Protein AF-0000000084433363 (afdb_homodimer)

Nearest PDB structures (foldseek):
  2af7-assembly1_F  TM=9.082E-01  e=8.571E-04  Methanothermobacter thermautotrophicus
  6j4m-assembly1_H  TM=1.613E-01  e=5.320E+00  Glycine max
  2af7-assembly1_F  TM=9.093E-01  e=8.437E-04  Methanothermobacter thermautotrophicus
  4cvp-assembly1_A-2  TM=2.154E-01  e=2.219E+00  Escherichia coli
  6j4m-assembly1_H  TM=1.595E-01  e=2.413E+00  Glycine max

InterPro domains:
  IPR003779 Alkyl hydroperoxide reductase AhpD/CMD-like [PF02627] (59-140)
  IPR003779 Alkyl hydroperoxide reductase AhpD/CMD-like [PF02627] (195-277)
  IPR029032 AhpD-like [G3DSA:1.20.1290.10] (51-279)
  IPR029032 AhpD-like [SSF69118] (53-279)
  IPR052512 4-carboxymuconolactone decarboxylase/NDH-1 regulator [PTHR33570] (161-278)

Radius of gyration: 26.5 Å; Cα contacts (8 Å, |Δi|>4): 657; chains: 2; bounding box: 57×64×77 Å

Structure (mmCIF, N/CA/C/O backbone):
data_AF-0000000084433363-model_v1
#
loop_
_entity.id
_entity.type
_entity.pdbx_description
1 polymer 'Carboxymuconolactone decarboxylase family protein'
#
loop_
_atom_site.group_PDB
_atom_site.id
_atom_site.type_symbol
_atom_site.label_atom_id
_atom_site.label_alt_id
_atom_site.label_comp_id
_atom_site.label_asym_id
_atom_site.label_entity_id
_atom_site.label_seq_id
_atom_site.pdbx_PDB_ins_code
_atom_site.Cartn_x
_atom_site.Cartn_y
_atom_site.Cartn_z
_atom_site.occupancy
_atom_site.B_iso_or_equiv
_atom_site.auth_seq_id
_atom_site.auth_comp_id
_atom_site.auth_asym_id
_atom_site.auth_atom_id
_atom_site.pdbx_PDB_model_num
ATOM 1 N N . MET A 1 1 ? -15.164 -19.844 24.281 1 26.56 1 MET A N 1
ATOM 2 C CA . MET A 1 1 ? -15.469 -18.594 24.969 1 26.56 1 MET A CA 1
ATOM 3 C C . MET A 1 1 ? -15.172 -18.688 26.453 1 26.56 1 MET A C 1
ATOM 5 O O . MET A 1 1 ? -14.719 -17.719 27.062 1 26.56 1 MET A O 1
ATOM 9 N N . TRP A 1 2 ? -15.422 -19.906 26.969 1 35.09 2 TRP A N 1
ATOM 10 C CA . TRP A 1 2 ? -15.312 -20.156 28.406 1 35.09 2 TRP A CA 1
ATOM 11 C C . TRP A 1 2 ? -13.852 -20.312 28.828 1 35.09 2 TRP A C 1
ATOM 13 O O . TRP A 1 2 ? -13.453 -19.828 29.891 1 35.09 2 TRP A O 1
ATOM 23 N N . VAL A 1 3 ? -13.047 -20.891 27.938 1 36.78 3 VAL A N 1
ATOM 24 C CA . VAL A 1 3 ? -11.656 -21.172 28.281 1 36.78 3 VAL A CA 1
ATOM 25 C C . VAL A 1 3 ? -10.844 -19.891 28.281 1 36.78 3 VAL A C 1
ATOM 27 O O . VAL A 1 3 ? -9.953 -19.703 29.109 1 36.78 3 VAL A O 1
ATOM 30 N N . ILE A 1 4 ? -11.367 -18.922 27.469 1 36.91 4 ILE A N 1
ATOM 31 C CA . ILE A 1 4 ? -10.609 -17.672 27.359 1 36.91 4 ILE A CA 1
ATOM 32 C C . ILE A 1 4 ? -10.836 -16.812 28.609 1 36.91 4 ILE A C 1
ATOM 34 O O . ILE A 1 4 ? -9.891 -16.219 29.141 1 36.91 4 ILE A O 1
ATOM 38 N N . ASN A 1 5 ? -12 -16.891 29.172 1 37.09 5 ASN A N 1
ATOM 39 C CA . ASN A 1 5 ? -12.281 -16.094 30.359 1 37.09 5 ASN A CA 1
ATOM 40 C C . ASN A 1 5 ? -11.516 -16.609 31.578 1 37.09 5 ASN A C 1
ATOM 42 O O . ASN A 1 5 ? -11.031 -15.828 32.406 1 37.09 5 ASN A O 1
ATOM 46 N N . GLU A 1 6 ? -11.438 -17.922 31.734 1 38.69 6 GLU A N 1
ATOM 47 C CA . GLU A 1 6 ? -10.758 -18.484 32.906 1 38.69 6 GLU A CA 1
ATOM 48 C C . GLU A 1 6 ? -9.25 -18.25 32.844 1 38.69 6 GLU A C 1
ATOM 50 O O . GLU A 1 6 ? -8.609 -17.969 33.844 1 38.69 6 GLU A O 1
ATOM 55 N N . VAL A 1 7 ? -8.789 -18.141 31.578 1 39.84 7 VAL A N 1
ATOM 56 C CA . VAL A 1 7 ? -7.363 -17.906 31.391 1 39.84 7 VAL A CA 1
ATOM 57 C C . VAL A 1 7 ? -7.051 -16.438 31.656 1 39.84 7 VAL A C 1
ATOM 59 O O . VAL A 1 7 ? -6.059 -16.109 32.312 1 39.84 7 VAL A O 1
ATOM 62 N N . LEU A 1 8 ? -7.973 -15.555 31.297 1 39.44 8 LEU A N 1
ATOM 63 C CA . LEU A 1 8 ? -7.77 -14.133 31.578 1 39.44 8 LEU A CA 1
ATOM 64 C C . LEU A 1 8 ? -7.848 -13.867 33.094 1 39.44 8 LEU A C 1
ATOM 66 O O . LEU A 1 8 ? -7.047 -13.102 33.625 1 39.44 8 LEU A O 1
ATOM 70 N N . TYR A 1 9 ? -8.773 -14.484 33.75 1 41.03 9 TYR A N 1
ATOM 71 C CA . TYR A 1 9 ? -8.875 -14.391 35.188 1 41.03 9 TYR A CA 1
ATOM 72 C C . TYR A 1 9 ? -7.621 -14.945 35.875 1 41.03 9 TYR A C 1
ATOM 74 O O . TYR A 1 9 ? -7.109 -14.359 36.844 1 41.03 9 TYR A O 1
ATOM 82 N N . PHE A 1 10 ? -7.051 -15.969 35.281 1 40.94 10 PHE A N 1
ATOM 83 C CA . PHE A 1 10 ? -5.852 -16.578 35.844 1 40.94 10 PHE A CA 1
ATOM 84 C C . PHE A 1 10 ? -4.637 -15.688 35.625 1 40.94 10 PHE A C 1
ATOM 86 O O . PHE A 1 10 ? -3.814 -15.523 36.5 1 40.94 10 PHE A O 1
ATOM 93 N N . ILE A 1 11 ? -4.621 -15.008 34.469 1 41.12 11 ILE A N 1
ATOM 94 C CA . ILE A 1 11 ? -3.488 -14.141 34.188 1 41.12 11 ILE A CA 1
ATOM 95 C C . ILE A 1 11 ? -3.533 -12.898 35.062 1 41.12 11 ILE A C 1
ATOM 97 O O . ILE A 1 11 ? -2.506 -12.469 35.594 1 41.12 11 ILE A O 1
ATOM 101 N N . ILE A 1 12 ? -4.656 -12.336 35.25 1 39.66 12 ILE A N 1
ATOM 102 C CA . ILE A 1 12 ? -4.75 -11.18 36.125 1 39.66 12 ILE A CA 1
ATOM 103 C C . ILE A 1 12 ? -4.398 -11.586 37.562 1 39.66 12 ILE A C 1
ATOM 105 O O . ILE A 1 12 ? -3.719 -10.844 38.281 1 39.66 12 ILE A O 1
ATOM 109 N N . LYS A 1 13 ? -4.789 -12.812 37.938 1 38.16 13 LYS A N 1
ATOM 110 C CA . LYS A 1 13 ? -4.453 -13.281 39.281 1 38.16 13 LYS A CA 1
ATOM 111 C C . LYS A 1 13 ? -2.973 -13.625 39.406 1 38.16 13 LYS A C 1
ATOM 113 O O . LYS A 1 13 ? -2.398 -13.578 40.5 1 38.16 13 LYS A O 1
ATOM 118 N N . LEU A 1 14 ? -2.393 -14.023 38.188 1 37.03 14 LEU A N 1
ATOM 119 C CA . LEU A 1 14 ? -0.968 -14.336 38.219 1 37.03 14 LEU A CA 1
ATOM 120 C C . LEU A 1 14 ? -0.138 -13.07 38.406 1 37.03 14 LEU A C 1
ATOM 122 O O . LEU A 1 14 ? 1.02 -13.141 38.844 1 37.03 14 LEU A O 1
ATOM 126 N N . GLU A 1 15 ? -0.62 -11.961 37.969 1 32.69 15 GLU A N 1
ATOM 127 C CA . GLU A 1 15 ? 0.223 -10.781 38.094 1 32.69 15 GLU A CA 1
ATOM 128 C C . GLU A 1 15 ? 0.478 -10.445 39.562 1 32.69 15 GLU A C 1
ATOM 130 O O . GLU A 1 15 ? 1.396 -9.688 39.875 1 32.69 15 GLU A O 1
ATOM 135 N N . LYS A 1 16 ? -0.518 -10.633 40.406 1 35.47 16 LYS A N 1
ATOM 136 C CA . LYS A 1 16 ? -0.217 -10.195 41.75 1 35.47 16 LYS A CA 1
ATOM 137 C C . LYS A 1 16 ? 0.738 -11.164 42.438 1 35.47 16 LYS A C 1
ATOM 139 O O . LYS A 1 16 ? 1.544 -10.758 43.281 1 35.47 16 LYS A O 1
ATOM 144 N N . GLU A 1 17 ? 0.342 -12.57 42.594 1 33.25 17 GLU A N 1
ATOM 145 C CA . GLU A 1 17 ? 1.058 -13.453 43.5 1 33.25 17 GLU A CA 1
ATOM 146 C C . GLU A 1 17 ? 2.357 -13.961 42.875 1 33.25 17 GLU A C 1
ATOM 148 O O . GLU A 1 17 ? 2.527 -13.914 41.656 1 33.25 17 GLU A O 1
ATOM 153 N N . ASN A 1 18 ? 3.316 -14.484 43.812 1 33.53 18 ASN A N 1
ATOM 154 C CA . ASN A 1 18 ? 4.68 -14.984 43.688 1 33.53 18 ASN A CA 1
ATOM 155 C C . ASN A 1 18 ? 4.797 -16.016 42.562 1 33.53 18 ASN A C 1
ATOM 157 O O . ASN A 1 18 ? 4.289 -17.125 42.688 1 33.53 18 ASN A O 1
ATOM 161 N N . ILE A 1 19 ? 4.828 -15.555 41.375 1 35.69 19 ILE A N 1
ATOM 162 C CA . ILE A 1 19 ? 4.949 -16.266 40.094 1 35.69 19 ILE A CA 1
ATOM 163 C C . ILE A 1 19 ? 6.035 -17.328 40.188 1 35.69 19 ILE A C 1
ATOM 165 O O . ILE A 1 19 ? 6.094 -18.25 39.375 1 35.69 19 ILE A O 1
ATOM 169 N N . THR A 1 20 ? 6.883 -17.25 41.219 1 34.12 20 THR A N 1
ATOM 170 C CA . THR A 1 20 ? 8.016 -18.156 41.312 1 34.12 20 THR A CA 1
ATOM 171 C C . THR A 1 20 ? 7.555 -19.578 41.625 1 34.12 20 THR A C 1
ATOM 173 O O . THR A 1 20 ? 8.102 -20.547 41.094 1 34.12 20 THR A O 1
ATOM 176 N N . PHE A 1 21 ? 6.582 -19.656 42.625 1 34.75 21 PHE A N 1
ATOM 177 C CA . PHE A 1 21 ? 6.289 -20.984 43.156 1 34.75 21 PHE A CA 1
ATOM 178 C C . PHE A 1 21 ? 5.496 -21.812 42.156 1 34.75 21 PHE A C 1
ATOM 180 O O . PHE A 1 21 ? 5.707 -23.016 42.031 1 34.75 21 PHE A O 1
ATOM 187 N N . LEU A 1 22 ? 4.559 -21.172 41.406 1 34.12 22 LEU A N 1
ATOM 188 C CA . LEU A 1 22 ? 3.703 -21.969 40.531 1 34.12 22 LEU A CA 1
ATOM 189 C C . LEU A 1 22 ? 4.473 -22.438 39.312 1 34.12 22 LEU A C 1
ATOM 191 O O . LEU A 1 22 ? 4.066 -23.391 38.656 1 34.12 22 LEU A O 1
ATOM 195 N N . PHE A 1 23 ? 5.582 -21.812 39 1 35.72 23 PHE A N 1
ATOM 196 C CA . PHE A 1 23 ? 6.348 -22.266 37.844 1 35.72 23 PHE A CA 1
ATOM 197 C C . PHE A 1 23 ? 7.004 -23.609 38.125 1 35.72 23 PHE A C 1
ATOM 199 O O . PHE A 1 23 ? 7.242 -24.391 37.188 1 35.72 23 PHE A O 1
ATOM 206 N N . HIS A 1 24 ? 7.305 -23.922 39.375 1 34.19 24 HIS A N 1
ATOM 207 C CA . HIS A 1 24 ? 8.07 -25.141 39.625 1 34.19 24 HIS A CA 1
ATOM 208 C C . HIS A 1 24 ? 7.219 -26.391 39.375 1 34.19 24 HIS A C 1
ATOM 210 O O . HIS A 1 24 ? 7.68 -27.344 38.75 1 34.19 24 HIS A O 1
ATOM 216 N N . HIS A 1 25 ? 6.035 -26.562 40 1 36.84 25 HIS A N 1
ATOM 217 C CA . HIS A 1 25 ? 5.328 -27.844 39.938 1 36.84 25 HIS A CA 1
ATOM 218 C C . HIS A 1 25 ? 4.617 -28.016 38.594 1 36.84 25 HIS A C 1
ATOM 220 O O . HIS A 1 25 ? 4.434 -29.156 38.156 1 36.84 25 HIS A O 1
ATOM 226 N N . PHE A 1 26 ? 4.062 -26.984 38 1 36.72 26 PHE A N 1
ATOM 227 C CA . PHE A 1 26 ? 3.389 -27.156 36.719 1 36.72 26 PHE A CA 1
ATOM 228 C C . PHE A 1 26 ? 4.387 -27.547 35.625 1 36.72 26 PHE A C 1
ATOM 230 O O . PHE A 1 26 ? 3.992 -27.953 34.531 1 36.72 26 PHE A O 1
ATOM 237 N N . TRP A 1 27 ? 5.66 -27.453 35.875 1 34.56 27 TRP A N 1
ATOM 238 C CA . TRP A 1 27 ? 6.676 -27.891 34.906 1 34.56 27 TRP A CA 1
ATOM 239 C C . TRP A 1 27 ? 6.562 -29.375 34.625 1 34.56 27 TRP A C 1
ATOM 241 O O . TRP A 1 27 ? 6.793 -29.828 33.5 1 34.56 27 TRP A O 1
ATOM 251 N N . LEU A 1 28 ? 6.41 -30.203 35.688 1 35.22 28 LEU A N 1
ATOM 252 C CA . LEU A 1 28 ? 6.645 -31.641 35.5 1 35.22 28 LEU A CA 1
ATOM 253 C C . LEU A 1 28 ? 5.645 -32.25 34.531 1 35.22 28 LEU A C 1
ATOM 255 O O . LEU A 1 28 ? 5.988 -33.125 33.75 1 35.22 28 LEU A O 1
ATOM 259 N N . LEU A 1 29 ? 4.363 -32.406 34.812 1 37.31 29 LEU A N 1
ATOM 260 C CA . LEU A 1 29 ? 3.512 -33.312 34.031 1 37.31 29 LEU A CA 1
ATOM 261 C C . LEU A 1 29 ? 3.279 -32.75 32.656 1 37.31 29 LEU A C 1
ATOM 263 O O . LEU A 1 29 ? 3.338 -33.469 31.656 1 37.31 29 LEU A O 1
ATOM 267 N N . PHE A 1 30 ? 2.234 -31.766 32.375 1 42.31 30 PHE A N 1
ATOM 268 C CA . PHE A 1 30 ? 1.685 -31.266 31.109 1 42.31 30 PHE A CA 1
ATOM 269 C C . PHE A 1 30 ? 2.607 -30.234 30.484 1 42.31 30 PHE A C 1
ATOM 271 O O . PHE A 1 30 ? 2.365 -29.031 30.609 1 42.31 30 PHE A O 1
ATOM 278 N N . SER A 1 31 ? 3.91 -30.359 30.312 1 41 31 SER A N 1
ATOM 279 C CA . SER A 1 31 ? 5.043 -29.469 30.094 1 41 31 SER A CA 1
ATOM 280 C C . SER A 1 31 ? 4.941 -28.781 28.734 1 41 31 SER A C 1
ATOM 282 O O . SER A 1 31 ? 5.039 -27.562 28.641 1 41 31 SER A O 1
ATOM 284 N N . LYS A 1 32 ? 5.223 -29.609 27.656 1 49 32 LYS A N 1
ATOM 285 C CA . LYS A 1 32 ? 5.395 -29.031 26.328 1 49 32 LYS A CA 1
ATOM 286 C C . LYS A 1 32 ? 4.125 -28.328 25.859 1 49 32 LYS A C 1
ATOM 288 O O . LYS A 1 32 ? 4.184 -27.25 25.297 1 49 32 LYS A O 1
ATOM 293 N N . ASN A 1 33 ? 2.994 -28.969 26.141 1 51.09 33 ASN A N 1
ATOM 294 C CA . ASN A 1 33 ? 1.727 -28.406 25.688 1 51.09 33 ASN A CA 1
ATOM 295 C C . ASN A 1 33 ? 1.354 -27.156 26.484 1 51.09 33 ASN A C 1
ATOM 297 O O . ASN A 1 33 ? 0.795 -26.219 25.922 1 51.09 33 ASN A O 1
ATOM 301 N N . ILE A 1 34 ? 1.676 -27.125 27.75 1 51.78 34 ILE A N 1
ATOM 302 C CA . ILE A 1 34 ? 1.341 -25.953 28.562 1 51.78 34 ILE A CA 1
ATOM 303 C C . ILE A 1 34 ? 2.268 -24.797 28.188 1 51.78 34 ILE A C 1
ATOM 305 O O . ILE A 1 34 ? 1.827 -23.641 28.094 1 51.78 34 ILE A O 1
ATOM 309 N N . ILE A 1 35 ? 3.514 -25.188 28.016 1 51.06 35 ILE A N 1
ATOM 310 C CA . ILE A 1 35 ? 4.453 -24.156 27.594 1 51.06 35 ILE A CA 1
ATOM 311 C C . ILE A 1 35 ? 4.047 -23.594 26.234 1 51.06 35 ILE A C 1
ATOM 313 O O . ILE A 1 35 ? 4.078 -22.391 26 1 51.06 35 ILE A O 1
ATOM 317 N N . PHE A 1 36 ? 3.629 -24.578 25.484 1 54.38 36 PHE A N 1
ATOM 318 C CA . PHE A 1 36 ? 3.141 -24.203 24.172 1 54.38 36 PHE A CA 1
ATOM 319 C C . PHE A 1 36 ? 1.894 -23.328 24.281 1 54.38 36 PHE A C 1
ATOM 321 O O . PHE A 1 36 ? 1.781 -22.312 23.609 1 54.38 36 PHE A O 1
ATOM 328 N N . MET A 1 37 ? 1.043 -23.719 25.141 1 55 37 MET A N 1
ATOM 329 C CA . MET A 1 37 ? -0.179 -22.953 25.359 1 55 37 MET A CA 1
ATOM 330 C C . MET A 1 37 ? 0.135 -21.594 25.969 1 55 37 MET A C 1
ATOM 332 O O . MET A 1 37 ? -0.475 -20.578 25.609 1 55 37 MET A O 1
ATOM 336 N N . LEU A 1 38 ? 1.064 -21.562 26.781 1 54.28 38 LEU A N 1
ATOM 337 C CA . LEU A 1 38 ? 1.462 -20.312 27.406 1 54.28 38 LEU A CA 1
ATOM 338 C C . LEU A 1 38 ? 2.119 -19.375 26.391 1 54.28 38 LEU A C 1
ATOM 340 O O . LEU A 1 38 ? 1.874 -18.17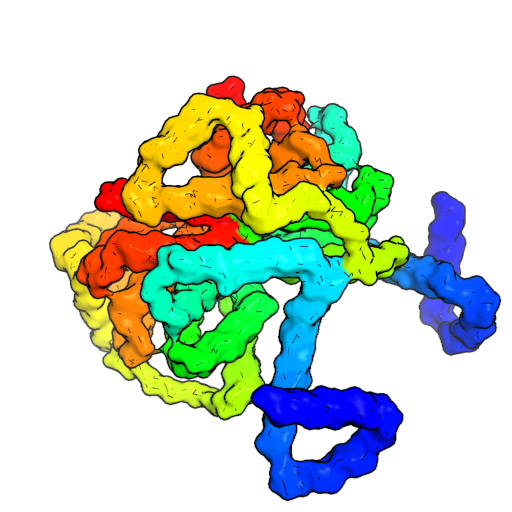2 26.391 1 54.28 38 LEU A O 1
ATOM 344 N N . ASN A 1 39 ? 2.906 -20 25.594 1 51.06 39 ASN A N 1
ATOM 345 C CA . ASN A 1 39 ? 3.547 -19.219 24.531 1 51.06 39 ASN A CA 1
ATOM 346 C C . ASN A 1 39 ? 2.525 -18.656 23.547 1 51.06 39 ASN A C 1
ATOM 348 O O . ASN A 1 39 ? 2.623 -17.5 23.141 1 51.06 39 ASN A O 1
ATOM 352 N N . ILE A 1 40 ? 1.663 -19.531 23.25 1 53.69 40 ILE A N 1
ATOM 353 C CA . ILE A 1 40 ? 0.583 -19.078 22.375 1 53.69 40 ILE A CA 1
ATOM 354 C C . ILE A 1 40 ? -0.173 -17.938 23.047 1 53.69 40 ILE A C 1
ATOM 356 O O . ILE A 1 40 ? -0.507 -16.938 22.391 1 53.69 40 ILE A O 1
ATOM 360 N N . PHE A 1 41 ? -0.346 -18.078 24.281 1 52.03 41 PHE A N 1
ATOM 361 C CA . PHE A 1 41 ? -1.062 -17.062 25.031 1 52.03 41 PHE A CA 1
ATOM 362 C C . PHE A 1 41 ? -0.268 -15.758 25.062 1 52.03 41 PHE A C 1
ATOM 364 O O . PHE A 1 41 ? -0.83 -14.672 24.875 1 52.03 41 PHE A O 1
ATOM 371 N N . ILE A 1 42 ? 0.95 -15.891 25.281 1 51 42 ILE A N 1
ATOM 372 C CA . ILE A 1 42 ? 1.805 -14.711 25.375 1 51 42 ILE A CA 1
ATOM 373 C C . ILE A 1 42 ? 1.881 -14.031 24 1 51 42 ILE A C 1
ATOM 375 O O . ILE A 1 42 ? 1.754 -12.805 23.906 1 51 42 ILE A O 1
ATOM 379 N N . ILE A 1 43 ? 2.096 -14.883 23.094 1 50.22 43 ILE A N 1
ATOM 380 C CA . ILE A 1 43 ? 2.242 -14.336 21.75 1 50.22 43 ILE A CA 1
ATOM 381 C C . ILE A 1 43 ? 0.924 -13.711 21.297 1 50.22 43 ILE A C 1
ATOM 383 O O . ILE A 1 43 ? 0.909 -12.609 20.75 1 50.22 43 ILE A O 1
ATOM 387 N N . LYS A 1 44 ? -0.14 -14.5 21.438 1 52.81 44 LYS A N 1
ATOM 388 C CA . LYS A 1 44 ? -1.45 -13.914 21.188 1 52.81 44 LYS A CA 1
ATOM 389 C C . LYS A 1 44 ? -1.64 -12.625 21.984 1 52.81 44 LYS A C 1
ATOM 391 O O . LYS A 1 44 ? -2.234 -11.664 21.5 1 52.81 44 LYS A O 1
ATOM 396 N N . PHE A 1 45 ? -1.101 -12.688 23.125 1 51.34 45 PHE A N 1
ATOM 397 C CA . PHE A 1 45 ? -1.142 -11.492 23.969 1 51.34 45 PHE A CA 1
ATOM 398 C C . PHE A 1 45 ? -0.32 -10.367 23.359 1 51.34 45 PHE A C 1
ATOM 400 O O . PHE A 1 45 ? -0.762 -9.219 23.312 1 51.34 45 PHE A O 1
ATOM 407 N N . LEU A 1 46 ? 0.794 -10.719 22.875 1 50.62 46 LEU A N 1
ATOM 408 C CA . LEU A 1 46 ? 1.684 -9.695 22.344 1 50.62 46 LEU A CA 1
ATOM 409 C C . LEU A 1 46 ? 1.145 -9.133 21.031 1 50.62 46 LEU A C 1
ATOM 411 O O . LEU A 1 46 ? 1.134 -7.922 20.828 1 50.62 46 LEU A O 1
ATOM 415 N N . LEU A 1 47 ? 0.791 -10.062 20.156 1 55.44 47 LEU A N 1
ATOM 416 C CA . LEU A 1 47 ? 0.249 -9.625 18.875 1 55.44 47 LEU A CA 1
ATOM 417 C C . LEU A 1 47 ? -1.148 -9.039 19.047 1 55.44 47 LEU A C 1
ATOM 419 O O . LEU A 1 47 ? -1.489 -8.039 18.406 1 55.44 47 LEU A O 1
ATOM 423 N N . GLY A 1 48 ? -1.892 -9.789 19.922 1 57.78 48 GLY A N 1
ATOM 424 C CA . GLY A 1 48 ? -3.082 -9.148 20.453 1 57.78 48 GLY A CA 1
ATOM 425 C C . GLY A 1 48 ? -2.797 -7.793 21.078 1 57.78 48 GLY A C 1
ATOM 426 O O . GLY A 1 48 ? -3.639 -6.895 21.031 1 57.78 48 GLY A O 1
ATOM 427 N N . GLY A 1 49 ? -1.526 -7.668 21.266 1 69.5 49 GLY A N 1
ATOM 428 C CA . GLY A 1 49 ? -1.08 -6.449 21.922 1 69.5 49 GLY A CA 1
ATOM 429 C C . GLY A 1 49 ? -1.009 -5.262 20.984 1 69.5 49 GLY A C 1
ATOM 430 O O . GLY A 1 49 ? -1.418 -4.156 21.344 1 69.5 49 GLY A O 1
ATOM 431 N N . ILE A 1 50 ? -0.678 -5.629 19.688 1 78.94 50 ILE A N 1
ATOM 432 C CA . ILE A 1 50 ? -0.525 -4.508 18.766 1 78.94 50 ILE A CA 1
ATOM 433 C C . ILE A 1 50 ? -1.899 -3.959 18.391 1 78.94 50 ILE A C 1
ATOM 435 O O . ILE A 1 50 ? -2.1 -2.742 18.344 1 78.94 50 ILE A O 1
ATOM 439 N N . ILE A 1 51 ? -2.803 -4.875 18.141 1 84.38 51 ILE A N 1
ATOM 440 C CA . ILE A 1 51 ? -4.156 -4.465 17.781 1 84.38 51 ILE A CA 1
ATOM 441 C C . ILE A 1 51 ? -4.828 -3.799 18.984 1 84.38 51 ILE A C 1
ATOM 443 O O . ILE A 1 51 ? -5.543 -2.807 18.828 1 84.38 51 ILE A O 1
ATOM 447 N N . LEU A 1 52 ? -4.555 -4.344 20.125 1 84.94 52 LEU A N 1
ATOM 448 C CA . LEU A 1 52 ? -5.117 -3.76 21.328 1 84.94 52 LEU A CA 1
ATOM 449 C C . LEU A 1 52 ? -4.551 -2.365 21.578 1 84.94 52 LEU A C 1
ATOM 451 O O . LEU A 1 52 ? -5.277 -1.464 22 1 84.94 52 LEU A O 1
ATOM 455 N N . LYS A 1 53 ? -3.305 -2.26 21.312 1 88.62 53 LYS A N 1
ATOM 456 C CA . LYS A 1 53 ? -2.686 -0.945 21.469 1 88.62 53 LYS A CA 1
ATOM 457 C C . LYS A 1 53 ? -3.279 0.057 20.484 1 88.62 53 LYS A C 1
ATOM 459 O O . LYS A 1 53 ? -3.506 1.218 20.828 1 88.62 53 LYS A O 1
ATOM 464 N N . LEU A 1 54 ? -3.488 -0.436 19.266 1 91.56 54 LEU A N 1
ATOM 465 C CA . LEU A 1 54 ? -4.105 0.431 18.281 1 91.56 54 LEU A CA 1
ATOM 466 C C . LEU A 1 54 ? -5.5 0.861 18.719 1 91.56 54 LEU A C 1
ATOM 468 O O . LEU A 1 54 ? -5.855 2.037 18.609 1 91.56 54 LEU A O 1
ATOM 472 N N . LYS A 1 55 ? -6.301 -0.09 19.188 1 91.44 55 LYS A N 1
ATOM 473 C CA . LYS A 1 55 ? -7.652 0.195 19.656 1 91.44 55 LYS A CA 1
ATOM 474 C C . LYS A 1 55 ? -7.637 1.185 20.812 1 91.44 55 LYS A C 1
ATOM 476 O O . LYS A 1 55 ? -8.484 2.074 20.891 1 91.44 55 LYS A O 1
ATOM 481 N N . LYS A 1 56 ? -6.719 1.031 21.656 1 92.5 56 LYS A N 1
ATOM 482 C CA . LYS A 1 56 ? -6.613 1.872 22.844 1 92.5 56 LYS A CA 1
ATOM 483 C C . LYS A 1 56 ? -6.133 3.273 22.484 1 92.5 56 LYS A C 1
ATOM 485 O O . LYS A 1 56 ? -6.727 4.27 22.906 1 92.5 56 LYS A O 1
ATOM 490 N N . ASN A 1 57 ? -5.047 3.383 21.672 1 94.31 57 ASN A N 1
ATOM 491 C CA . ASN A 1 57 ? -4.348 4.645 21.469 1 94.31 57 ASN A CA 1
ATOM 492 C C . ASN A 1 57 ? -4.934 5.426 20.297 1 94.31 57 ASN A C 1
ATOM 494 O O . ASN A 1 57 ? -4.77 6.645 20.219 1 94.31 57 ASN A O 1
ATOM 498 N N . ASP A 1 58 ? -5.582 4.691 19.328 1 95.81 58 ASP A N 1
ATOM 499 C CA . ASP A 1 58 ? -6.191 5.309 18.156 1 95.81 58 ASP A CA 1
ATOM 500 C C . ASP A 1 58 ? -7.609 4.785 17.938 1 95.81 58 ASP A C 1
ATOM 502 O O . ASP A 1 58 ? -7.914 4.238 16.875 1 95.81 58 ASP A O 1
ATOM 506 N N . PRO A 1 59 ? -8.508 5.02 18.844 1 94.31 59 PRO A N 1
ATOM 507 C CA . PRO A 1 59 ? -9.836 4.414 18.766 1 94.31 59 PRO A CA 1
ATOM 508 C C . PRO A 1 59 ? -10.625 4.879 17.547 1 94.31 59 PRO A C 1
ATOM 510 O O . PRO A 1 59 ? -11.352 4.086 16.938 1 94.31 59 PRO A O 1
ATOM 513 N N . ASP A 1 60 ? -10.508 6.172 17.156 1 94.12 60 ASP A N 1
ATOM 514 C CA . ASP A 1 60 ? -11.219 6.652 15.984 1 94.12 60 ASP A CA 1
ATOM 515 C C . ASP A 1 60 ? -10.805 5.887 14.727 1 94.12 60 ASP A C 1
ATOM 517 O O . ASP A 1 60 ? -11.648 5.406 13.977 1 94.12 60 ASP A O 1
ATOM 521 N N . PHE A 1 61 ? -9.531 5.82 14.609 1 95.56 61 PHE A N 1
ATOM 522 C CA . PHE A 1 61 ? -9.023 5.121 13.438 1 95.56 61 PHE A CA 1
ATOM 523 C C . PHE A 1 61 ? -9.438 3.652 13.461 1 95.56 61 PHE A C 1
ATOM 525 O O . PHE A 1 61 ? -9.836 3.096 12.438 1 95.56 61 PHE A O 1
ATOM 532 N N . PHE A 1 62 ? -9.242 3.057 14.57 1 94.5 62 PHE A N 1
ATOM 533 C CA . PHE A 1 62 ? -9.57 1.643 14.711 1 94.5 62 PHE A CA 1
ATOM 534 C C . PHE A 1 62 ? -11.008 1.376 14.297 1 94.5 62 PHE A C 1
ATOM 536 O O . PHE A 1 62 ? -11.289 0.425 13.562 1 94.5 62 PHE A O 1
ATOM 543 N N . GLU A 1 63 ? -11.914 2.184 14.758 1 93.25 63 GLU A N 1
ATOM 544 C CA . GLU A 1 63 ? -13.328 1.999 14.43 1 93.25 63 GLU A CA 1
ATOM 545 C C . GLU A 1 63 ? -13.57 2.16 12.938 1 93.25 63 GLU A C 1
ATOM 547 O O . GLU A 1 63 ? -14.289 1.362 12.328 1 93.25 63 GLU A O 1
ATOM 552 N N . ILE A 1 64 ? -13.008 3.195 12.328 1 94.5 64 ILE A N 1
ATOM 553 C CA . ILE A 1 64 ? -13.156 3.455 10.898 1 94.5 64 ILE A CA 1
ATOM 554 C C . ILE A 1 64 ? -12.656 2.256 10.102 1 94.5 64 ILE A C 1
ATOM 556 O O . ILE A 1 64 ? -13.375 1.712 9.266 1 94.5 64 ILE A O 1
ATOM 560 N N . PHE A 1 65 ? -11.469 1.856 10.406 1 94.62 65 PHE A N 1
ATOM 561 C CA . PHE A 1 65 ? -10.836 0.807 9.617 1 94.62 65 PHE A CA 1
ATOM 562 C C . PHE A 1 65 ? -11.516 -0.537 9.859 1 94.62 65 PHE A C 1
ATOM 564 O O . PHE A 1 65 ? -11.719 -1.312 8.922 1 94.62 65 PHE A O 1
ATOM 571 N N . ASN A 1 66 ? -11.781 -0.813 11.117 1 92.44 66 ASN A N 1
ATOM 572 C CA . ASN A 1 66 ? -12.445 -2.072 11.438 1 92.44 66 ASN A CA 1
ATOM 573 C C . ASN A 1 66 ? -13.789 -2.197 10.734 1 92.44 66 ASN A C 1
ATOM 575 O O . ASN A 1 66 ? -14.117 -3.256 10.195 1 92.44 66 ASN A O 1
ATOM 579 N N . ASN A 1 67 ? -14.555 -1.161 10.742 1 93 67 ASN A N 1
ATOM 580 C CA . ASN A 1 67 ? -15.836 -1.17 10.039 1 93 67 ASN A CA 1
ATOM 581 C C . ASN A 1 67 ? -15.648 -1.402 8.539 1 93 67 ASN A C 1
ATOM 583 O O . ASN A 1 67 ? -16.375 -2.184 7.938 1 93 67 ASN A O 1
ATOM 587 N N . PHE A 1 68 ? -14.727 -0.724 7.969 1 95.5 68 PHE A N 1
ATOM 588 C CA . PHE A 1 68 ? -14.5 -0.835 6.535 1 95.5 68 PHE A CA 1
ATOM 589 C C . PHE A 1 68 ? -13.984 -2.223 6.172 1 95.5 68 PHE A C 1
ATOM 591 O O . PHE A 1 68 ? -14.562 -2.904 5.32 1 95.5 68 PHE A O 1
ATOM 598 N N . ASN A 1 69 ? -12.93 -2.631 6.844 1 94.06 69 ASN A N 1
ATOM 599 C CA . ASN A 1 69 ? -12.188 -3.84 6.5 1 94.06 69 ASN A CA 1
ATOM 600 C C . ASN A 1 69 ? -12.961 -5.098 6.891 1 94.06 69 ASN A C 1
ATOM 602 O O . ASN A 1 69 ? -12.891 -6.117 6.199 1 94.06 69 ASN A O 1
ATOM 606 N N . ASN A 1 70 ? -13.688 -5.098 7.992 1 91.75 70 ASN A N 1
ATOM 607 C CA . ASN A 1 70 ? -14.258 -6.328 8.523 1 91.75 70 ASN A CA 1
ATOM 608 C C . ASN A 1 70 ? -15.773 -6.363 8.344 1 91.75 70 ASN A C 1
ATOM 610 O O . ASN A 1 70 ? -16.406 -7.391 8.602 1 91.75 70 ASN A O 1
ATOM 614 N N . ASN A 1 71 ? -16.391 -5.277 7.879 1 92.75 71 ASN A N 1
ATOM 615 C CA . ASN A 1 71 ? -17.828 -5.262 7.695 1 92.75 71 ASN A CA 1
ATOM 616 C C . ASN A 1 71 ? -18.219 -4.832 6.281 1 92.75 71 ASN A C 1
ATOM 618 O O . ASN A 1 71 ? -18.641 -5.652 5.473 1 92.75 71 ASN A O 1
ATOM 622 N N . GLU A 1 72 ? -17.922 -3.65 5.941 1 94.75 72 GLU A N 1
ATOM 623 C CA . GLU A 1 72 ? -18.422 -3.068 4.695 1 94.75 72 GLU A CA 1
ATOM 624 C C . GLU A 1 72 ? -17.906 -3.842 3.484 1 94.75 72 GLU A C 1
ATOM 626 O O . GLU A 1 72 ? -18.688 -4.246 2.621 1 94.75 72 GLU A O 1
ATOM 631 N N . ILE A 1 73 ? -16.625 -4.082 3.414 1 95.38 73 ILE A N 1
ATOM 632 C CA . ILE A 1 73 ? -16.016 -4.73 2.256 1 95.38 73 ILE A CA 1
ATOM 633 C C . ILE A 1 73 ? -16.594 -6.133 2.092 1 95.38 73 ILE A C 1
ATOM 635 O O . ILE A 1 73 ? -16.828 -6.586 0.969 1 95.38 73 ILE A O 1
ATOM 639 N N . LEU A 1 74 ? -16.859 -6.82 3.146 1 93.81 74 LEU A N 1
ATOM 640 C CA . LEU A 1 74 ? -17.281 -8.219 3.115 1 93.81 74 LEU A CA 1
ATOM 641 C C . LEU A 1 74 ? -18.703 -8.344 2.58 1 93.81 74 LEU A C 1
ATOM 643 O O . LEU A 1 74 ? -19.109 -9.414 2.131 1 93.81 74 LEU A O 1
ATOM 647 N N . GLU A 1 75 ? -19.438 -7.266 2.623 1 93.81 75 GLU A N 1
ATOM 648 C CA . GLU A 1 75 ? -20.797 -7.262 2.086 1 93.81 75 GLU A CA 1
ATOM 649 C C . GLU A 1 75 ? -20.781 -7.352 0.563 1 93.81 75 GLU A C 1
ATOM 651 O O . GLU A 1 75 ? -21.797 -7.727 -0.048 1 93.81 75 GLU A O 1
ATOM 656 N N . TYR A 1 76 ? -19.641 -7.074 -0.063 1 95.06 76 TYR A N 1
ATOM 657 C CA . TYR A 1 76 ? -19.609 -6.953 -1.516 1 95.06 76 TYR A CA 1
ATOM 658 C C . TYR A 1 76 ? -18.859 -8.125 -2.143 1 95.06 76 TYR A C 1
ATOM 660 O O . TYR A 1 76 ? -18.766 -8.219 -3.369 1 95.06 76 TYR A O 1
ATOM 668 N N . VAL A 1 77 ? -18.297 -8.984 -1.312 1 95.94 77 VAL A N 1
ATOM 669 C CA . VAL A 1 77 ? -17.453 -10.008 -1.909 1 95.94 77 VAL A CA 1
ATOM 670 C C . VAL A 1 77 ? -18.078 -11.383 -1.716 1 95.94 77 VAL A C 1
ATOM 672 O O . VAL A 1 77 ? -18.719 -11.641 -0.696 1 95.94 77 VAL A O 1
ATOM 675 N N . SER A 1 78 ? -17.828 -12.297 -2.697 1 96.5 78 SER A N 1
ATOM 676 C CA . SER A 1 78 ? -18.391 -13.641 -2.668 1 96.5 78 SER A CA 1
ATOM 677 C C . SER A 1 78 ? -17.297 -14.695 -2.533 1 96.5 78 SER A C 1
ATOM 679 O O . SER A 1 78 ? -17.578 -15.867 -2.268 1 96.5 78 SER A O 1
ATOM 681 N N . ILE A 1 79 ? -16.078 -14.297 -2.719 1 97.56 79 ILE A N 1
ATOM 682 C CA . ILE A 1 79 ? -14.984 -15.266 -2.609 1 97.56 79 ILE A CA 1
ATOM 683 C C . ILE A 1 79 ? -14.898 -15.781 -1.174 1 97.56 79 ILE A C 1
ATOM 685 O O . ILE A 1 79 ? -15.281 -15.086 -0.232 1 97.56 79 ILE A O 1
ATOM 689 N N . SER A 1 80 ? -14.375 -16.969 -1.009 1 97.81 80 SER A N 1
ATOM 690 C CA . SER A 1 80 ? -14.328 -17.656 0.278 1 97.81 80 SER A CA 1
ATOM 691 C C . SER A 1 80 ? -13.336 -16.969 1.226 1 97.81 80 SER A C 1
ATOM 693 O O . SER A 1 80 ? -12.453 -16.234 0.787 1 97.81 80 SER A O 1
ATOM 695 N N . LYS A 1 81 ? -13.508 -17.25 2.539 1 97.5 81 LYS A N 1
ATOM 696 C CA . LYS A 1 81 ? -12.562 -16.766 3.545 1 97.5 81 LYS A CA 1
ATOM 697 C C . LYS A 1 81 ? -11.148 -17.25 3.244 1 97.5 81 LYS A C 1
ATOM 699 O O . LYS A 1 81 ? -10.18 -16.516 3.426 1 97.5 81 LYS A O 1
ATOM 704 N N . ARG A 1 82 ? -11.031 -18.453 2.83 1 98.44 82 ARG A N 1
ATOM 705 C CA . ARG A 1 82 ? -9.75 -19.031 2.441 1 98.44 82 ARG A CA 1
ATOM 706 C C . ARG A 1 82 ? -9.078 -18.188 1.356 1 98.44 82 ARG A C 1
ATOM 708 O O . ARG A 1 82 ? -7.914 -17.828 1.48 1 98.44 82 ARG A O 1
ATOM 715 N N . THR A 1 83 ? -9.797 -17.906 0.303 1 98.69 83 THR A N 1
ATOM 716 C CA . THR A 1 83 ? -9.273 -17.109 -0.812 1 98.69 83 THR A CA 1
ATOM 717 C C . THR A 1 83 ? -8.93 -15.703 -0.363 1 98.69 83 THR A C 1
ATOM 719 O O . THR A 1 83 ? -7.93 -15.133 -0.802 1 98.69 83 THR A O 1
ATOM 722 N N . ARG A 1 84 ? -9.742 -15.156 0.534 1 98.56 84 ARG A N 1
ATOM 723 C CA . ARG A 1 84 ? -9.453 -13.82 1.063 1 98.56 84 ARG A CA 1
ATOM 724 C C . ARG A 1 84 ? -8.109 -13.797 1.776 1 98.56 84 ARG A C 1
ATOM 726 O O . ARG A 1 84 ? -7.34 -12.844 1.63 1 98.56 84 ARG A O 1
ATOM 733 N N . PHE A 1 85 ? -7.773 -14.812 2.5 1 98.38 85 PHE A N 1
ATOM 734 C CA . PHE A 1 85 ? -6.5 -14.859 3.207 1 98.38 85 PHE A CA 1
ATOM 735 C C . PHE A 1 85 ? -5.344 -15.055 2.23 1 98.38 85 PHE A C 1
ATOM 737 O O . PHE A 1 85 ? -4.254 -14.516 2.434 1 98.38 85 PHE A O 1
ATOM 744 N N . ILE A 1 86 ? -5.574 -15.812 1.163 1 98.81 86 ILE A N 1
ATOM 745 C CA . ILE A 1 86 ? -4.527 -16.031 0.169 1 98.81 86 ILE A CA 1
ATOM 746 C C . ILE A 1 86 ? -4.109 -14.688 -0.441 1 98.81 86 ILE A C 1
ATOM 748 O O . ILE A 1 86 ? -2.924 -14.359 -0.477 1 98.81 86 ILE A O 1
ATOM 752 N N . VAL A 1 87 ? -5.082 -13.867 -0.833 1 98.81 87 VAL A N 1
ATOM 753 C CA . VAL A 1 87 ? -4.75 -12.617 -1.512 1 98.81 87 VAL A CA 1
ATOM 754 C C . VAL A 1 87 ? -4.223 -11.602 -0.5 1 98.81 87 VAL A C 1
ATOM 756 O O . VAL A 1 87 ? -3.357 -10.789 -0.822 1 98.81 87 VAL A O 1
ATOM 759 N N . THR A 1 88 ? -4.695 -11.656 0.72 1 98.56 88 THR A N 1
ATOM 760 C CA . THR A 1 88 ? -4.195 -10.766 1.767 1 98.56 88 THR A CA 1
ATOM 761 C C . THR A 1 88 ? -2.73 -11.062 2.072 1 98.56 88 THR A C 1
ATOM 763 O O . THR A 1 88 ? -1.91 -10.148 2.148 1 98.56 88 THR A O 1
ATOM 766 N N . LEU A 1 89 ? -2.391 -12.359 2.207 1 98.62 89 LEU A N 1
ATOM 767 C CA . LEU A 1 89 ? -1.009 -12.742 2.477 1 98.62 89 LEU A CA 1
ATOM 768 C C . LEU A 1 89 ? -0.089 -12.289 1.347 1 98.62 89 LEU A C 1
ATOM 770 O O . LEU A 1 89 ? 0.978 -11.727 1.598 1 98.62 89 LEU A O 1
ATOM 774 N N . ALA A 1 90 ? -0.517 -12.531 0.111 1 98.75 90 ALA A N 1
ATOM 775 C CA . ALA A 1 90 ? 0.28 -12.117 -1.039 1 98.75 90 ALA A CA 1
ATOM 776 C C . ALA A 1 90 ? 0.563 -10.617 -0.997 1 98.75 90 ALA A C 1
ATOM 778 O O . ALA A 1 90 ? 1.686 -10.18 -1.265 1 98.75 90 ALA A O 1
ATOM 779 N N . THR A 1 91 ? -0.408 -9.852 -0.581 1 98.44 91 THR A N 1
ATOM 780 C CA . THR A 1 91 ? -0.323 -8.398 -0.535 1 98.44 91 THR A CA 1
ATOM 781 C C . THR A 1 91 ? 0.614 -7.945 0.581 1 98.44 91 THR A C 1
ATOM 783 O O . THR A 1 91 ? 1.464 -7.074 0.371 1 98.44 91 THR A O 1
ATOM 786 N N . LEU A 1 92 ? 0.455 -8.5 1.735 1 98 92 LEU A N 1
ATOM 787 C CA . LEU A 1 92 ? 1.279 -8.125 2.877 1 98 92 LEU A CA 1
ATOM 788 C C . LEU A 1 92 ? 2.732 -8.531 2.66 1 98 92 LEU A C 1
ATOM 790 O O . LEU A 1 92 ? 3.65 -7.836 3.098 1 98 92 LEU A O 1
ATOM 794 N N . ILE A 1 93 ? 2.975 -9.695 2.006 1 98.12 93 ILE A N 1
ATOM 795 C CA . ILE A 1 93 ? 4.316 -10.109 1.613 1 98.12 93 ILE A CA 1
ATOM 796 C C . ILE A 1 93 ? 4.934 -9.055 0.69 1 98.12 93 ILE A C 1
ATOM 798 O O . ILE A 1 93 ? 6.055 -8.602 0.919 1 98.12 93 ILE A O 1
ATOM 802 N N . THR A 1 94 ? 4.172 -8.656 -0.299 1 98 94 THR A N 1
ATOM 803 C CA . THR A 1 94 ? 4.648 -7.727 -1.316 1 98 94 THR A CA 1
ATOM 804 C C . THR A 1 94 ? 5 -6.379 -0.694 1 98 94 THR A C 1
ATOM 806 O O . THR A 1 94 ? 6.008 -5.77 -1.052 1 98 94 THR A O 1
ATOM 809 N N . ASN A 1 95 ? 4.223 -5.98 0.309 1 95.38 95 ASN A N 1
ATOM 810 C CA . ASN A 1 95 ? 4.445 -4.703 0.978 1 95.38 95 ASN A CA 1
ATOM 811 C C . ASN A 1 95 ? 5.484 -4.824 2.088 1 95.38 95 ASN A C 1
ATOM 813 O O . ASN A 1 95 ? 5.875 -3.826 2.695 1 95.38 95 ASN A O 1
ATOM 817 N N . THR A 1 96 ? 5.926 -6.02 2.393 1 93.5 96 THR A N 1
ATOM 818 C CA . THR A 1 96 ? 6.867 -6.32 3.467 1 93.5 96 THR A CA 1
ATOM 819 C C . THR A 1 96 ? 6.379 -5.734 4.789 1 93.5 96 THR A C 1
ATOM 821 O O . THR A 1 96 ? 7.145 -5.098 5.512 1 93.5 96 THR A O 1
ATOM 824 N N . SER A 1 97 ? 5.074 -5.871 4.988 1 92.31 97 SER A N 1
ATOM 825 C CA . SER A 1 97 ? 4.457 -5.449 6.242 1 92.31 97 SER A CA 1
ATOM 826 C C . SER A 1 97 ? 4.676 -6.48 7.34 1 92.31 97 SER A C 1
ATOM 828 O O . SER A 1 97 ? 3.766 -7.238 7.684 1 92.31 97 SER A O 1
ATOM 830 N N . LYS A 1 98 ? 5.766 -6.453 8 1 92.75 98 LYS A N 1
ATOM 831 C CA . LYS A 1 98 ? 6.25 -7.559 8.828 1 92.75 98 LYS A CA 1
ATOM 832 C C . LYS A 1 98 ? 5.277 -7.863 9.961 1 92.75 98 LYS A C 1
ATOM 834 O O . LYS A 1 98 ? 4.863 -9.016 10.141 1 92.75 98 LYS A O 1
ATOM 839 N N . GLU A 1 99 ? 4.852 -6.828 10.695 1 90.31 99 GLU A N 1
ATOM 840 C CA . GLU A 1 99 ? 3.98 -7.055 11.844 1 90.31 99 GLU A CA 1
ATOM 841 C C . GLU A 1 99 ? 2.596 -7.523 11.398 1 90.31 99 GLU A C 1
ATOM 843 O O . GLU A 1 99 ? 2.07 -8.508 11.93 1 90.31 99 GLU A O 1
ATOM 848 N N . LYS A 1 100 ? 2.057 -6.797 10.445 1 93.5 100 LYS A N 1
ATOM 849 C CA . LYS A 1 100 ? 0.727 -7.172 9.977 1 93.5 100 LYS A CA 1
ATOM 850 C C . LYS A 1 100 ? 0.752 -8.539 9.297 1 93.5 100 LYS A C 1
ATOM 852 O O . LYS A 1 100 ? -0.216 -9.297 9.375 1 93.5 100 LYS A O 1
ATOM 857 N N . TYR A 1 101 ? 1.863 -8.891 8.594 1 96.75 101 TYR A N 1
ATOM 858 C CA . TYR A 1 101 ? 2.025 -10.195 7.973 1 96.75 101 TYR A CA 1
ATOM 859 C C . TYR A 1 101 ? 2.051 -11.305 9.023 1 96.75 101 TYR A C 1
ATOM 861 O O . TYR A 1 101 ? 1.403 -12.336 8.859 1 96.75 101 TYR A O 1
ATOM 869 N N . SER A 1 102 ? 2.775 -11.086 10.078 1 95.94 102 SER A N 1
ATOM 870 C CA . SER A 1 102 ? 2.836 -12.07 11.156 1 95.94 102 SER A CA 1
ATOM 871 C C . SER A 1 102 ? 1.45 -12.359 11.727 1 95.94 102 SER A C 1
ATOM 873 O O . SER A 1 102 ? 1.081 -13.516 11.914 1 95.94 102 SER A O 1
ATOM 875 N N . ILE A 1 103 ? 0.657 -11.336 11.945 1 94.12 103 ILE A N 1
ATOM 876 C CA . ILE A 1 103 ? -0.701 -11.477 12.461 1 94.12 103 ILE A CA 1
ATOM 877 C C . ILE A 1 103 ? -1.561 -12.234 11.453 1 94.12 103 ILE A C 1
ATOM 879 O O . ILE A 1 103 ? -2.295 -13.148 11.812 1 94.12 103 ILE A O 1
ATOM 883 N N . ALA A 1 104 ? -1.418 -11.883 10.188 1 96.5 104 ALA A N 1
ATOM 884 C CA . ALA A 1 104 ? -2.229 -12.492 9.133 1 96.5 104 ALA A CA 1
ATOM 885 C C . ALA A 1 104 ? -1.907 -13.969 8.977 1 96.5 104 ALA A C 1
ATOM 887 O O . ALA A 1 104 ? -2.799 -14.781 8.711 1 96.5 104 ALA A O 1
ATOM 888 N N . VAL A 1 105 ? -0.599 -14.352 9.086 1 98 105 VAL A N 1
ATOM 889 C CA . VAL A 1 105 ? -0.213 -15.758 8.992 1 98 105 VAL A CA 1
ATOM 890 C C . VAL A 1 105 ? -0.902 -16.562 10.102 1 98 105 VAL A C 1
ATOM 892 O O . VAL A 1 105 ? -1.459 -17.625 9.844 1 98 105 VAL A O 1
ATOM 895 N N . ARG A 1 106 ? -0.86 -16.031 11.242 1 96.12 106 ARG A N 1
ATOM 896 C CA . ARG A 1 106 ? -1.493 -16.703 12.367 1 96.12 106 ARG A CA 1
ATOM 897 C C . ARG A 1 106 ? -2.986 -16.891 12.133 1 96.12 106 ARG A C 1
ATOM 899 O O . ARG A 1 106 ? -3.52 -17.984 12.312 1 96.12 106 ARG A O 1
ATOM 906 N N . ASP A 1 107 ? -3.65 -15.82 11.719 1 95.44 107 ASP A N 1
ATOM 907 C CA . ASP A 1 107 ? -5.086 -15.875 11.469 1 95.44 107 ASP A CA 1
ATOM 908 C C . ASP A 1 107 ? -5.41 -16.828 10.312 1 95.44 107 ASP A C 1
ATOM 910 O O . ASP A 1 107 ? -6.441 -17.5 10.328 1 95.44 107 ASP A O 1
ATOM 914 N N . ALA A 1 108 ? -4.547 -16.922 9.359 1 97.94 108 ALA A N 1
ATOM 915 C CA . ALA A 1 108 ? -4.77 -17.719 8.164 1 97.94 108 ALA A CA 1
ATOM 916 C C . ALA A 1 108 ? -4.762 -19.219 8.5 1 97.94 108 ALA A C 1
ATOM 918 O O . ALA A 1 108 ? -5.344 -20.016 7.77 1 97.94 108 ALA A O 1
ATOM 919 N N . LEU A 1 109 ? -4.145 -19.594 9.57 1 97.38 109 LEU A N 1
ATOM 920 C CA . LEU A 1 109 ? -4.055 -21 9.969 1 97.38 109 LEU A CA 1
ATOM 921 C C . LEU A 1 109 ? -5.434 -21.562 10.281 1 97.38 109 LEU A C 1
ATOM 923 O O . LEU A 1 109 ? -5.602 -22.781 10.375 1 97.38 109 LEU A O 1
ATOM 927 N N . GLU A 1 110 ? -6.414 -20.719 10.406 1 96 110 GLU A N 1
ATOM 928 C CA . GLU A 1 110 ? -7.789 -21.156 10.617 1 96 110 GLU A CA 1
ATOM 929 C C . GLU A 1 110 ? -8.359 -21.797 9.359 1 96 110 GLU A C 1
ATOM 931 O O . GLU A 1 110 ? -9.242 -22.656 9.445 1 96 110 GLU A O 1
ATOM 936 N N . VAL A 1 111 ? -7.844 -21.406 8.188 1 97.75 111 VAL A N 1
ATOM 937 C CA . VAL A 1 111 ? -8.531 -21.828 6.973 1 97.75 111 VAL A CA 1
ATOM 938 C C . VAL A 1 111 ? -7.516 -22.359 5.965 1 97.75 111 VAL A C 1
ATOM 940 O O . VAL A 1 111 ? -7.887 -23 4.98 1 97.75 111 VAL A O 1
ATOM 943 N N . LEU A 1 112 ? -6.258 -22.141 6.191 1 98.38 112 LEU A N 1
ATOM 944 C CA . LEU A 1 112 ? -5.195 -22.625 5.316 1 98.38 112 LEU A CA 1
ATOM 945 C C . LEU A 1 112 ? -4.266 -23.578 6.062 1 98.38 112 LEU A C 1
ATOM 947 O O . LEU A 1 112 ? -3.971 -23.359 7.238 1 98.38 112 LEU A O 1
ATOM 951 N N . GLY A 1 113 ? -3.768 -24.547 5.348 1 98 113 GLY A N 1
ATOM 952 C CA . GLY A 1 113 ? -2.689 -25.359 5.895 1 98 113 GLY A CA 1
ATOM 953 C C . GLY A 1 113 ? -1.342 -24.672 5.855 1 98 113 GLY A C 1
ATOM 954 O O . GLY A 1 113 ? -1.133 -23.75 5.051 1 98 113 GLY A O 1
ATOM 955 N N . PRO A 1 114 ? -0.378 -25.141 6.719 1 98.25 114 PRO A N 1
ATOM 956 C CA . PRO A 1 114 ? 0.952 -24.531 6.758 1 98.25 114 PRO A CA 1
ATOM 957 C C . PRO A 1 114 ? 1.662 -24.578 5.406 1 98.25 114 PRO A C 1
ATOM 959 O O . PRO A 1 114 ? 2.383 -23.641 5.047 1 98.25 114 PRO A O 1
ATOM 962 N N . ILE A 1 115 ? 1.448 -25.609 4.668 1 98.31 115 ILE A N 1
ATOM 963 C CA . ILE A 1 115 ? 2.092 -25.75 3.365 1 98.31 115 ILE A CA 1
ATOM 964 C C . ILE A 1 115 ? 1.542 -24.703 2.402 1 98.31 115 ILE A C 1
ATOM 966 O O . ILE A 1 115 ? 2.299 -24.078 1.655 1 98.31 115 ILE A O 1
ATOM 970 N N . GLU A 1 116 ? 0.24 -24.484 2.406 1 98.62 116 GLU A N 1
ATOM 971 C CA . GLU A 1 116 ? -0.369 -23.469 1.555 1 98.62 116 GLU A CA 1
ATOM 972 C C . GLU A 1 116 ? 0.198 -22.094 1.856 1 98.62 116 GLU A C 1
ATOM 974 O O . GLU A 1 116 ? 0.5 -21.328 0.938 1 98.62 116 GLU A O 1
ATOM 979 N N . ILE A 1 117 ? 0.363 -21.781 3.123 1 98.81 117 ILE A N 1
ATOM 980 C CA . ILE A 1 117 ? 0.9 -20.5 3.547 1 98.81 117 ILE A CA 1
ATOM 981 C C . ILE A 1 117 ? 2.326 -20.328 3.023 1 98.81 117 ILE A C 1
ATOM 983 O O . ILE A 1 117 ? 2.674 -19.297 2.463 1 98.81 117 ILE A O 1
ATOM 987 N N . LYS A 1 118 ? 3.145 -21.344 3.115 1 98.25 118 LYS A N 1
ATOM 988 C CA . LYS A 1 118 ? 4.52 -21.312 2.629 1 98.25 118 LYS A CA 1
ATOM 989 C C . LYS A 1 118 ? 4.562 -21.156 1.111 1 98.25 118 LYS A C 1
ATOM 991 O O . LYS A 1 118 ? 5.441 -20.469 0.574 1 98.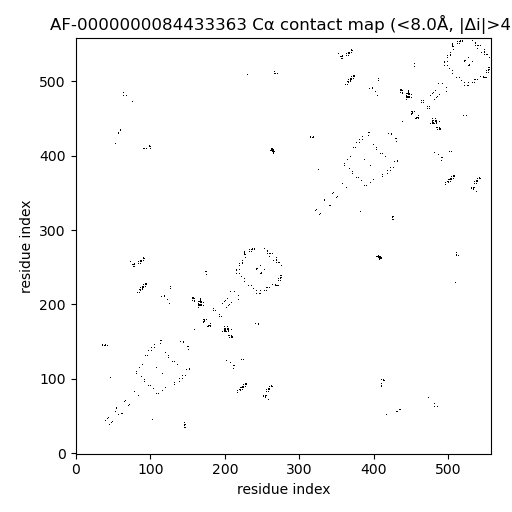25 118 LYS A O 1
ATOM 996 N N . GLU A 1 119 ? 3.668 -21.812 0.469 1 98.44 119 GLU A N 1
ATOM 997 C CA . GLU A 1 119 ? 3.666 -21.75 -0.99 1 98.44 119 GLU A CA 1
ATOM 998 C C . GLU A 1 119 ? 3.35 -20.344 -1.486 1 98.44 119 GLU A C 1
ATOM 1000 O O . GLU A 1 119 ? 3.859 -19.922 -2.525 1 98.44 119 GLU A O 1
ATOM 1005 N N . VAL A 1 120 ? 2.465 -19.609 -0.784 1 98.69 120 VAL A N 1
ATOM 1006 C CA . VAL A 1 120 ? 2.232 -18.203 -1.13 1 98.69 120 VAL A CA 1
ATOM 1007 C C . VAL A 1 120 ? 3.541 -17.422 -1.032 1 98.69 120 VAL A C 1
ATOM 1009 O O . VAL A 1 120 ? 3.869 -16.641 -1.923 1 98.69 120 VAL A O 1
ATOM 1012 N N . LEU A 1 121 ? 4.301 -17.672 0.014 1 98.5 121 LEU A N 1
ATOM 1013 C CA . LEU A 1 121 ? 5.574 -17 0.234 1 98.5 121 LEU A CA 1
ATOM 1014 C C . LEU A 1 121 ? 6.598 -17.406 -0.818 1 98.5 121 LEU A C 1
ATOM 1016 O O . LEU A 1 121 ? 7.27 -16.562 -1.406 1 98.5 121 LEU A O 1
ATOM 1020 N N . TYR A 1 122 ? 6.688 -18.75 -1.105 1 97.75 122 TYR A N 1
ATOM 1021 C CA . TYR A 1 122 ? 7.652 -19.266 -2.076 1 97.75 122 TYR A CA 1
ATOM 1022 C C . TYR A 1 122 ? 7.414 -18.656 -3.451 1 97.75 122 TYR A C 1
ATOM 1024 O O . TYR A 1 122 ? 8.336 -18.125 -4.078 1 97.75 122 TYR A O 1
ATOM 1032 N N . GLN A 1 123 ? 6.207 -18.719 -3.842 1 97.25 123 GLN A N 1
ATOM 1033 C CA . GLN A 1 123 ? 5.859 -18.203 -5.164 1 97.25 123 GLN A CA 1
ATOM 1034 C C . GLN A 1 123 ? 6.164 -16.719 -5.281 1 97.25 123 GLN A C 1
ATOM 1036 O O . GLN A 1 123 ? 6.562 -16.234 -6.344 1 97.25 123 GLN A O 1
ATOM 1041 N N . SER A 1 124 ? 6.035 -15.953 -4.23 1 98.19 124 SER A N 1
ATOM 1042 C CA . SER A 1 124 ? 6.223 -14.508 -4.238 1 98.19 124 SER A CA 1
ATOM 1043 C C . SER A 1 124 ? 7.656 -14.141 -4.594 1 98.19 124 SER A C 1
ATOM 1045 O O . SER A 1 124 ? 7.914 -13.047 -5.098 1 98.19 124 SER A O 1
ATOM 1047 N N . VAL A 1 125 ? 8.594 -15 -4.379 1 96.12 125 VAL A N 1
ATOM 1048 C CA . VAL A 1 125 ? 10 -14.719 -4.648 1 96.12 125 VAL A CA 1
ATOM 1049 C C . VAL A 1 125 ? 10.195 -14.438 -6.137 1 96.12 125 VAL A C 1
ATOM 1051 O O . VAL A 1 125 ? 10.961 -13.547 -6.508 1 96.12 125 VAL A O 1
ATOM 1054 N N . ALA A 1 126 ? 9.469 -15.148 -6.945 1 96.69 126 ALA A N 1
ATOM 1055 C CA . ALA A 1 126 ? 9.641 -15 -8.391 1 96.69 126 ALA A CA 1
ATOM 1056 C C . ALA A 1 126 ? 9.125 -13.648 -8.867 1 96.69 126 ALA A C 1
ATOM 1058 O O . ALA A 1 126 ? 9.492 -13.188 -9.953 1 96.69 126 ALA A O 1
ATOM 1059 N N . TYR A 1 127 ? 8.352 -12.977 -8.094 1 97.69 127 TYR A N 1
ATOM 1060 C CA . TYR A 1 127 ? 7.703 -11.758 -8.57 1 97.69 127 TYR A CA 1
ATOM 1061 C C . TYR A 1 127 ? 8.195 -10.539 -7.785 1 97.69 127 TYR A C 1
ATOM 1063 O O . TYR A 1 127 ? 8.445 -9.484 -8.367 1 97.69 127 TYR A O 1
ATOM 1071 N N . VAL A 1 128 ? 8.344 -10.703 -6.492 1 97 128 VAL A N 1
ATOM 1072 C CA . VAL A 1 128 ? 8.695 -9.586 -5.629 1 97 128 VAL A CA 1
ATOM 1073 C C . VAL A 1 128 ? 10.211 -9.5 -5.48 1 97 128 VAL A C 1
ATOM 1075 O O . VAL A 1 128 ? 10.766 -8.422 -5.273 1 97 128 VAL A O 1
ATOM 1078 N N . GLY A 1 129 ? 10.93 -10.719 -5.629 1 95.62 129 GLY A N 1
ATOM 1079 C CA . GLY A 1 129 ? 12.359 -10.805 -5.375 1 95.62 129 GLY A CA 1
ATOM 1080 C C . GLY A 1 129 ? 12.688 -11.078 -3.92 1 95.62 129 GLY A C 1
ATOM 1081 O O . GLY A 1 129 ? 12.07 -10.516 -3.016 1 95.62 129 GLY A O 1
ATOM 1082 N N . LEU A 1 130 ? 13.711 -11.859 -3.762 1 92.25 130 LEU A N 1
ATOM 1083 C CA . LEU A 1 130 ? 14.125 -12.258 -2.424 1 92.25 130 LEU A CA 1
ATOM 1084 C C . LEU A 1 130 ? 14.656 -11.062 -1.637 1 92.25 130 LEU A C 1
ATOM 1086 O O . LEU A 1 130 ? 14.531 -11.023 -0.41 1 92.25 130 LEU A O 1
ATOM 1090 N N . GLY A 1 131 ? 15.289 -10.172 -2.287 1 91.31 131 GLY A N 1
ATOM 1091 C CA . GLY A 1 131 ? 15.859 -9 -1.63 1 91.31 131 GLY A CA 1
ATOM 1092 C C . GLY A 1 131 ? 14.844 -8.234 -0.796 1 91.31 131 GLY A C 1
ATOM 1093 O O . GLY A 1 131 ? 15.203 -7.609 0.202 1 91.31 131 GLY A O 1
ATOM 1094 N N . LYS A 1 132 ? 13.633 -8.336 -1.137 1 91.19 132 LYS A N 1
ATOM 1095 C CA . LYS A 1 132 ? 12.586 -7.578 -0.451 1 91.19 132 LYS A CA 1
ATOM 1096 C C . LYS A 1 132 ? 11.961 -8.398 0.672 1 91.19 132 LYS A C 1
ATOM 1098 O O . LYS A 1 132 ? 11.516 -7.844 1.68 1 91.19 132 LYS A O 1
ATOM 1103 N N . ILE A 1 133 ? 11.922 -9.797 0.474 1 92.12 133 ILE A N 1
ATOM 1104 C CA . ILE A 1 133 ? 11.008 -10.508 1.363 1 92.12 133 ILE A CA 1
ATOM 1105 C C . ILE A 1 133 ? 11.781 -11.562 2.156 1 92.12 133 ILE A C 1
ATOM 1107 O O . ILE A 1 133 ? 11.18 -12.445 2.773 1 92.12 133 ILE A O 1
ATOM 1111 N N . PHE A 1 134 ? 13.055 -11.398 2.182 1 92.38 134 PHE A N 1
ATOM 1112 C CA . PHE A 1 134 ? 13.922 -12.391 2.814 1 92.38 134 PHE A CA 1
ATOM 1113 C C . PHE A 1 134 ? 13.516 -12.609 4.266 1 92.38 134 PHE A C 1
ATOM 1115 O O . PHE A 1 134 ? 13.43 -13.75 4.727 1 92.38 134 PHE A O 1
ATOM 1122 N N . GLU A 1 135 ? 13.227 -11.578 5.02 1 94.31 135 GLU A N 1
ATOM 1123 C CA . GLU A 1 135 ? 12.961 -11.656 6.453 1 94.31 135 GLU A CA 1
ATOM 1124 C C . GLU A 1 135 ? 11.633 -12.344 6.73 1 94.31 135 GLU A C 1
ATOM 1126 O O . GLU A 1 135 ? 11.391 -12.812 7.844 1 94.31 135 GLU A O 1
ATOM 1131 N N . LEU A 1 136 ? 10.781 -12.43 5.754 1 96.81 136 LEU A N 1
ATOM 1132 C CA . LEU A 1 136 ? 9.445 -12.977 5.973 1 96.81 136 LEU A CA 1
ATOM 1133 C C . LEU A 1 136 ? 9.508 -14.492 6.113 1 96.81 136 LEU A C 1
ATOM 1135 O O . LEU A 1 136 ? 8.578 -15.109 6.645 1 96.81 136 LEU A O 1
ATOM 1139 N N . PHE A 1 137 ? 10.617 -15.117 5.672 1 96.5 137 PHE A N 1
ATOM 1140 C CA . PHE A 1 137 ? 10.789 -16.562 5.867 1 96.5 137 PHE A CA 1
ATOM 1141 C C . PHE A 1 137 ? 10.906 -16.891 7.352 1 96.5 137 PHE A C 1
ATOM 1143 O O . PHE A 1 137 ? 10.219 -17.781 7.848 1 96.5 137 PHE A O 1
ATOM 1150 N N . GLU A 1 138 ? 11.719 -16.125 7.996 1 96.25 138 GLU A N 1
ATOM 1151 C CA . GLU A 1 138 ? 11.875 -16.344 9.43 1 96.25 138 GLU A CA 1
ATOM 1152 C C . GLU A 1 138 ? 10.594 -16 10.188 1 96.25 138 GLU A C 1
ATOM 1154 O O . GLU A 1 138 ? 10.211 -16.719 11.117 1 96.25 138 GLU A O 1
ATOM 1159 N N . ILE A 1 139 ? 9.977 -14.953 9.82 1 96.56 139 ILE A N 1
ATOM 1160 C CA . ILE A 1 139 ? 8.734 -14.547 10.461 1 96.56 139 ILE A CA 1
ATOM 1161 C C . ILE A 1 139 ? 7.688 -15.648 10.305 1 96.56 139 ILE A C 1
ATOM 1163 O O . ILE A 1 139 ? 7.016 -16.016 11.273 1 96.56 139 ILE A O 1
ATOM 1167 N N . THR A 1 140 ? 7.527 -16.219 9.109 1 97.94 140 THR A N 1
ATOM 1168 C CA . THR A 1 140 ? 6.57 -17.297 8.852 1 97.94 140 THR A CA 1
ATOM 1169 C C . THR A 1 140 ? 6.898 -18.516 9.695 1 97.94 140 THR A C 1
ATOM 1171 O O . THR A 1 140 ? 6.016 -19.094 10.328 1 97.94 140 THR A O 1
ATOM 1174 N N . ASN A 1 141 ? 8.188 -18.859 9.727 1 97.88 141 ASN A N 1
ATOM 1175 C CA . ASN A 1 141 ? 8.625 -20.016 10.5 1 97.88 141 ASN A CA 1
ATOM 1176 C C . ASN A 1 141 ? 8.336 -19.844 11.984 1 97.88 141 ASN A C 1
ATOM 1178 O O . ASN A 1 141 ? 7.895 -20.766 12.656 1 97.88 141 ASN A O 1
ATOM 1182 N N . ASN A 1 142 ? 8.578 -18.656 12.508 1 96.12 142 ASN A N 1
ATOM 1183 C CA . ASN A 1 142 ? 8.312 -18.375 13.914 1 96.12 142 ASN A CA 1
ATOM 1184 C C . ASN A 1 142 ? 6.832 -18.516 14.242 1 96.12 142 ASN A C 1
ATOM 1186 O O . ASN A 1 142 ? 6.473 -19.125 15.258 1 96.12 142 ASN A O 1
ATOM 1190 N N . VAL A 1 143 ? 5.973 -17.984 13.391 1 96.69 143 VAL A N 1
ATOM 1191 C CA . VAL A 1 143 ? 4.539 -18.078 13.641 1 96.69 143 VAL A CA 1
ATOM 1192 C C . VAL A 1 143 ? 4.098 -19.531 13.609 1 96.69 143 VAL A C 1
ATOM 1194 O O . VAL A 1 143 ? 3.314 -19.969 14.453 1 96.69 143 VAL A O 1
ATOM 1197 N N . LEU A 1 144 ? 4.59 -20.328 12.602 1 97 144 LEU A N 1
ATOM 1198 C CA . LEU A 1 144 ? 4.211 -21.734 12.492 1 97 144 LEU A CA 1
ATOM 1199 C C . LEU A 1 144 ? 4.652 -22.516 13.727 1 97 144 LEU A C 1
ATOM 1201 O O . LEU A 1 144 ? 3.852 -23.234 14.328 1 97 144 LEU A O 1
ATOM 1205 N N . THR A 1 145 ? 5.895 -22.297 14.18 1 96.12 145 THR A N 1
ATOM 1206 C CA . THR A 1 145 ? 6.422 -23.016 15.328 1 96.12 145 THR A CA 1
ATOM 1207 C C . THR A 1 145 ? 5.691 -22.625 16.609 1 96.12 145 THR A C 1
ATOM 1209 O O . THR A 1 145 ? 5.379 -23.469 17.453 1 96.12 145 THR A O 1
ATOM 1212 N N . GLU A 1 146 ? 5.402 -21.359 16.703 1 93.81 146 GLU A N 1
ATOM 1213 C CA . GLU A 1 146 ? 4.68 -20.844 17.859 1 93.81 146 GLU A CA 1
ATOM 1214 C C . GLU A 1 146 ? 3.268 -21.422 17.938 1 93.81 146 GLU A C 1
ATOM 1216 O O . GLU A 1 146 ? 2.65 -21.438 19 1 93.81 146 GLU A O 1
ATOM 1221 N N . ASN A 1 147 ? 2.797 -21.891 16.828 1 94.38 147 ASN A N 1
ATOM 1222 C CA . ASN A 1 147 ? 1.456 -22.453 16.781 1 94.38 147 ASN A CA 1
ATOM 1223 C C . ASN A 1 147 ? 1.498 -23.984 16.719 1 94.38 147 ASN A C 1
ATOM 1225 O O . ASN A 1 147 ? 0.569 -24.609 16.219 1 94.38 147 ASN A O 1
ATOM 1229 N N . GLY A 1 148 ? 2.588 -24.562 17.078 1 94.62 148 GLY A N 1
ATOM 1230 C CA . GLY A 1 148 ? 2.695 -26 17.297 1 94.62 148 GLY A CA 1
ATOM 1231 C C . GLY A 1 148 ? 2.982 -26.781 16.031 1 94.62 148 GLY A C 1
ATOM 1232 O O . GLY A 1 148 ? 2.779 -27.984 15.984 1 94.62 148 GLY A O 1
ATOM 1233 N N . ILE A 1 149 ? 3.352 -26.094 15.039 1 96.62 149 ILE A N 1
ATOM 1234 C CA . ILE A 1 149 ? 3.65 -26.781 13.781 1 96.62 149 ILE A CA 1
ATOM 1235 C C . ILE A 1 149 ? 5.145 -27.078 13.703 1 96.62 149 ILE A C 1
ATOM 1237 O O . ILE A 1 149 ? 5.977 -26.172 13.805 1 96.62 149 ILE A O 1
ATOM 1241 N N . ASP A 1 150 ? 5.453 -28.328 13.43 1 95.62 150 ASP A N 1
ATOM 1242 C CA . ASP A 1 150 ? 6.844 -28.75 13.352 1 95.62 150 ASP A CA 1
ATOM 1243 C C . ASP A 1 150 ? 7.445 -28.422 11.984 1 95.62 150 ASP A C 1
ATOM 1245 O O . ASP A 1 150 ? 6.785 -28.578 10.953 1 95.62 150 ASP A O 1
ATOM 1249 N N . LEU A 1 151 ? 8.68 -28.078 12.07 1 96.06 151 LEU A N 1
ATOM 1250 C CA . LEU A 1 151 ? 9.469 -27.844 10.867 1 96.06 151 LEU A CA 1
ATOM 1251 C C . LEU A 1 151 ? 10.648 -28.797 10.789 1 96.06 151 LEU A C 1
ATOM 1253 O O . LEU A 1 151 ? 11.195 -29.203 11.82 1 96.06 151 LEU A O 1
ATOM 1257 N N . PRO A 1 152 ? 11.141 -29.094 9.531 1 97.31 152 PRO A N 1
ATOM 1258 C CA . PRO A 1 152 ? 10.602 -28.625 8.25 1 97.31 152 PRO A CA 1
ATOM 1259 C C . PRO A 1 152 ? 9.273 -29.297 7.887 1 97.31 152 PRO A C 1
ATOM 1261 O O . PRO A 1 152 ? 8.977 -30.391 8.367 1 97.31 152 PRO A O 1
ATOM 1264 N N . LEU A 1 153 ? 8.438 -28.609 7.062 1 97.31 153 LEU A N 1
ATOM 1265 C CA . LEU A 1 153 ? 7.223 -29.219 6.516 1 97.31 153 LEU A CA 1
ATOM 1266 C C . LEU A 1 153 ? 7.566 -30.281 5.488 1 97.31 153 LEU A C 1
ATOM 1268 O O . LEU A 1 153 ? 8.664 -30.281 4.926 1 97.31 153 LEU A O 1
ATOM 1272 N N . LYS A 1 154 ? 6.629 -31.125 5.277 1 96 154 LYS A N 1
ATOM 1273 C CA . LYS A 1 154 ? 6.824 -32.156 4.281 1 96 154 LYS A CA 1
ATOM 1274 C C . LYS A 1 154 ? 7.027 -31.578 2.891 1 96 154 LYS A C 1
ATOM 1276 O O . LYS A 1 154 ? 6.348 -30.625 2.512 1 96 154 LYS A O 1
ATOM 1281 N N . SER A 1 155 ? 8.016 -32.156 2.16 1 95.56 155 SER A N 1
ATOM 1282 C CA . SER A 1 155 ? 8.25 -31.703 0.791 1 95.56 155 SER A CA 1
ATOM 1283 C C . SER A 1 155 ? 7.109 -32.125 -0.13 1 95.56 155 SER A C 1
ATOM 1285 O O . SER A 1 155 ? 6.598 -33.219 -0.036 1 95.56 155 SER A O 1
ATOM 1287 N N . ILE A 1 156 ? 6.77 -31.141 -1.008 1 95.81 156 ILE A N 1
ATOM 1288 C CA . ILE A 1 156 ? 5.715 -31.469 -1.965 1 95.81 156 ILE A CA 1
ATOM 1289 C C . ILE A 1 156 ? 6.215 -31.219 -3.387 1 95.81 156 ILE A C 1
ATOM 1291 O O . ILE A 1 156 ? 5.422 -30.938 -4.289 1 95.81 156 ILE A O 1
ATOM 1295 N N . SER A 1 157 ? 7.531 -31.172 -3.557 1 94.75 157 SER A N 1
ATOM 1296 C CA . SER A 1 157 ? 8.117 -30.984 -4.879 1 94.75 157 SER A CA 1
ATOM 1297 C C . SER A 1 157 ? 7.715 -32.094 -5.832 1 94.75 157 SER A C 1
ATOM 1299 O O . SER A 1 157 ? 7.688 -33.281 -5.445 1 94.75 157 SER A O 1
ATOM 1301 N N . THR A 1 158 ? 7.438 -31.734 -7.043 1 96.06 158 THR A N 1
ATOM 1302 C CA . THR A 1 158 ? 7.012 -32.719 -8.023 1 96.06 158 THR A CA 1
ATOM 1303 C C . THR A 1 158 ? 7.969 -32.75 -9.211 1 96.06 158 THR A C 1
ATOM 1305 O O . THR A 1 158 ? 7.805 -33.562 -10.125 1 96.06 158 THR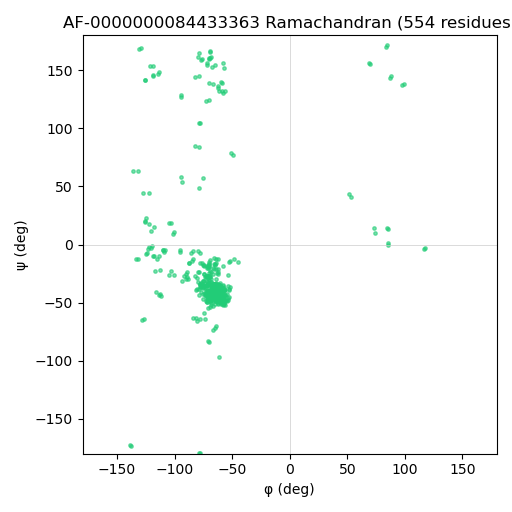 A O 1
ATOM 1308 N N . VAL A 1 159 ? 8.953 -31.875 -9.188 1 96.81 159 VAL A N 1
ATOM 1309 C CA . VAL A 1 159 ? 9.859 -31.781 -10.328 1 96.81 159 VAL A CA 1
ATOM 1310 C C . VAL A 1 159 ? 11.305 -31.844 -9.836 1 96.81 159 VAL A C 1
ATOM 1312 O O . VAL A 1 159 ? 11.562 -31.828 -8.633 1 96.81 159 VAL A O 1
ATOM 1315 N N . ASN A 1 160 ? 12.25 -32 -10.844 1 95.38 160 ASN A N 1
ATOM 1316 C CA . ASN A 1 160 ? 13.688 -31.953 -10.633 1 95.38 160 ASN A CA 1
ATOM 1317 C C . ASN A 1 160 ? 14.398 -31.188 -11.742 1 95.38 160 ASN A C 1
ATOM 1319 O O . ASN A 1 160 ? 13.75 -30.5 -12.539 1 95.38 160 ASN A O 1
ATOM 1323 N N . SER A 1 161 ? 15.688 -31.234 -11.695 1 94.56 161 SER A N 1
ATOM 1324 C CA . SER A 1 161 ? 16.469 -30.422 -12.625 1 94.56 161 SER A CA 1
ATOM 1325 C C . SER A 1 161 ? 16.25 -30.859 -14.07 1 94.56 161 SER A C 1
ATOM 1327 O O . SER A 1 161 ? 16.375 -30.062 -14.992 1 94.56 161 SER A O 1
ATOM 1329 N N . GLU A 1 162 ? 15.742 -32.031 -14.305 1 96.06 162 GLU A N 1
ATOM 1330 C CA . GLU A 1 162 ? 15.617 -32.594 -15.648 1 96.06 162 GLU A CA 1
ATOM 1331 C C . GLU A 1 162 ? 14.281 -32.219 -16.281 1 96.06 162 GLU A C 1
ATOM 1333 O O . GLU A 1 162 ? 14.18 -32.062 -17.5 1 96.06 162 GLU A O 1
ATOM 1338 N N . ASN A 1 163 ? 13.25 -32.031 -15.422 1 97.62 163 ASN A N 1
ATOM 1339 C CA . ASN A 1 163 ? 11.93 -31.922 -16.031 1 97.62 163 ASN A CA 1
ATOM 1340 C C . ASN A 1 163 ? 11.25 -30.609 -15.664 1 97.62 163 ASN A C 1
ATOM 1342 O O . ASN A 1 163 ? 10.164 -30.312 -16.172 1 97.62 163 ASN A O 1
ATOM 1346 N N . ARG A 1 164 ? 11.883 -29.781 -14.844 1 97.19 164 ARG A N 1
ATOM 1347 C CA . ARG A 1 164 ? 11.227 -28.578 -14.359 1 97.19 164 ARG A CA 1
ATOM 1348 C C . ARG A 1 164 ? 10.945 -27.594 -15.5 1 97.19 164 ARG A C 1
ATOM 1350 O O . ARG A 1 164 ? 9.906 -26.938 -15.516 1 97.19 164 ARG A O 1
ATOM 1357 N N . HIS A 1 165 ? 11.867 -27.5 -16.453 1 97.44 165 HIS A N 1
ATOM 1358 C CA . HIS A 1 165 ? 11.688 -26.578 -17.578 1 97.44 165 HIS A CA 1
ATOM 1359 C C . HIS A 1 165 ? 10.492 -26.984 -18.438 1 97.44 165 HIS A C 1
ATOM 1361 O O . HIS A 1 165 ? 9.656 -26.156 -18.781 1 97.44 165 HIS A O 1
ATOM 1367 N N . GLU A 1 166 ? 10.43 -28.234 -18.75 1 97.81 166 GLU A N 1
ATOM 1368 C CA . GLU A 1 166 ? 9.352 -28.75 -19.578 1 97.81 166 GLU A CA 1
ATOM 1369 C C . GLU A 1 166 ? 8 -28.609 -18.891 1 97.81 166 GLU A C 1
ATOM 1371 O O . GLU A 1 166 ? 7.023 -28.172 -19.5 1 97.81 166 GLU A O 1
ATOM 1376 N N . LYS A 1 167 ? 7.949 -28.984 -17.688 1 97.94 167 LYS A N 1
ATOM 1377 C CA . LYS A 1 167 ? 6.699 -28.906 -16.938 1 97.94 167 LYS A CA 1
ATOM 1378 C C . LYS A 1 167 ? 6.266 -27.453 -16.75 1 97.94 167 LYS A C 1
ATOM 1380 O O . LYS A 1 167 ? 5.07 -27.156 -16.766 1 97.94 167 LYS A O 1
ATOM 1385 N N . GLY A 1 168 ? 7.238 -26.578 -16.531 1 98.25 168 GLY A N 1
ATOM 1386 C CA . GLY A 1 168 ? 6.926 -25.156 -16.438 1 98.25 168 GLY A CA 1
ATOM 1387 C C . GLY A 1 168 ? 6.355 -24.594 -17.734 1 98.25 168 GLY A C 1
ATOM 1388 O O . GLY A 1 168 ? 5.406 -23.812 -17.703 1 98.25 168 GLY A O 1
ATOM 1389 N N . LEU A 1 169 ? 6.934 -25 -18.797 1 97.5 169 LEU A N 1
ATOM 1390 C CA . LEU A 1 169 ? 6.449 -24.562 -20.094 1 97.5 169 LEU A CA 1
ATOM 1391 C C . LEU A 1 169 ? 5.02 -25.031 -20.328 1 97.5 169 LEU A C 1
ATOM 1393 O O . LEU A 1 169 ? 4.211 -24.297 -20.906 1 97.5 169 LEU A O 1
ATOM 1397 N N . GLU A 1 170 ? 4.719 -26.203 -19.938 1 97.69 170 GLU A N 1
ATOM 1398 C CA . GLU A 1 170 ? 3.365 -26.734 -20.062 1 97.69 170 GLU A CA 1
ATOM 1399 C C . GLU A 1 170 ? 2.355 -25.875 -19.312 1 97.69 170 GLU A C 1
ATOM 1401 O O . GLU A 1 170 ? 1.273 -25.578 -19.828 1 97.69 170 GLU A O 1
ATOM 1406 N N . ILE A 1 171 ? 2.703 -25.484 -18.141 1 97.06 171 ILE A N 1
ATOM 1407 C CA . ILE A 1 171 ? 1.825 -24.656 -17.328 1 97.06 171 ILE A CA 1
ATOM 1408 C C . ILE A 1 171 ? 1.659 -23.281 -17.984 1 97.06 171 ILE A C 1
ATOM 1410 O O . ILE A 1 171 ? 0.546 -22.75 -18.062 1 97.06 171 ILE A O 1
ATOM 1414 N N . GLN A 1 172 ? 2.717 -22.688 -18.469 1 97.31 172 GLN A N 1
ATOM 1415 C CA . GLN A 1 172 ? 2.646 -21.406 -19.156 1 97.31 172 GLN A CA 1
ATOM 1416 C C . GLN A 1 172 ? 1.677 -21.469 -20.328 1 97.31 172 GLN A C 1
ATOM 1418 O O . GLN A 1 172 ? 0.863 -20.562 -20.516 1 97.31 172 GLN A O 1
ATOM 1423 N N . LYS A 1 173 ? 1.86 -22.5 -21.094 1 96.94 173 LYS A N 1
ATOM 1424 C CA . LYS A 1 173 ? 1.004 -22.656 -22.266 1 96.94 173 LYS A CA 1
ATOM 1425 C C . LYS A 1 173 ? -0.462 -22.797 -21.859 1 96.94 173 LYS A C 1
ATOM 1427 O O . LYS A 1 173 ? -1.35 -22.266 -22.547 1 96.94 173 LYS A O 1
ATOM 1432 N N . ARG A 1 174 ? -0.681 -23.469 -20.781 1 95.94 174 ARG A N 1
ATOM 1433 C CA . ARG A 1 174 ? -2.047 -23.609 -20.297 1 95.94 174 ARG A CA 1
ATOM 1434 C C . ARG A 1 174 ? -2.604 -22.266 -19.828 1 95.94 174 ARG A C 1
ATOM 1436 O O . ARG A 1 174 ? -3.777 -21.969 -20.062 1 95.94 174 ARG A O 1
ATOM 1443 N N . TYR A 1 175 ? -1.812 -21.469 -19.188 1 96.31 175 TYR A N 1
ATOM 1444 C CA . TYR A 1 175 ? -2.258 -20.203 -18.594 1 96.31 175 TYR A CA 1
ATOM 1445 C C . TYR A 1 175 ? -2.434 -19.141 -19.672 1 96.31 175 TYR A C 1
ATOM 1447 O O . TYR A 1 175 ? -3.379 -18.344 -19.625 1 96.31 175 TYR A O 1
ATOM 1455 N N . PHE A 1 176 ? -1.562 -19.141 -20.734 1 96.38 176 PHE A N 1
ATOM 1456 C CA . PHE A 1 176 ? -1.483 -17.969 -21.578 1 96.38 176 PHE A CA 1
ATOM 1457 C C . PHE A 1 176 ? -1.712 -18.328 -23.031 1 96.38 176 PHE A C 1
ATOM 1459 O O . PHE A 1 176 ? -1.837 -17.453 -23.891 1 96.38 176 PHE A O 1
ATOM 1466 N N . GLY A 1 177 ? -1.769 -19.641 -23.312 1 95.75 177 GLY A N 1
ATOM 1467 C CA . GLY A 1 177 ? -1.963 -20.109 -24.672 1 95.75 177 GLY A CA 1
ATOM 1468 C C . GLY A 1 177 ? -0.672 -20.531 -25.344 1 95.75 177 GLY A C 1
ATOM 1469 O O . GLY A 1 177 ? 0.336 -19.828 -25.266 1 95.75 177 GLY A O 1
ATOM 1470 N N . SER A 1 178 ? -0.748 -21.625 -26.047 1 96.12 178 SER A N 1
ATOM 1471 C CA . SER A 1 178 ? 0.435 -22.203 -26.672 1 96.12 178 SER A CA 1
ATOM 1472 C C . SER A 1 178 ? 0.997 -21.281 -27.75 1 96.12 178 SER A C 1
ATOM 1474 O O . SER A 1 178 ? 2.209 -21.078 -27.828 1 96.12 178 SER A O 1
ATOM 1476 N N . GLU A 1 179 ? 0.163 -20.703 -28.516 1 95.75 179 GLU A N 1
ATOM 1477 C CA . GLU A 1 179 ? 0.602 -19.844 -29.609 1 95.75 179 GLU A CA 1
ATOM 1478 C C . GLU A 1 179 ? 1.341 -18.609 -29.078 1 95.75 179 GLU A C 1
ATOM 1480 O O . GLU A 1 179 ? 2.387 -18.234 -29.625 1 95.75 179 GLU A O 1
ATOM 1485 N N . MET A 1 180 ? 0.796 -18.031 -28.094 1 93.88 180 MET A N 1
ATOM 1486 C CA . MET A 1 180 ? 1.411 -16.844 -27.516 1 93.88 180 MET A CA 1
ATOM 1487 C C . MET A 1 180 ? 2.787 -17.156 -26.938 1 93.88 180 MET A C 1
ATOM 1489 O O . MET A 1 180 ? 3.748 -16.422 -27.172 1 93.88 180 MET A O 1
ATOM 1493 N N . ILE A 1 181 ? 2.916 -18.234 -26.234 1 95.81 181 ILE A N 1
ATOM 1494 C CA . ILE A 1 181 ? 4.164 -18.609 -25.578 1 95.81 181 ILE A CA 1
ATOM 1495 C C . ILE A 1 181 ? 5.211 -18.984 -26.625 1 95.81 181 ILE A C 1
ATOM 1497 O O . ILE A 1 181 ? 6.367 -18.578 -26.531 1 95.81 181 ILE A O 1
ATOM 1501 N N . GLU A 1 182 ? 4.824 -19.719 -27.594 1 95.44 182 GLU A N 1
ATOM 1502 C CA . GLU A 1 182 ? 5.742 -20.109 -28.656 1 95.44 182 GLU A CA 1
ATOM 1503 C C . GLU A 1 182 ? 6.238 -18.875 -29.422 1 95.44 182 GLU A C 1
ATOM 1505 O O . GLU A 1 182 ? 7.422 -18.781 -29.766 1 95.44 182 GLU A O 1
ATOM 1510 N N . SER A 1 183 ? 5.363 -17.984 -29.688 1 95.19 183 SER A N 1
ATOM 1511 C CA . SER A 1 183 ? 5.734 -16.75 -30.375 1 95.19 183 SER A CA 1
ATOM 1512 C C . SER A 1 183 ? 6.723 -15.93 -29.531 1 95.19 183 SER A C 1
ATOM 1514 O O . SER A 1 183 ? 7.672 -15.359 -30.078 1 95.19 183 SER A O 1
ATOM 1516 N N . MET A 1 184 ? 6.469 -15.82 -28.266 1 93.44 184 MET A N 1
ATOM 1517 C CA . MET A 1 184 ? 7.367 -15.109 -27.359 1 93.44 184 MET A CA 1
ATOM 1518 C C . MET A 1 184 ? 8.766 -15.711 -27.391 1 93.44 184 MET A C 1
ATOM 1520 O O . MET A 1 184 ? 9.758 -14.984 -27.438 1 93.44 184 MET A O 1
ATOM 1524 N N . ILE A 1 185 ? 8.852 -17.031 -27.391 1 94.38 185 ILE A N 1
ATOM 1525 C CA . ILE A 1 185 ? 10.133 -17.734 -27.375 1 94.38 185 ILE A CA 1
ATOM 1526 C C . ILE A 1 185 ? 10.844 -17.531 -28.719 1 94.38 185 ILE A C 1
ATOM 1528 O O . ILE A 1 185 ? 12.031 -17.203 -28.75 1 94.38 185 ILE A O 1
ATOM 1532 N N . GLU A 1 186 ? 10.117 -17.594 -29.734 1 94.56 186 GLU A N 1
ATOM 1533 C CA . GLU A 1 186 ? 10.68 -17.5 -31.078 1 94.56 186 GLU A CA 1
ATOM 1534 C C . GLU A 1 186 ? 11.164 -16.078 -31.375 1 94.56 186 GLU A C 1
ATOM 1536 O O . GLU A 1 186 ? 12.133 -15.883 -32.125 1 94.56 186 GLU A O 1
ATOM 1541 N N . ASN A 1 187 ? 10.531 -15.094 -30.828 1 94.81 187 ASN A N 1
ATOM 1542 C CA . ASN A 1 187 ? 10.828 -13.703 -31.156 1 94.81 187 ASN A CA 1
ATOM 1543 C C . ASN A 1 187 ? 11.711 -13.055 -30.094 1 94.81 187 ASN A C 1
ATOM 1545 O O . ASN A 1 187 ? 11.875 -11.836 -30.094 1 94.81 187 ASN A O 1
ATOM 1549 N N . ALA A 1 188 ? 12.172 -13.938 -29.281 1 93 188 ALA A N 1
ATOM 1550 C CA . ALA A 1 188 ? 13.086 -13.375 -28.297 1 93 188 ALA A CA 1
ATOM 1551 C C . ALA A 1 188 ? 14.281 -12.703 -28.969 1 93 188 ALA A C 1
ATOM 1553 O O . ALA A 1 188 ? 14.883 -13.273 -29.875 1 93 188 ALA A O 1
ATOM 1554 N N . PRO A 1 189 ? 14.609 -11.461 -28.547 1 93.31 189 PRO A N 1
ATOM 1555 C CA . PRO A 1 189 ? 15.812 -10.844 -29.109 1 93.31 189 PRO A CA 1
ATOM 1556 C C . PRO A 1 189 ? 17.078 -11.672 -28.875 1 93.31 189 PRO A C 1
ATOM 1558 O O . PRO A 1 189 ? 17.203 -12.336 -27.844 1 93.31 189 PRO A O 1
ATOM 1561 N N . GLU A 1 190 ? 18.016 -11.438 -29.719 1 92.62 190 GLU A N 1
ATOM 1562 C CA . GLU A 1 190 ? 19.266 -12.195 -29.656 1 92.62 190 GLU A CA 1
ATOM 1563 C C . GLU A 1 190 ? 19.969 -11.953 -28.328 1 92.62 190 GLU A C 1
ATOM 1565 O O . GLU A 1 190 ? 20.094 -10.812 -27.875 1 92.62 190 GLU A O 1
ATOM 1570 N N . GLY A 1 191 ? 20.375 -13.031 -27.734 1 94.12 191 GLY A N 1
ATOM 1571 C CA . GLY A 1 191 ? 21.141 -12.938 -26.5 1 94.12 191 GLY A CA 1
ATOM 1572 C C . GLY A 1 191 ? 20.266 -12.828 -25.266 1 94.12 191 GLY A C 1
ATOM 1573 O O . GLY A 1 191 ? 20.781 -12.789 -24.141 1 94.12 191 GLY A O 1
ATOM 1574 N N . GLN A 1 192 ? 18.938 -12.828 -25.547 1 94.75 192 GLN A N 1
ATOM 1575 C CA . GLN A 1 192 ? 18.047 -12.625 -24.406 1 94.75 192 GLN A CA 1
ATOM 1576 C C . GLN A 1 192 ? 17.141 -13.836 -24.203 1 94.75 192 GLN A C 1
ATOM 1578 O O . GLN A 1 192 ? 16.203 -13.781 -23.406 1 94.75 192 GLN A O 1
ATOM 1583 N N . GLU A 1 193 ? 17.312 -15.008 -24.734 1 93 193 GLU A N 1
ATOM 1584 C CA . GLU A 1 193 ? 16.484 -16.203 -24.703 1 93 193 GLU A CA 1
ATOM 1585 C C . GLU A 1 193 ? 16.438 -16.812 -23.312 1 93 193 GLU A C 1
ATOM 1587 O O . GLU A 1 193 ? 15.438 -17.438 -22.938 1 93 193 GLU A O 1
ATOM 1592 N N . ARG A 1 194 ? 17.453 -16.5 -22.547 1 94.44 194 ARG A N 1
ATOM 1593 C CA . ARG A 1 194 ? 17.562 -17.094 -21.219 1 94.44 194 ARG A CA 1
ATOM 1594 C C . ARG A 1 194 ? 16.391 -16.656 -20.328 1 94.44 194 ARG A C 1
ATOM 1596 O O . ARG A 1 194 ? 15.984 -17.391 -19.422 1 94.44 194 ARG A O 1
ATOM 1603 N N . PHE A 1 195 ? 15.922 -15.523 -20.594 1 95.62 195 PHE A N 1
ATOM 1604 C CA . PHE A 1 195 ? 14.852 -15.023 -19.734 1 95.62 195 PHE A CA 1
ATOM 1605 C C . PHE A 1 195 ? 13.586 -15.844 -1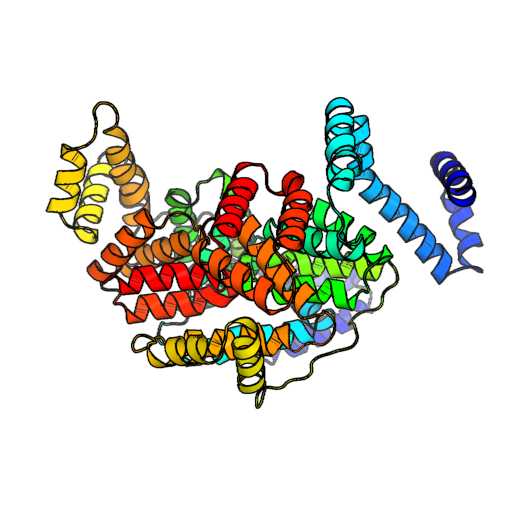9.922 1 95.62 195 PHE A C 1
ATOM 1607 O O . PHE A 1 195 ? 12.82 -16.047 -18.969 1 95.62 195 PHE A O 1
ATOM 1614 N N . ASN A 1 196 ? 13.344 -16.359 -21.125 1 95 196 ASN A N 1
ATOM 1615 C CA . ASN A 1 196 ? 12.266 -17.312 -21.328 1 95 196 ASN A CA 1
ATOM 1616 C C . ASN A 1 196 ? 12.523 -18.625 -20.594 1 95 196 ASN A C 1
ATOM 1618 O O . ASN A 1 196 ? 11.594 -19.219 -20.031 1 95 196 ASN A O 1
ATOM 1622 N N . ASP A 1 197 ? 13.758 -19 -20.547 1 94.88 197 ASP A N 1
ATOM 1623 C CA . ASP A 1 197 ? 14.133 -20.219 -19.844 1 94.88 197 ASP A CA 1
ATOM 1624 C C . ASP A 1 197 ? 13.938 -20.062 -18.344 1 94.88 197 ASP A C 1
ATOM 1626 O O . ASP A 1 197 ? 13.477 -21 -17.672 1 94.88 197 ASP A O 1
ATOM 1630 N N . PHE A 1 198 ? 14.352 -18.953 -17.812 1 96.5 198 PHE A N 1
ATOM 1631 C CA . PHE A 1 198 ? 14.188 -18.688 -16.391 1 96.5 198 PHE A CA 1
ATOM 1632 C C . PHE A 1 198 ? 12.711 -18.688 -16.016 1 96.5 198 PHE A C 1
ATOM 1634 O O . PHE A 1 198 ? 12.328 -19.203 -14.961 1 96.5 198 PHE A O 1
ATOM 1641 N N . LEU A 1 199 ? 11.852 -18.094 -16.891 1 96.62 199 LEU A N 1
ATOM 1642 C CA . LEU A 1 199 ? 10.414 -18.078 -16.641 1 96.62 199 LEU A CA 1
ATOM 1643 C C . LEU A 1 199 ? 9.844 -19.484 -16.594 1 96.62 199 LEU A C 1
ATOM 1645 O O . LEU A 1 199 ? 9.125 -19.844 -15.664 1 96.62 199 LEU A O 1
ATOM 1649 N N . ALA A 1 200 ? 10.148 -20.281 -17.531 1 96.69 200 ALA A N 1
ATOM 1650 C CA . ALA A 1 200 ? 9.633 -21.641 -17.625 1 96.69 200 ALA A CA 1
ATOM 1651 C C . ALA A 1 200 ? 10.164 -22.516 -16.484 1 96.69 200 ALA A C 1
ATOM 1653 O O . ALA A 1 200 ? 9.414 -23.266 -15.859 1 96.69 200 ALA A O 1
ATOM 1654 N N . GLY A 1 201 ? 11.445 -22.391 -16.219 1 96.88 201 GLY A N 1
ATOM 1655 C CA . GLY A 1 201 ? 12.07 -23.25 -15.234 1 96.88 201 GLY A CA 1
ATOM 1656 C C . GLY A 1 201 ? 11.906 -22.75 -13.812 1 96.88 201 GLY A C 1
ATOM 1657 O O . GLY A 1 201 ? 11.211 -23.391 -13.008 1 96.88 201 GLY A O 1
ATOM 1658 N N . PHE A 1 202 ? 12.438 -21.609 -13.492 1 96.31 202 PHE A N 1
ATOM 1659 C CA . PHE A 1 202 ? 12.484 -21.109 -12.125 1 96.31 202 PHE A CA 1
ATOM 1660 C C . PHE A 1 202 ? 11.094 -20.703 -11.656 1 96.31 202 PHE A C 1
ATOM 1662 O O . PHE A 1 202 ? 10.656 -21.094 -10.57 1 96.31 202 PHE A O 1
ATOM 1669 N N . CYS A 1 203 ? 10.359 -19.953 -12.422 1 96.69 203 CYS A N 1
ATOM 1670 C CA . CYS A 1 203 ? 9.078 -19.438 -11.977 1 96.69 203 CYS A CA 1
ATOM 1671 C C . CYS A 1 203 ? 7.996 -20.5 -12.055 1 96.69 203 CYS A C 1
ATOM 1673 O O . CYS A 1 203 ? 7.574 -21.047 -11.031 1 96.69 203 CYS A O 1
ATOM 1675 N N . PHE A 1 204 ? 7.668 -20.969 -13.25 1 97.69 204 PHE A N 1
ATOM 1676 C CA . PHE A 1 204 ? 6.539 -21.875 -13.414 1 97.69 204 PHE A CA 1
ATOM 1677 C C . PHE A 1 204 ? 6.941 -23.297 -13.062 1 97.69 204 PHE A C 1
ATOM 1679 O O . PHE A 1 204 ? 6.164 -24.047 -12.453 1 97.69 204 PHE A O 1
ATOM 1686 N N . GLY A 1 205 ? 8.086 -23.719 -13.406 1 97.94 205 GLY A N 1
ATOM 1687 C CA . GLY A 1 205 ? 8.539 -25.078 -13.148 1 97.94 205 GLY A CA 1
ATOM 1688 C C . GLY A 1 205 ? 8.758 -25.359 -11.672 1 97.94 205 GLY A C 1
ATOM 1689 O O . GLY A 1 205 ? 8.18 -26.312 -11.133 1 97.94 205 GLY A O 1
ATOM 1690 N N . ASP A 1 206 ? 9.469 -24.531 -10.984 1 96.31 206 ASP A N 1
ATOM 1691 C CA . ASP A 1 206 ? 9.883 -24.797 -9.609 1 96.31 206 ASP A CA 1
ATOM 1692 C C . ASP A 1 206 ? 8.75 -24.484 -8.625 1 96.31 206 ASP A C 1
ATOM 1694 O O . ASP A 1 206 ? 8.617 -25.156 -7.594 1 96.31 206 ASP A O 1
ATOM 1698 N N . PHE A 1 207 ? 7.895 -23.562 -8.977 1 96.25 207 PHE A N 1
ATOM 1699 C CA . PHE A 1 207 ? 6.922 -23.156 -7.973 1 96.25 207 PHE A CA 1
ATOM 1700 C C . PHE A 1 207 ? 5.516 -23.594 -8.367 1 96.25 207 PHE A C 1
ATOM 1702 O O . PHE A 1 207 ? 4.793 -24.172 -7.559 1 96.25 207 PHE A O 1
ATOM 1709 N N . TYR A 1 208 ? 5.074 -23.438 -9.578 1 96.88 208 TYR A N 1
ATOM 1710 C CA . TYR A 1 208 ? 3.68 -23.641 -9.961 1 96.88 208 TYR A CA 1
ATOM 1711 C C . TYR A 1 208 ? 3.354 -25.125 -10.055 1 96.88 208 TYR A C 1
ATOM 1713 O O . TYR A 1 208 ? 2.182 -25.516 -10.086 1 96.88 208 TYR A O 1
ATOM 1721 N N . THR A 1 209 ? 4.379 -25.969 -10.109 1 96.56 209 THR A N 1
ATOM 1722 C CA . THR A 1 209 ? 4.152 -27.406 -10.227 1 96.56 209 THR A CA 1
ATOM 1723 C C . THR A 1 209 ? 3.912 -28.016 -8.852 1 96.56 209 THR A C 1
ATOM 1725 O O . THR A 1 209 ? 3.486 -29.172 -8.742 1 96.56 209 THR A O 1
ATOM 1728 N N . ARG A 1 210 ? 4.199 -27.234 -7.805 1 95.56 210 ARG A N 1
ATOM 1729 C CA . ARG A 1 210 ? 4.008 -27.734 -6.445 1 95.56 210 ARG A CA 1
ATOM 1730 C C . ARG A 1 210 ? 2.525 -27.812 -6.094 1 95.56 210 ARG A C 1
ATOM 1732 O O . ARG A 1 210 ? 1.811 -26.812 -6.188 1 95.56 210 ARG A O 1
ATOM 1739 N N . ASP A 1 211 ? 2.029 -28.938 -5.707 1 91.88 211 ASP A N 1
ATOM 1740 C CA . ASP A 1 211 ? 0.609 -29.266 -5.738 1 91.88 211 ASP A CA 1
ATOM 1741 C C . ASP A 1 211 ? -0.061 -28.953 -4.402 1 91.88 211 ASP A C 1
ATOM 1743 O O . ASP A 1 211 ? -0.695 -29.812 -3.799 1 91.88 211 ASP A O 1
ATOM 1747 N N . ALA A 1 212 ? 0.045 -27.797 -3.893 1 96.12 212 ALA A N 1
ATOM 1748 C CA . ALA A 1 212 ? -0.629 -27.391 -2.662 1 96.12 212 ALA A CA 1
ATOM 1749 C C . ALA A 1 212 ? -1.698 -26.344 -2.943 1 96.12 212 ALA A C 1
ATOM 1751 O O . ALA A 1 212 ? -2.629 -26.172 -2.152 1 96.12 212 ALA A O 1
ATOM 1752 N N . LEU A 1 213 ? -1.605 -25.641 -4.031 1 97.94 213 LEU A N 1
ATOM 1753 C CA . LEU A 1 213 ? -2.525 -24.594 -4.449 1 97.94 213 LEU A CA 1
ATOM 1754 C C . LEU A 1 213 ? -3.061 -24.859 -5.852 1 97.94 213 LEU A C 1
ATOM 1756 O O . LEU A 1 213 ? -2.34 -25.391 -6.703 1 97.94 213 LEU A O 1
ATOM 1760 N N . SER A 1 214 ? -4.324 -24.562 -6.055 1 97.94 214 SER A N 1
ATOM 1761 C CA . SER A 1 214 ? -4.906 -24.719 -7.383 1 97.94 214 SER A CA 1
ATOM 1762 C C . SER A 1 214 ? -4.336 -23.688 -8.359 1 97.94 214 SER A C 1
ATOM 1764 O O . SER A 1 214 ? -3.693 -22.719 -7.941 1 97.94 214 SER A O 1
ATOM 1766 N N . ASP A 1 215 ? -4.562 -23.891 -9.68 1 97.81 215 ASP A N 1
ATOM 1767 C CA . ASP A 1 215 ? -4.184 -22.906 -10.688 1 97.81 215 ASP A CA 1
ATOM 1768 C C . ASP A 1 215 ? -4.836 -21.562 -10.422 1 97.81 215 ASP A C 1
ATOM 1770 O O . ASP A 1 215 ? -4.215 -20.516 -10.617 1 97.81 215 ASP A O 1
ATOM 1774 N N . GLN A 1 216 ? -6.074 -21.609 -9.984 1 98.38 216 GLN A N 1
ATOM 1775 C CA . GLN A 1 216 ? -6.812 -20.391 -9.664 1 98.38 216 GLN A CA 1
ATOM 1776 C C . GLN A 1 216 ? -6.164 -19.641 -8.5 1 98.38 216 GLN A C 1
ATOM 1778 O O . GLN A 1 216 ? -6.004 -18.422 -8.547 1 98.38 216 GLN A O 1
ATOM 1783 N N . ASP A 1 217 ? -5.75 -20.375 -7.473 1 98.62 217 ASP A N 1
ATOM 1784 C CA . ASP A 1 217 ? -5.059 -19.766 -6.34 1 98.62 217 ASP A CA 1
ATOM 1785 C C . ASP A 1 217 ? -3.768 -19.078 -6.785 1 98.62 217 ASP A C 1
ATOM 1787 O O . ASP A 1 217 ? -3.514 -17.922 -6.43 1 98.62 217 ASP A O 1
ATOM 1791 N N . ARG A 1 218 ? -3.006 -19.797 -7.543 1 98.56 218 ARG A N 1
ATOM 1792 C CA . ARG A 1 218 ? -1.683 -19.328 -7.934 1 98.56 218 ARG A CA 1
ATOM 1793 C C . ARG A 1 218 ? -1.78 -18.047 -8.766 1 98.56 218 ARG A C 1
ATOM 1795 O O . ARG A 1 218 ? -1.026 -17.094 -8.539 1 98.56 218 ARG A O 1
ATOM 1802 N N . GLU A 1 219 ? -2.688 -17.969 -9.688 1 98.56 219 GLU A N 1
ATOM 1803 C CA . GLU A 1 219 ? -2.812 -16.781 -10.516 1 98.56 219 GLU A CA 1
ATOM 1804 C C . GLU A 1 219 ? -3.391 -15.609 -9.727 1 98.56 219 GLU A C 1
ATOM 1806 O O . GLU A 1 219 ? -3.053 -14.453 -9.977 1 98.56 219 GLU A O 1
ATOM 1811 N N . LEU A 1 220 ? -4.258 -15.898 -8.75 1 98.75 220 LEU A N 1
ATOM 1812 C CA . LEU A 1 220 ? -4.77 -14.828 -7.902 1 98.75 220 LEU A CA 1
ATOM 1813 C C . LEU A 1 220 ? -3.658 -14.234 -7.043 1 98.75 220 LEU A C 1
ATOM 1815 O O . LEU A 1 220 ? -3.641 -13.031 -6.785 1 98.75 220 LEU A O 1
ATOM 1819 N N . ILE A 1 221 ? -2.764 -15.102 -6.574 1 98.81 221 ILE A N 1
ATOM 1820 C CA . ILE A 1 221 ? -1.6 -14.633 -5.828 1 98.81 221 ILE A CA 1
ATOM 1821 C C . ILE A 1 221 ? -0.79 -13.664 -6.688 1 98.81 221 ILE A C 1
ATOM 1823 O O . ILE A 1 221 ? -0.487 -12.555 -6.258 1 98.81 221 ILE A O 1
ATOM 1827 N N . THR A 1 222 ? -0.485 -14.102 -7.906 1 98.81 222 THR A N 1
ATOM 1828 C CA . THR A 1 222 ? 0.32 -13.281 -8.812 1 98.81 222 THR A CA 1
ATOM 1829 C C . THR A 1 222 ? -0.391 -11.977 -9.133 1 98.81 222 THR A C 1
ATOM 1831 O O . THR A 1 222 ? 0.228 -10.906 -9.133 1 98.81 222 THR A O 1
ATOM 1834 N N . PHE A 1 223 ? -1.69 -12.078 -9.391 1 98.81 223 PHE A N 1
ATOM 1835 C CA . PHE A 1 223 ? -2.502 -10.898 -9.641 1 98.81 223 PHE A CA 1
ATOM 1836 C C . PHE A 1 223 ? -2.398 -9.914 -8.484 1 98.81 223 PHE A C 1
ATOM 1838 O O . PHE A 1 223 ? -2.189 -8.719 -8.688 1 98.81 223 PHE A O 1
ATOM 1845 N N . SER A 1 224 ? -2.539 -10.383 -7.242 1 98.81 224 SER A N 1
ATOM 1846 C CA . SER A 1 224 ? -2.496 -9.555 -6.039 1 98.81 224 SER A CA 1
ATOM 1847 C C . SER A 1 224 ? -1.125 -8.914 -5.859 1 98.81 224 SER A C 1
ATOM 1849 O O . SER A 1 224 ? -1.025 -7.746 -5.488 1 98.81 224 SER A O 1
ATOM 1851 N N . ILE A 1 225 ? -0.076 -9.672 -6.172 1 98.69 225 ILE A N 1
ATOM 1852 C CA . ILE A 1 225 ? 1.291 -9.18 -6.059 1 98.69 225 ILE A CA 1
ATOM 1853 C C . ILE A 1 225 ? 1.501 -8.016 -7.023 1 98.69 225 ILE A C 1
ATOM 1855 O O . ILE A 1 225 ? 1.985 -6.953 -6.633 1 98.69 225 ILE A O 1
ATOM 1859 N N . LEU A 1 226 ? 1.08 -8.195 -8.258 1 98.56 226 LEU A N 1
ATOM 1860 C CA . LEU A 1 226 ? 1.327 -7.211 -9.297 1 98.56 226 LEU A CA 1
ATOM 1861 C C . LEU A 1 226 ? 0.511 -5.945 -9.055 1 98.56 226 LEU A C 1
ATOM 1863 O O . LEU A 1 226 ? 1.001 -4.836 -9.273 1 98.56 226 LEU A O 1
ATOM 1867 N N . ALA A 1 227 ? -0.731 -6.121 -8.609 1 98.19 227 ALA A N 1
ATOM 1868 C CA . ALA A 1 227 ? -1.559 -4.973 -8.258 1 98.19 227 ALA A CA 1
ATOM 1869 C C . ALA A 1 227 ? -0.934 -4.176 -7.113 1 98.19 227 ALA A C 1
ATOM 1871 O O . ALA A 1 227 ? -1.03 -2.945 -7.082 1 98.19 227 ALA A O 1
ATOM 1872 N N . THR A 1 228 ? -0.308 -4.852 -6.215 1 98 228 THR A N 1
ATOM 1873 C CA . THR A 1 228 ? 0.284 -4.242 -5.027 1 98 228 THR A CA 1
ATOM 1874 C C . THR A 1 228 ? 1.596 -3.545 -5.375 1 98 228 THR A C 1
ATOM 1876 O O . THR A 1 228 ? 1.87 -2.447 -4.883 1 98 228 THR A O 1
ATOM 1879 N N . LEU A 1 229 ? 2.428 -4.129 -6.219 1 95.81 229 LEU A N 1
ATOM 1880 C CA . LEU A 1 229 ? 3.723 -3.57 -6.602 1 95.81 229 LEU A CA 1
ATOM 1881 C C . LEU A 1 229 ? 3.555 -2.199 -7.246 1 95.81 229 LEU A C 1
ATOM 1883 O O . LEU A 1 229 ? 4.266 -1.254 -6.898 1 95.81 229 LEU A O 1
ATOM 1887 N N . GLY A 1 230 ? 2.572 -2.109 -8.156 1 92.5 230 GLY A N 1
ATOM 1888 C CA . GLY A 1 230 ? 2.459 -0.914 -8.977 1 92.5 230 GLY A CA 1
ATOM 1889 C C . GLY A 1 230 ? 3.576 -0.778 -9.992 1 92.5 230 GLY A C 1
ATOM 1890 O O . GLY A 1 230 ? 4.652 -1.355 -9.82 1 92.5 230 GLY A O 1
ATOM 1891 N N . GLY A 1 231 ? 3.357 -0.074 -11.062 1 91.75 231 GLY A N 1
ATOM 1892 C CA . GLY A 1 231 ? 4.371 0.156 -12.078 1 91.75 231 GLY A CA 1
ATOM 1893 C C . GLY A 1 231 ? 4.641 -1.064 -12.938 1 91.75 231 GLY A C 1
ATOM 1894 O O . GLY A 1 231 ? 5.656 -1.129 -13.633 1 91.75 231 GLY A O 1
ATOM 1895 N N . CYS A 1 232 ? 3.797 -2.031 -12.773 1 94.88 232 CYS A N 1
ATOM 1896 C CA . CYS A 1 232 ? 3.939 -3.279 -13.516 1 94.88 232 CYS A CA 1
ATOM 1897 C C . CYS A 1 232 ? 2.688 -3.576 -14.336 1 94.88 232 CYS A C 1
ATOM 1899 O O . CYS A 1 232 ? 2.225 -4.719 -14.375 1 94.88 232 CYS A O 1
ATOM 1901 N N . GLU A 1 233 ? 2.176 -2.574 -15 1 95.25 233 GLU A N 1
ATOM 1902 C CA . GLU A 1 233 ? 0.857 -2.664 -15.617 1 95.25 233 GLU A CA 1
ATOM 1903 C C . GLU A 1 233 ? 0.859 -3.656 -16.781 1 95.25 233 GLU A C 1
ATOM 1905 O O . GLU A 1 233 ? -0.133 -4.348 -17.016 1 95.25 233 GLU A O 1
ATOM 1910 N N . ASN A 1 234 ? 1.993 -3.723 -17.516 1 95.06 234 ASN A N 1
ATOM 1911 C CA . ASN A 1 234 ? 2.059 -4.699 -18.609 1 95.06 234 ASN A CA 1
ATOM 1912 C C . ASN A 1 234 ? 1.979 -6.129 -18.078 1 95.06 234 ASN A C 1
ATOM 1914 O O . ASN A 1 234 ? 1.275 -6.965 -18.641 1 95.06 234 ASN A O 1
ATOM 1918 N N . GLN A 1 235 ? 2.703 -6.41 -17.062 1 96.62 235 GLN A N 1
ATOM 1919 C CA . GLN A 1 235 ? 2.652 -7.723 -16.438 1 96.62 235 GLN A CA 1
ATOM 1920 C C . GLN A 1 235 ? 1.278 -7.992 -15.836 1 96.62 235 GLN A C 1
ATOM 1922 O O . GLN A 1 235 ? 0.772 -9.117 -15.898 1 96.62 235 GLN A O 1
ATOM 1927 N N . LEU A 1 236 ? 0.677 -6.938 -15.227 1 98.12 236 LEU A N 1
ATOM 1928 C CA . LEU A 1 236 ? -0.658 -7.082 -14.656 1 98.12 236 LEU A CA 1
ATOM 1929 C C . LEU A 1 236 ? -1.675 -7.441 -15.734 1 98.12 236 LEU A C 1
ATOM 1931 O O . LEU A 1 236 ? -2.527 -8.305 -15.531 1 98.12 236 LEU A O 1
ATOM 1935 N N . ARG A 1 237 ? -1.604 -6.836 -16.906 1 97.44 237 ARG A N 1
ATOM 1936 C CA . ARG A 1 237 ? -2.482 -7.16 -18.031 1 97.44 237 ARG A CA 1
ATOM 1937 C C . ARG A 1 237 ? -2.363 -8.633 -18.422 1 97.44 237 ARG A C 1
ATOM 1939 O O . ARG A 1 237 ? -3.373 -9.32 -18.578 1 97.44 237 ARG A O 1
ATOM 1946 N N . GLY A 1 238 ? -1.14 -9.094 -18.547 1 96.69 238 GLY A N 1
ATOM 1947 C CA . GLY A 1 238 ? -0.916 -10.5 -18.859 1 96.69 238 GLY A CA 1
ATOM 1948 C C . GLY A 1 238 ? -1.541 -11.445 -17.859 1 96.69 238 GLY A C 1
ATOM 1949 O O . GLY A 1 238 ? -2.145 -12.453 -18.234 1 96.69 238 GLY A O 1
ATOM 1950 N N . HIS A 1 239 ? -1.467 -11.094 -16.625 1 98.25 239 HIS A N 1
ATOM 1951 C CA . HIS A 1 239 ? -1.934 -12.023 -15.609 1 98.25 239 HIS A CA 1
ATOM 1952 C C . HIS A 1 239 ? -3.426 -11.844 -15.344 1 98.25 239 HIS A C 1
ATOM 1954 O O . HIS A 1 239 ? -4.051 -12.703 -14.711 1 98.25 239 HIS A O 1
ATOM 1960 N N . VAL A 1 240 ? -4.062 -10.727 -15.758 1 98.38 240 VAL A N 1
ATOM 1961 C CA . VAL A 1 240 ? -5.52 -10.688 -15.828 1 98.38 240 VAL A CA 1
ATOM 1962 C C . VAL A 1 240 ? -6.016 -11.734 -16.828 1 98.38 240 VAL A C 1
ATOM 1964 O O . VAL A 1 240 ? -6.895 -12.539 -16.516 1 98.38 240 VAL A O 1
ATOM 1967 N N . LEU A 1 241 ? -5.379 -11.75 -17.969 1 96.94 241 LEU A N 1
ATOM 1968 C CA . LEU A 1 241 ? -5.727 -12.75 -18.984 1 96.94 241 LEU A CA 1
ATOM 1969 C C . LEU A 1 241 ? -5.465 -14.156 -18.453 1 96.94 241 LEU A C 1
ATOM 1971 O O . LEU A 1 241 ? -6.273 -15.062 -18.672 1 96.94 241 LEU A O 1
ATOM 1975 N N . GLY A 1 242 ? -4.312 -14.375 -17.812 1 97.38 242 GLY A N 1
ATOM 1976 C CA . GLY A 1 242 ? -4.016 -15.672 -17.219 1 97.38 242 GLY A CA 1
ATOM 1977 C C . GLY A 1 242 ? -5.074 -16.125 -16.234 1 97.38 242 GLY A C 1
ATOM 1978 O O . GLY A 1 242 ? -5.461 -17.297 -16.234 1 97.38 242 GLY A O 1
ATOM 1979 N N . ASN A 1 243 ? -5.523 -15.234 -15.406 1 98.5 243 ASN A N 1
ATOM 1980 C CA . ASN A 1 243 ? -6.586 -15.547 -14.461 1 98.5 243 ASN A CA 1
ATOM 1981 C C . ASN A 1 243 ? -7.867 -15.969 -15.172 1 98.5 243 ASN A C 1
ATOM 1983 O O . ASN A 1 243 ? -8.484 -16.969 -14.797 1 98.5 243 ASN A O 1
ATOM 1987 N N . LEU A 1 244 ? -8.258 -15.234 -16.156 1 97.75 244 LEU A N 1
ATOM 1988 C CA . LEU A 1 244 ? -9.461 -15.586 -16.906 1 97.75 244 LEU A CA 1
ATOM 1989 C C . LEU A 1 244 ? -9.328 -16.969 -17.516 1 97.75 244 LEU A C 1
ATOM 1991 O O . LEU A 1 244 ? -10.273 -17.766 -17.484 1 97.75 244 LEU A O 1
ATOM 1995 N N . ASN A 1 245 ? -8.188 -17.328 -17.969 1 97 245 ASN A N 1
ATOM 1996 C CA . ASN A 1 245 ? -7.949 -18.594 -18.641 1 97 245 ASN A CA 1
ATOM 1997 C C . ASN A 1 245 ? -7.988 -19.766 -17.672 1 97 245 ASN A C 1
ATOM 1999 O O . ASN A 1 245 ? -8.367 -20.875 -18.047 1 97 245 ASN A O 1
ATOM 2003 N N . VAL A 1 246 ? -7.676 -19.516 -16.453 1 97.38 246 VAL A N 1
ATOM 2004 C CA . VAL A 1 246 ? -7.641 -20.625 -15.508 1 97.38 246 VAL A CA 1
ATOM 2005 C C . VAL A 1 246 ? -8.977 -20.719 -14.766 1 97.38 246 VAL A C 1
ATOM 2007 O O . VAL A 1 246 ? -9.141 -21.578 -13.891 1 97.38 246 VAL A O 1
ATOM 2010 N N . GLY A 1 247 ? -9.852 -19.75 -15.023 1 97.44 247 GLY A N 1
ATOM 2011 C CA . GLY A 1 247 ? -11.195 -19.922 -14.5 1 97.44 247 GLY A CA 1
ATOM 2012 C C . GLY A 1 247 ? -11.57 -18.859 -13.477 1 97.44 247 GLY A C 1
ATOM 2013 O O . GLY A 1 247 ? -12.68 -18.875 -12.945 1 97.44 247 GLY A O 1
ATOM 2014 N N . ASN A 1 248 ? -10.641 -17.953 -13.117 1 98.25 248 ASN A N 1
ATOM 2015 C CA . ASN A 1 248 ? -11.008 -16.781 -12.32 1 98.25 248 ASN A CA 1
ATOM 2016 C C . ASN A 1 248 ? -11.664 -15.711 -13.18 1 98.25 248 ASN A C 1
ATOM 2018 O O . ASN A 1 248 ? -10.977 -14.945 -13.859 1 98.25 248 ASN A O 1
ATOM 2022 N N . ASP A 1 249 ? -12.953 -15.594 -13.062 1 97.06 249 ASP A N 1
ATOM 2023 C CA . ASP A 1 249 ? -13.641 -14.633 -13.922 1 97.06 249 ASP A CA 1
ATOM 2024 C C . ASP A 1 249 ? -13.484 -13.211 -13.383 1 97.06 249 ASP A C 1
ATOM 2026 O O . ASP A 1 249 ? -12.82 -12.992 -12.375 1 97.06 249 ASP A O 1
ATOM 2030 N N . LYS A 1 250 ? -14.078 -12.266 -14.07 1 96.81 250 LYS A N 1
ATOM 2031 C CA . LYS A 1 250 ? -13.922 -10.852 -13.742 1 96.81 250 LYS A CA 1
ATOM 2032 C C . LYS A 1 250 ? -14.43 -10.555 -12.328 1 96.81 250 LYS A C 1
ATOM 2034 O O . LYS A 1 250 ? -13.82 -9.766 -11.602 1 96.81 250 LYS A O 1
ATOM 2039 N N . ASP A 1 251 ? -15.5 -11.141 -11.945 1 97.12 251 ASP A N 1
ATOM 2040 C CA . ASP A 1 251 ? -16.078 -10.914 -10.625 1 97.12 251 ASP A CA 1
ATOM 2041 C C . ASP A 1 251 ? -15.109 -11.336 -9.523 1 97.12 251 ASP A C 1
ATOM 2043 O O . ASP A 1 251 ? -15.008 -10.672 -8.492 1 97.12 251 ASP A O 1
ATOM 2047 N N . ILE A 1 252 ? -14.406 -12.453 -9.75 1 98.31 252 ILE A N 1
ATOM 2048 C CA . ILE A 1 252 ? -13.438 -12.938 -8.773 1 98.31 252 ILE A CA 1
ATOM 2049 C C . ILE A 1 252 ? -12.289 -11.945 -8.641 1 98.31 252 ILE A C 1
ATOM 2051 O O . ILE A 1 252 ? -11.836 -11.648 -7.535 1 98.31 252 ILE A O 1
ATOM 2055 N N . LEU A 1 253 ? -11.812 -11.422 -9.773 1 98.62 253 LEU A N 1
ATOM 2056 C CA . LEU A 1 253 ? -10.734 -10.445 -9.75 1 98.62 253 LEU A CA 1
ATOM 2057 C C . LEU A 1 253 ? -11.172 -9.172 -9.047 1 98.62 253 LEU A C 1
ATOM 2059 O O . LEU A 1 253 ? -10.406 -8.586 -8.273 1 98.62 253 LEU A O 1
ATOM 2063 N N . ILE A 1 254 ? -12.383 -8.727 -9.258 1 98.25 254 ILE A N 1
ATOM 2064 C CA . ILE A 1 254 ? -12.914 -7.523 -8.625 1 98.25 254 ILE A CA 1
ATOM 2065 C C . ILE A 1 254 ? -13.086 -7.766 -7.125 1 98.25 254 ILE A C 1
ATOM 2067 O O . ILE A 1 254 ? -12.805 -6.879 -6.312 1 98.25 254 ILE A O 1
ATOM 2071 N N . ASP A 1 255 ? -13.523 -8.969 -6.742 1 98.44 255 ASP A N 1
ATOM 2072 C CA . ASP A 1 255 ? -13.594 -9.328 -5.328 1 98.44 255 ASP A CA 1
ATOM 2073 C C . ASP A 1 255 ? -12.211 -9.258 -4.68 1 98.44 255 ASP A C 1
ATOM 2075 O O . ASP A 1 255 ? -12.07 -8.742 -3.568 1 98.44 255 ASP A O 1
ATOM 2079 N N . ALA A 1 256 ? -11.234 -9.797 -5.355 1 98.62 256 ALA A N 1
ATOM 2080 C CA . ALA A 1 256 ? -9.875 -9.75 -4.824 1 98.62 256 ALA A CA 1
ATOM 2081 C C . ALA A 1 256 ? -9.422 -8.312 -4.605 1 98.62 256 ALA A C 1
ATOM 2083 O O . ALA A 1 256 ? -8.883 -7.977 -3.547 1 98.62 256 ALA A O 1
ATOM 2084 N N . LEU A 1 257 ? -9.688 -7.453 -5.566 1 98.5 257 LEU A N 1
ATOM 2085 C CA . LEU A 1 257 ? -9.305 -6.055 -5.434 1 98.5 257 LEU A CA 1
ATOM 2086 C C . LEU A 1 257 ? -10.039 -5.395 -4.27 1 98.5 257 LEU A C 1
ATOM 2088 O O . LEU A 1 257 ? -9.477 -4.527 -3.592 1 98.5 257 LEU A O 1
ATOM 2092 N N . THR A 1 258 ? -11.258 -5.77 -4.105 1 98.25 258 THR A N 1
ATOM 2093 C CA . THR A 1 258 ? -12.031 -5.242 -2.992 1 98.25 258 THR A CA 1
ATOM 2094 C C . THR A 1 258 ? -11.383 -5.598 -1.659 1 98.25 258 THR A C 1
ATOM 2096 O O . THR A 1 258 ? -11.297 -4.762 -0.758 1 98.25 258 THR A O 1
ATOM 2099 N N . ILE A 1 259 ? -10.883 -6.812 -1.56 1 98.19 259 ILE A N 1
ATOM 2100 C CA . ILE A 1 259 ? -10.219 -7.285 -0.351 1 98.19 259 ILE A CA 1
ATOM 2101 C C . ILE A 1 259 ? -8.883 -6.566 -0.184 1 98.19 259 ILE A C 1
ATOM 2103 O O . ILE A 1 259 ? -8.469 -6.27 0.938 1 98.19 259 ILE A O 1
ATOM 2107 N N . LEU A 1 260 ? -8.211 -6.234 -1.292 1 98.25 260 LEU A N 1
ATOM 2108 C CA . LEU A 1 260 ? -6.875 -5.645 -1.258 1 98.25 260 LEU A CA 1
ATOM 2109 C C . LEU A 1 260 ? -6.945 -4.16 -0.922 1 98.25 260 LEU A C 1
ATOM 2111 O O . LEU A 1 260 ? -5.992 -3.598 -0.376 1 98.25 260 LEU A O 1
ATOM 2115 N N . LEU A 1 261 ? -7.996 -3.537 -1.163 1 98.38 261 LEU A N 1
ATOM 2116 C CA . LEU A 1 261 ? -8.141 -2.086 -1.157 1 98.38 261 LEU A CA 1
ATOM 2117 C C . LEU A 1 261 ? -7.664 -1.498 0.168 1 98.38 261 LEU A C 1
ATOM 2119 O O . LEU A 1 261 ? -6.836 -0.587 0.185 1 98.38 261 LEU A O 1
ATOM 2123 N N . PRO A 1 262 ? -8.086 -2.029 1.312 1 97.06 262 PRO A N 1
ATOM 2124 C CA . PRO A 1 262 ? -7.641 -1.428 2.572 1 97.06 262 PRO A CA 1
ATOM 2125 C C . PRO A 1 262 ? -6.133 -1.551 2.787 1 97.06 262 PRO A C 1
ATOM 2127 O O . PRO A 1 262 ? -5.559 -0.811 3.59 1 97.06 262 PRO A O 1
ATOM 2130 N N . TYR A 1 263 ? -5.48 -2.426 2.049 1 97.12 263 TYR A N 1
ATOM 2131 C CA . TYR A 1 263 ? -4.074 -2.717 2.297 1 97.12 263 TYR A CA 1
ATOM 2132 C C . TYR A 1 263 ? -3.184 -2.033 1.263 1 97.12 263 TYR A C 1
ATOM 2134 O O . TYR A 1 263 ? -1.993 -1.823 1.502 1 97.12 263 TYR A O 1
ATOM 2142 N N . ILE A 1 264 ? -3.771 -1.716 0.087 1 97.69 264 ILE A N 1
ATOM 2143 C CA . ILE A 1 264 ? -2.893 -1.18 -0.947 1 97.69 264 ILE A CA 1
ATOM 2144 C C . ILE A 1 264 ? -3.336 0.234 -1.317 1 97.69 264 ILE A C 1
ATOM 2146 O O . ILE A 1 264 ? -2.643 0.935 -2.057 1 97.69 264 ILE A O 1
ATOM 2150 N N . GLY A 1 265 ? -4.539 0.708 -0.834 1 97.56 265 GLY A N 1
ATOM 2151 C CA . GLY A 1 265 ? -5.031 2.053 -1.091 1 97.56 265 GLY A CA 1
ATOM 2152 C C . GLY A 1 265 ? -5.75 2.182 -2.418 1 97.56 265 GLY A C 1
ATOM 2153 O O . GLY A 1 265 ? -5.648 1.301 -3.275 1 97.56 265 GLY A O 1
ATOM 2154 N N . PHE A 1 266 ? -6.379 3.293 -2.588 1 97.56 266 PHE A N 1
ATOM 2155 C CA . PHE A 1 266 ? -7.254 3.52 -3.732 1 97.56 266 PHE A CA 1
ATOM 2156 C C . PHE A 1 266 ? -6.445 3.635 -5.02 1 97.56 266 PHE A C 1
ATOM 2158 O O . PHE A 1 266 ? -6.828 3.084 -6.051 1 97.56 266 PHE A O 1
ATOM 2165 N N . PRO A 1 267 ? -5.301 4.34 -5.023 1 97.19 267 PRO A N 1
ATOM 2166 C CA . PRO A 1 267 ? -4.617 4.531 -6.305 1 97.19 267 PRO A CA 1
ATOM 2167 C C . PRO A 1 267 ? -4.25 3.213 -6.984 1 97.19 267 PRO A C 1
ATOM 2169 O O . PRO A 1 267 ? -4.574 3.008 -8.156 1 97.19 267 PRO A O 1
ATOM 2172 N N . ARG A 1 268 ? -3.67 2.285 -6.207 1 97.19 268 ARG A N 1
ATOM 2173 C CA . ARG A 1 268 ? -3.289 0.993 -6.766 1 97.19 268 ARG A CA 1
ATOM 2174 C C . ARG A 1 268 ? -4.52 0.184 -7.164 1 97.19 268 ARG A C 1
ATOM 2176 O O . ARG A 1 268 ? -4.516 -0.495 -8.195 1 97.19 268 ARG A O 1
ATOM 2183 N N . THR A 1 269 ? -5.496 0.243 -6.352 1 98.06 269 THR A N 1
ATOM 2184 C CA . THR A 1 269 ? -6.73 -0.489 -6.605 1 98.06 269 THR A CA 1
ATOM 2185 C C . THR A 1 269 ? -7.387 -0.008 -7.895 1 98.06 269 THR A C 1
ATOM 2187 O O . THR A 1 269 ? -7.773 -0.818 -8.742 1 98.06 269 THR A O 1
ATOM 2190 N N . LEU A 1 270 ? -7.488 1.295 -8.055 1 96.75 270 LEU A N 1
ATOM 2191 C CA . LEU A 1 270 ? -8.164 1.862 -9.211 1 96.75 270 LEU A CA 1
ATOM 2192 C C . LEU A 1 270 ? -7.355 1.618 -10.484 1 96.75 270 LEU A C 1
ATOM 2194 O O . LEU A 1 270 ? -7.926 1.414 -11.555 1 96.75 270 LEU A O 1
ATOM 2198 N N . ASN A 1 271 ? -6.027 1.637 -10.43 1 96.44 271 ASN A N 1
ATOM 2199 C CA . ASN A 1 271 ? -5.191 1.26 -11.562 1 96.44 271 ASN A CA 1
ATOM 2200 C C . ASN A 1 271 ? -5.465 -0.174 -12.008 1 96.44 271 ASN A C 1
ATOM 2202 O O . ASN A 1 271 ? -5.605 -0.439 -13.203 1 96.44 271 ASN A O 1
ATOM 2206 N N . ALA A 1 272 ? -5.5 -1.069 -11.055 1 98 272 ALA A N 1
ATOM 2207 C CA . ALA A 1 272 ? -5.746 -2.475 -11.367 1 98 272 ALA A CA 1
ATOM 2208 C C . ALA A 1 272 ? -7.152 -2.672 -11.93 1 98 272 ALA A C 1
ATOM 2210 O O . ALA A 1 272 ? -7.352 -3.461 -12.859 1 98 272 ALA A O 1
ATOM 2211 N N . LEU A 1 273 ? -8.086 -1.971 -11.352 1 97.38 273 LEU A N 1
ATOM 2212 C CA . LEU A 1 273 ? -9.461 -2.037 -11.828 1 97.38 273 LEU A CA 1
ATOM 2213 C C . LEU A 1 273 ? -9.555 -1.604 -13.281 1 97.38 273 LEU A C 1
ATOM 2215 O O . LEU A 1 273 ? -10.266 -2.227 -14.078 1 97.38 273 LEU A O 1
ATOM 2219 N N . ALA A 1 274 ? -8.898 -0.536 -13.641 1 96.5 274 ALA A N 1
ATOM 2220 C CA . ALA A 1 274 ? -8.875 -0.054 -15.023 1 96.5 274 ALA A CA 1
ATOM 2221 C C . ALA A 1 274 ? -8.344 -1.128 -15.969 1 96.5 274 ALA A C 1
ATOM 2223 O O . ALA A 1 274 ? -8.852 -1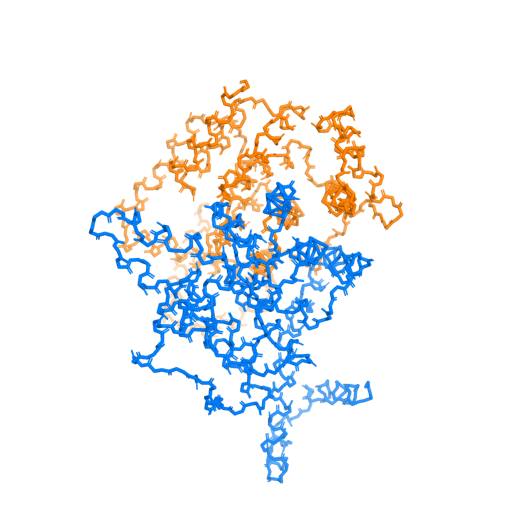.289 -17.078 1 96.5 274 ALA A O 1
ATOM 2224 N N . ILE A 1 275 ? -7.395 -1.868 -15.57 1 97.5 275 ILE A N 1
ATOM 2225 C CA . ILE A 1 275 ? -6.785 -2.902 -16.391 1 97.5 275 ILE A CA 1
ATOM 2226 C C . ILE A 1 275 ? -7.758 -4.07 -16.562 1 97.5 275 ILE A C 1
ATOM 2228 O O . ILE A 1 275 ? -7.895 -4.621 -17.656 1 97.5 275 ILE A O 1
ATOM 2232 N N . ILE A 1 276 ? -8.422 -4.496 -15.445 1 97.75 276 ILE A N 1
ATOM 2233 C CA . ILE A 1 276 ? -9.445 -5.531 -15.539 1 97.75 276 ILE A CA 1
ATOM 2234 C C . ILE A 1 276 ? -10.477 -5.141 -16.609 1 97.75 276 ILE A C 1
ATOM 2236 O O . ILE A 1 276 ? -10.922 -5.984 -17.391 1 97.75 276 ILE A O 1
ATOM 2240 N N . ASN A 1 277 ? -10.812 -3.863 -16.688 1 96.44 277 ASN A N 1
ATOM 2241 C CA . ASN A 1 277 ? -11.906 -3.371 -17.531 1 96.44 277 ASN A CA 1
ATOM 2242 C C . ASN A 1 277 ? -11.477 -3.26 -18.984 1 96.44 277 ASN A C 1
ATOM 2244 O O . ASN A 1 277 ? -12.289 -2.918 -19.844 1 96.44 277 ASN A O 1
ATOM 2248 N N . GLU A 1 278 ? -10.266 -3.49 -19.266 1 95.5 278 GLU A N 1
ATOM 2249 C CA . GLU A 1 278 ? -9.82 -3.6 -20.656 1 95.5 278 GLU A CA 1
ATOM 2250 C C . GLU A 1 278 ? -10.352 -4.875 -21.312 1 95.5 278 GLU A C 1
ATOM 2252 O O . GLU A 1 278 ? -10.297 -5.023 -22.531 1 95.5 278 GLU A O 1
ATOM 2257 N N . TYR A 1 279 ? -10.836 -5.824 -20.547 1 91.88 279 TYR A N 1
ATOM 2258 C CA . TYR A 1 279 ? -11.305 -7.121 -21.031 1 91.88 279 TYR A CA 1
ATOM 2259 C C . TYR A 1 279 ? -12.805 -7.262 -20.844 1 91.88 279 TYR A C 1
ATOM 2261 O O . TYR A 1 279 ? -13.352 -6.859 -19.812 1 91.88 279 TYR A O 1
ATOM 2269 N N . MET B 1 1 ? 19.359 28.125 25.047 1 26.92 1 MET B N 1
ATOM 2270 C CA . MET B 1 1 ? 20.688 27.719 24.594 1 26.92 1 MET B CA 1
ATOM 2271 C C . MET B 1 1 ? 21.562 27.359 25.797 1 26.92 1 MET B C 1
ATOM 2273 O O . MET B 1 1 ? 22.344 26.391 25.719 1 26.92 1 MET B O 1
ATOM 2277 N N . TRP B 1 2 ? 21.422 28.141 26.859 1 35.84 2 TRP B N 1
ATOM 2278 C CA . TRP B 1 2 ? 22.281 28.031 28.031 1 35.84 2 TRP B CA 1
ATOM 2279 C C . TRP B 1 2 ? 21.891 26.812 28.859 1 35.84 2 TRP B C 1
ATOM 2281 O O . TRP B 1 2 ? 22.766 26.109 29.391 1 35.84 2 TRP B O 1
ATOM 2291 N N . VAL B 1 3 ? 20.609 26.5 28.906 1 37.56 3 VAL B N 1
ATOM 2292 C CA . VAL B 1 3 ? 20.125 25.406 29.75 1 37.56 3 VAL B CA 1
ATOM 2293 C C . VAL B 1 3 ? 20.484 24.062 29.125 1 37.56 3 VAL B C 1
ATOM 2295 O O . VAL B 1 3 ? 20.828 23.109 29.828 1 37.56 3 VAL B O 1
ATOM 2298 N N . ILE B 1 4 ? 20.656 24.094 27.781 1 37.66 4 ILE B N 1
ATOM 2299 C CA . ILE B 1 4 ? 20.969 22.844 27.094 1 37.66 4 ILE B CA 1
ATOM 2300 C C . ILE B 1 4 ? 22.438 22.5 27.297 1 37.66 4 ILE B C 1
ATOM 2302 O O . ILE B 1 4 ? 22.781 21.344 27.547 1 37.66 4 ILE B O 1
ATOM 2306 N N . ASN B 1 5 ? 23.281 23.484 27.375 1 37.5 5 ASN B N 1
ATOM 2307 C CA . ASN B 1 5 ? 24.703 23.219 27.547 1 37.5 5 ASN B CA 1
ATOM 2308 C C . ASN B 1 5 ? 25.016 22.672 28.938 1 37.5 5 ASN B C 1
ATOM 2310 O O . ASN B 1 5 ? 25.859 21.797 29.094 1 37.5 5 ASN B O 1
ATOM 2314 N N . GLU B 1 6 ? 24.391 23.219 29.969 1 38.75 6 GLU B N 1
ATOM 2315 C CA . GLU B 1 6 ? 24.688 22.781 31.328 1 38.75 6 GLU B CA 1
ATOM 2316 C C . GLU B 1 6 ? 24.172 21.359 31.562 1 38.75 6 GLU B C 1
ATOM 2318 O O . GLU B 1 6 ? 24.828 20.562 32.25 1 38.75 6 GLU B O 1
ATOM 2323 N N . VAL B 1 7 ? 23.125 21.047 30.812 1 39.09 7 VAL B N 1
ATOM 2324 C CA . VAL B 1 7 ? 22.562 19.688 30.938 1 39.09 7 VAL B CA 1
ATOM 2325 C C . VAL B 1 7 ? 23.453 18.703 30.203 1 39.09 7 VAL B C 1
ATOM 2327 O O . VAL B 1 7 ? 23.734 17.609 30.719 1 39.09 7 VAL B O 1
ATOM 2330 N N . LEU B 1 8 ? 24.047 19.109 29.109 1 38.97 8 LEU B N 1
ATOM 2331 C CA . LEU B 1 8 ? 24.969 18.25 28.391 1 38.97 8 LEU B CA 1
ATOM 2332 C C . LEU B 1 8 ? 26.234 18.031 29.188 1 38.97 8 LEU B C 1
ATOM 2334 O O . LEU B 1 8 ? 26.75 16.906 29.266 1 38.97 8 LEU B O 1
ATOM 2338 N N . TYR B 1 9 ? 26.75 19.078 29.781 1 41.19 9 TYR B N 1
ATOM 2339 C CA . TYR B 1 9 ? 27.922 18.969 30.656 1 41.19 9 TYR B CA 1
ATOM 2340 C C . TYR B 1 9 ? 27.625 18.062 31.844 1 41.19 9 TYR B C 1
ATOM 2342 O O . TYR B 1 9 ? 28.453 17.234 32.219 1 41.19 9 TYR B O 1
ATOM 2350 N N . PHE B 1 10 ? 26.391 18.125 32.344 1 39.53 10 PHE B N 1
ATOM 2351 C CA . PHE B 1 10 ? 26.016 17.297 33.469 1 39.53 10 PHE B CA 1
ATOM 2352 C C . PHE B 1 10 ? 25.891 15.828 33.062 1 39.53 10 PHE B C 1
ATOM 2354 O O . PHE B 1 10 ? 26.328 14.93 33.75 1 39.53 10 PHE B O 1
ATOM 2361 N N . ILE B 1 11 ? 25.406 15.578 31.797 1 40.06 11 ILE B N 1
ATOM 2362 C CA . ILE B 1 11 ? 25.234 14.211 31.328 1 40.06 11 ILE B CA 1
ATOM 2363 C C . ILE B 1 11 ? 26.594 13.594 31.016 1 40.06 11 ILE B C 1
ATOM 2365 O O . ILE B 1 11 ? 26.859 12.445 31.375 1 40.06 11 ILE B O 1
ATOM 2369 N N . ILE B 1 12 ? 27.438 14.297 30.406 1 40.53 12 ILE B N 1
ATOM 2370 C CA . ILE B 1 12 ? 28.781 13.773 30.141 1 40.53 12 ILE B CA 1
ATOM 2371 C C . ILE B 1 12 ? 29.5 13.5 31.453 1 40.53 12 ILE B C 1
ATOM 2373 O O . ILE B 1 12 ? 30.188 12.484 31.594 1 40.53 12 ILE B O 1
ATOM 2377 N N . LYS B 1 13 ? 29.297 14.383 32.406 1 36.88 13 LYS B N 1
ATOM 2378 C CA . LYS B 1 13 ? 29.938 14.164 33.719 1 36.88 13 LYS B CA 1
ATOM 2379 C C . LYS B 1 13 ? 29.266 13.031 34.469 1 36.88 13 LYS B C 1
ATOM 2381 O O . LYS B 1 13 ? 29.891 12.383 35.312 1 36.88 13 LYS B O 1
ATOM 2386 N N . LEU B 1 14 ? 27.938 12.805 34.156 1 35.38 14 LEU B N 1
ATOM 2387 C CA . LEU B 1 14 ? 27.25 11.711 34.812 1 35.38 14 LEU B CA 1
ATOM 2388 C C . LEU B 1 14 ? 27.766 10.359 34.312 1 35.38 14 LEU B C 1
ATOM 2390 O O . LEU B 1 14 ? 27.484 9.328 34.938 1 35.38 14 LEU B O 1
ATOM 2394 N N . GLU B 1 15 ? 28.312 10.32 33.125 1 35.81 15 GLU B N 1
ATOM 2395 C CA . GLU B 1 15 ? 28.797 9.008 32.719 1 35.81 15 GLU B CA 1
ATOM 2396 C C . GLU B 1 15 ? 29.844 8.477 33.688 1 35.81 15 GLU B C 1
ATOM 2398 O O . GLU B 1 15 ? 30.188 7.293 33.656 1 35.81 15 GLU B O 1
ATOM 2403 N N . LYS B 1 16 ? 30.703 9.352 34.188 1 36.09 16 LYS B N 1
ATOM 2404 C CA . LYS B 1 16 ? 31.766 8.742 34.969 1 36.09 16 LYS B CA 1
ATOM 2405 C C . LYS B 1 16 ? 31.25 8.25 36.344 1 36.09 16 LYS B C 1
ATOM 2407 O O . LYS B 1 16 ? 31.703 7.23 36.844 1 36.09 16 LYS B O 1
ATOM 2412 N N . GLU B 1 17 ? 30.766 9.203 37.281 1 33.91 17 GLU B N 1
ATOM 2413 C CA . GLU B 1 17 ? 30.594 8.828 38.688 1 33.91 17 GLU B CA 1
ATOM 2414 C C . GLU B 1 17 ? 29.297 8.031 38.875 1 33.91 17 GLU B C 1
ATOM 2416 O O . GLU B 1 17 ? 28.406 8.062 38 1 33.91 17 GLU B O 1
ATOM 2421 N N . ASN B 1 18 ? 29.188 7.312 40.156 1 34.16 18 ASN B N 1
ATOM 2422 C CA . ASN B 1 18 ? 28.219 6.363 40.688 1 34.16 18 ASN B CA 1
ATOM 2423 C C . ASN B 1 18 ? 26.797 6.883 40.562 1 34.16 18 ASN B C 1
ATOM 2425 O O . ASN B 1 18 ? 26.406 7.82 41.25 1 34.16 18 ASN B O 1
ATOM 2429 N N . ILE B 1 19 ? 26.219 6.793 39.406 1 34.75 19 ILE B N 1
ATOM 2430 C CA . ILE B 1 19 ? 24.891 7.195 38.938 1 34.75 19 ILE B CA 1
ATOM 2431 C C . ILE B 1 19 ? 23.828 6.688 39.906 1 34.75 19 ILE B C 1
ATOM 2433 O O . ILE B 1 19 ? 22.672 7.113 39.844 1 34.75 19 ILE B O 1
ATOM 2437 N N . THR B 1 20 ? 24.234 5.77 40.844 1 34.44 20 THR B N 1
ATOM 2438 C CA . THR B 1 20 ? 23.25 5.168 41.75 1 34.44 20 THR B CA 1
ATOM 2439 C C . THR B 1 20 ? 22.734 6.188 42.75 1 34.44 20 THR B C 1
ATOM 2441 O O . THR B 1 20 ? 21.547 6.184 43.094 1 34.44 20 THR B O 1
ATOM 2444 N N . PHE B 1 21 ? 23.719 6.969 43.344 1 33.41 21 PHE B N 1
ATOM 2445 C CA . PHE B 1 21 ? 23.359 7.77 44.531 1 33.41 21 PHE B CA 1
ATOM 2446 C C . PHE B 1 21 ? 22.484 8.945 44.125 1 33.41 21 PHE B C 1
ATOM 2448 O O . PHE B 1 21 ? 21.562 9.312 44.844 1 33.41 21 PHE B O 1
ATOM 2455 N N . LEU B 1 22 ? 22.781 9.586 42.969 1 32.72 22 LEU B N 1
ATOM 2456 C CA . LEU B 1 22 ? 22.031 10.789 42.625 1 32.72 22 LEU B CA 1
ATOM 2457 C C . LEU B 1 22 ? 20.594 10.445 42.219 1 32.72 22 LEU B C 1
ATOM 2459 O O . LEU B 1 22 ? 19.719 11.305 42.25 1 32.72 22 LEU B O 1
ATOM 2463 N N . PHE B 1 23 ? 20.359 9.219 41.844 1 35.12 23 PHE B N 1
ATOM 2464 C CA . PHE B 1 23 ? 19 8.852 41.469 1 35.12 23 PHE B CA 1
ATOM 2465 C C . PHE B 1 23 ? 18.094 8.82 42.688 1 35.12 23 PHE B C 1
ATOM 2467 O O . PHE B 1 23 ? 16.875 9 42.562 1 35.12 23 PHE B O 1
ATOM 2474 N N . HIS B 1 24 ? 18.656 8.555 43.875 1 33.78 24 HIS B N 1
ATOM 2475 C CA . HIS B 1 24 ? 17.766 8.406 45.031 1 33.78 24 HIS B CA 1
ATOM 2476 C C . HIS B 1 24 ? 17.125 9.734 45.438 1 33.78 24 HIS B C 1
ATOM 2478 O O . HIS B 1 24 ? 15.938 9.805 45.719 1 33.78 24 HIS B O 1
ATOM 2484 N N . HIS B 1 25 ? 17.922 10.828 45.688 1 35.09 25 HIS B N 1
ATOM 2485 C CA . HIS B 1 25 ? 17.344 12.031 46.281 1 35.09 25 HIS B CA 1
ATOM 2486 C C . HIS B 1 25 ? 16.594 12.852 45.25 1 35.09 25 HIS B C 1
ATOM 2488 O O . HIS B 1 25 ? 15.641 13.562 45.562 1 35.09 25 HIS B O 1
ATOM 2494 N N . PHE B 1 26 ? 17.078 12.961 44 1 35.31 26 PHE B N 1
ATOM 2495 C CA . PHE B 1 26 ? 16.344 13.734 43 1 35.31 26 PHE B CA 1
ATOM 2496 C C . PHE B 1 26 ? 14.984 13.102 42.719 1 35.31 26 PHE B C 1
ATOM 2498 O O . PHE B 1 26 ? 14.133 13.711 42.062 1 35.31 26 PHE B O 1
ATOM 2505 N N . TRP B 1 27 ? 14.766 11.898 43.094 1 34.72 27 TRP B N 1
ATOM 2506 C CA . TRP B 1 27 ? 13.461 11.258 42.938 1 34.72 27 TRP B CA 1
ATOM 2507 C C . TRP B 1 27 ? 12.383 12.031 43.688 1 34.72 27 TRP B C 1
ATOM 2509 O O . TRP B 1 27 ? 11.234 12.086 43.25 1 34.72 27 TRP B O 1
ATOM 2519 N N . LEU B 1 28 ? 12.672 12.484 44.906 1 34.25 28 LEU B N 1
ATOM 2520 C CA . LEU B 1 28 ? 11.594 12.945 45.781 1 34.25 28 LEU B CA 1
ATOM 2521 C C . LEU B 1 28 ? 10.914 14.18 45.188 1 34.25 28 LEU B C 1
ATOM 2523 O O . LEU B 1 28 ? 9.695 14.336 45.312 1 34.25 28 LEU B O 1
ATOM 2527 N N . LEU B 1 29 ? 11.516 15.367 45.156 1 35.28 29 LEU B N 1
ATOM 2528 C CA . LEU B 1 29 ? 10.75 16.594 44.969 1 35.28 29 LEU B CA 1
ATOM 2529 C C . LEU B 1 29 ? 10.219 16.688 43.531 1 35.28 29 LEU B C 1
ATOM 2531 O O . LEU B 1 29 ? 9.078 17.109 43.312 1 35.28 29 LEU B O 1
ATOM 2535 N N . PHE B 1 30 ? 11.062 17.188 42.469 1 40 30 PHE B N 1
ATOM 2536 C CA . PHE B 1 30 ? 10.68 17.578 41.094 1 40 30 PHE B CA 1
ATOM 2537 C C . PHE B 1 30 ? 10.422 16.359 40.25 1 40 30 PHE B C 1
ATOM 2539 O O . PHE B 1 30 ? 11.352 15.812 39.625 1 40 30 PHE B O 1
ATOM 2546 N N . SER B 1 31 ? 9.539 15.398 40.5 1 39.47 31 SER B N 1
ATOM 2547 C CA . SER B 1 31 ? 9.219 14.008 40.156 1 39.47 31 SER B CA 1
ATOM 2548 C C . SER B 1 31 ? 8.945 13.852 38.688 1 39.47 31 SER B C 1
ATOM 2550 O O . SER B 1 31 ? 9.594 13.039 38 1 39.47 31 SER B O 1
ATOM 2552 N N . LYS B 1 32 ? 7.586 13.875 38.281 1 48.94 32 LYS B N 1
ATOM 2553 C CA . LYS B 1 32 ? 7.043 13.484 37 1 48.94 32 LYS B CA 1
ATOM 2554 C C . LYS B 1 32 ? 7.613 14.359 35.875 1 48.94 32 LYS B C 1
ATOM 2556 O O . LYS B 1 32 ? 7.973 13.852 34.812 1 48.94 32 LYS B O 1
ATOM 2561 N N . ASN B 1 33 ? 7.801 15.617 36.156 1 47.44 33 ASN B N 1
ATOM 2562 C CA . ASN B 1 33 ? 8.266 16.531 35.125 1 47.44 33 ASN B CA 1
ATOM 2563 C C . ASN B 1 33 ? 9.75 16.328 34.844 1 47.44 33 ASN B C 1
ATOM 2565 O O . ASN B 1 33 ? 10.172 16.438 33.688 1 47.44 33 ASN B O 1
ATOM 2569 N N . ILE B 1 34 ? 10.562 16.047 35.844 1 50.12 34 ILE B N 1
ATOM 2570 C CA . ILE B 1 34 ? 11.992 15.867 35.625 1 50.12 34 ILE B CA 1
ATOM 2571 C C . ILE B 1 34 ? 12.242 14.531 34.906 1 50.12 34 ILE B C 1
ATOM 2573 O O . ILE B 1 34 ? 13.055 14.453 33.969 1 50.12 34 ILE B O 1
ATOM 2577 N N . ILE B 1 35 ? 11.508 13.578 35.312 1 49.12 35 ILE B N 1
ATOM 2578 C CA . ILE B 1 35 ? 11.641 12.289 34.656 1 49.12 35 ILE B CA 1
ATOM 2579 C C . ILE B 1 35 ? 11.211 12.422 33.188 1 49.12 35 ILE B C 1
ATOM 2581 O O . ILE B 1 35 ? 11.859 11.883 32.281 1 49.12 35 ILE B O 1
ATOM 2585 N N . PHE B 1 36 ? 10.203 13.211 33.125 1 52.28 36 PHE B N 1
ATOM 2586 C CA . PHE B 1 36 ? 9.742 13.5 31.766 1 52.28 36 PHE B CA 1
ATOM 2587 C C . PHE B 1 36 ? 10.797 14.281 31 1 52.28 36 PHE B C 1
ATOM 2589 O O . PHE B 1 36 ? 11.086 13.961 29.844 1 52.28 36 PHE B O 1
ATOM 2596 N N . MET B 1 37 ? 11.367 15.219 31.656 1 52.78 37 MET B N 1
ATOM 2597 C CA . MET B 1 37 ? 12.406 16.016 31.016 1 52.78 37 MET B CA 1
ATOM 2598 C C . MET B 1 37 ? 13.648 15.164 30.75 1 52.78 37 MET B C 1
ATOM 2600 O O . MET B 1 37 ? 14.289 15.305 29.703 1 52.78 37 MET B O 1
ATOM 2604 N N . LEU B 1 38 ? 13.914 14.32 31.578 1 52.66 38 LEU B N 1
ATOM 2605 C CA . LEU B 1 38 ? 15.062 13.438 31.391 1 52.66 38 LEU B CA 1
ATOM 2606 C C . LEU B 1 38 ? 14.805 12.453 30.25 1 52.66 38 LEU B C 1
ATOM 2608 O O . LEU B 1 38 ? 15.703 12.164 29.469 1 52.66 38 LEU B O 1
ATOM 2612 N N . ASN B 1 39 ? 13.648 11.984 30.25 1 50.75 39 ASN B N 1
ATOM 2613 C CA . ASN B 1 39 ? 13.273 11.078 29.156 1 50.75 39 ASN B CA 1
ATOM 2614 C C . ASN B 1 39 ? 13.32 11.781 27.797 1 50.75 39 ASN B C 1
ATOM 2616 O O . ASN B 1 39 ? 13.789 11.211 26.812 1 50.75 39 ASN B O 1
ATOM 2620 N N . ILE B 1 40 ? 12.859 12.977 27.875 1 52.16 40 ILE B N 1
ATOM 2621 C CA . ILE B 1 40 ? 12.938 13.773 26.656 1 52.16 40 ILE B CA 1
ATOM 2622 C C . ILE B 1 40 ? 14.406 13.977 26.266 1 52.16 40 ILE B C 1
ATOM 2624 O O . ILE B 1 40 ? 14.758 13.875 25.094 1 52.16 40 ILE B O 1
ATOM 2628 N N . PHE B 1 41 ? 15.164 14.227 27.234 1 51 41 PHE B N 1
ATOM 2629 C CA . PHE B 1 41 ? 16.578 14.461 26.984 1 51 41 PHE B CA 1
ATOM 2630 C C . PHE B 1 41 ? 17.25 13.195 26.453 1 51 41 PHE B C 1
ATOM 2632 O O . PHE B 1 41 ? 18.047 13.242 25.516 1 51 41 PHE B O 1
ATOM 2639 N N . ILE B 1 42 ? 16.969 12.156 27.047 1 50.25 42 ILE B N 1
ATOM 2640 C CA . ILE B 1 42 ? 17.562 10.891 26.656 1 50.25 42 ILE B CA 1
ATOM 2641 C C . ILE B 1 42 ? 17.094 10.516 25.25 1 50.25 42 ILE B C 1
ATOM 2643 O O . ILE B 1 42 ? 17.891 10.102 24.406 1 50.25 42 ILE B O 1
ATOM 2647 N N . ILE B 1 43 ? 15.883 10.648 25.109 1 49.47 43 ILE B N 1
ATOM 2648 C CA . ILE B 1 43 ? 15.328 10.289 23.812 1 49.47 43 ILE B CA 1
ATOM 2649 C C . ILE B 1 43 ? 15.883 11.227 22.734 1 49.47 43 ILE B C 1
ATOM 2651 O O . ILE B 1 43 ? 16.281 10.773 21.656 1 49.47 43 ILE B O 1
ATOM 2655 N N . LYS B 1 44 ? 15.828 12.562 23.031 1 51.62 44 LYS B N 1
ATOM 2656 C CA . LYS B 1 44 ? 16.5 13.492 22.125 1 51.62 44 LYS B CA 1
ATOM 2657 C C . LYS B 1 44 ? 17.953 13.109 21.922 1 51.62 44 LYS B C 1
ATOM 2659 O O . LYS B 1 44 ? 18.484 13.227 20.797 1 51.62 44 LYS B O 1
ATOM 2664 N N . PHE B 1 45 ? 18.484 12.648 22.938 1 50.53 45 PHE B N 1
ATOM 2665 C CA . PHE B 1 45 ? 19.859 12.172 22.859 1 50.53 45 PHE B CA 1
ATOM 2666 C C . PHE B 1 45 ? 19.953 10.938 21.984 1 50.53 45 PHE B C 1
ATOM 2668 O O . PHE B 1 45 ? 20.859 10.828 21.141 1 50.53 45 PHE B O 1
ATOM 2675 N N . LEU B 1 46 ? 19.094 10.039 22.156 1 49.28 46 LEU B N 1
ATOM 2676 C CA . LEU B 1 46 ? 19.172 8.789 21.406 1 49.28 46 LEU B CA 1
ATOM 2677 C C . LEU B 1 46 ? 18.812 9.016 19.938 1 49.28 46 LEU B C 1
ATOM 2679 O O . LEU B 1 46 ? 19.5 8.492 19.047 1 49.28 46 LEU B O 1
ATOM 2683 N N . LEU B 1 47 ? 17.719 9.664 19.672 1 54.09 47 LEU B N 1
ATOM 2684 C CA . LEU B 1 47 ? 17.344 9.961 18.281 1 54.09 47 LEU B CA 1
ATOM 2685 C C . LEU B 1 47 ? 18.281 11 17.688 1 54.09 47 LEU B C 1
ATOM 2687 O O . LEU B 1 47 ? 18.641 10.914 16.5 1 54.09 47 LEU B O 1
ATOM 2691 N N . GLY B 1 48 ? 18.656 12 18.625 1 57.81 48 GLY B N 1
ATOM 2692 C CA . GLY B 1 48 ? 19.844 12.781 18.344 1 57.81 48 GLY B CA 1
ATOM 2693 C C . GLY B 1 48 ? 21.062 11.93 18.047 1 57.81 48 GLY B C 1
ATOM 2694 O O . GLY B 1 48 ? 21.953 12.336 17.281 1 57.81 48 GLY B O 1
ATOM 2695 N N . GLY B 1 49 ? 20.766 10.688 18.438 1 65.25 49 GLY B N 1
ATOM 2696 C CA . GLY B 1 49 ? 21.875 9.758 18.297 1 65.25 49 GLY B CA 1
ATOM 2697 C C . GLY B 1 49 ? 22.094 9.305 16.859 1 65.25 49 GLY B C 1
ATOM 2698 O O . GLY B 1 49 ? 23.234 9.242 16.391 1 65.25 49 GLY B O 1
ATOM 2699 N N . ILE B 1 50 ? 20.969 9.141 16.141 1 74.44 50 ILE B N 1
ATOM 2700 C CA . ILE B 1 50 ? 21.156 8.656 14.773 1 74.44 50 ILE B CA 1
ATOM 2701 C C . ILE B 1 50 ? 21.766 9.766 13.914 1 74.44 50 ILE B C 1
ATOM 2703 O O . ILE B 1 50 ? 22.688 9.516 13.141 1 74.44 50 ILE B O 1
ATOM 2707 N N . ILE B 1 51 ? 21.25 10.953 14.062 1 79.62 51 ILE B N 1
ATOM 2708 C CA . ILE B 1 51 ? 21.766 12.078 13.289 1 79.62 51 ILE B CA 1
ATOM 2709 C C . ILE B 1 51 ? 23.188 12.391 13.734 1 79.62 51 ILE B C 1
ATOM 2711 O O . ILE B 1 51 ? 24.062 12.695 12.906 1 79.62 51 ILE B O 1
ATOM 2715 N N . LEU B 1 52 ? 23.391 12.328 15.016 1 81.19 52 LEU B N 1
ATOM 2716 C CA . LEU B 1 52 ? 24.734 12.555 15.539 1 81.19 52 LEU B CA 1
ATOM 2717 C C . LEU B 1 52 ? 25.703 11.484 15.039 1 81.19 52 LEU B C 1
ATOM 2719 O O . LEU B 1 52 ? 26.859 11.781 14.734 1 81.19 52 LEU B O 1
ATOM 2723 N N . LYS B 1 53 ? 25.203 10.305 15.023 1 84.25 53 LYS B N 1
ATOM 2724 C CA . LYS B 1 53 ? 26.031 9.219 14.508 1 84.25 53 LYS B CA 1
ATOM 2725 C C . LYS B 1 53 ? 26.328 9.422 13.023 1 84.25 53 LYS B C 1
ATOM 2727 O O . LYS B 1 53 ? 27.453 9.141 12.57 1 84.25 53 LYS B O 1
ATOM 2732 N N . LEU B 1 54 ? 25.344 9.914 12.297 1 86.06 54 LEU B N 1
ATOM 2733 C CA . LEU B 1 54 ? 25.562 10.195 10.883 1 86.06 54 LEU B CA 1
ATOM 2734 C C . LEU B 1 54 ? 26.594 11.305 10.695 1 86.06 54 LEU B C 1
ATOM 2736 O O . LEU B 1 54 ? 27.469 11.203 9.836 1 86.06 54 LEU B O 1
ATOM 2740 N N . LYS B 1 55 ? 26.453 12.336 11.453 1 86.75 55 LYS B N 1
ATOM 2741 C CA . LYS B 1 55 ? 27.391 13.445 11.383 1 86.75 55 LYS B CA 1
ATOM 2742 C C . LYS B 1 55 ? 28.812 12.992 11.727 1 86.75 55 LYS B C 1
ATOM 2744 O O . LYS B 1 55 ? 29.781 13.414 11.094 1 86.75 55 LYS B O 1
ATOM 2749 N N . LYS B 1 56 ? 28.922 12.109 12.648 1 88 56 LYS B N 1
ATOM 2750 C CA . LYS B 1 56 ? 30.219 11.617 13.117 1 88 56 LYS B CA 1
ATOM 2751 C C . LYS B 1 56 ? 30.844 10.656 12.109 1 88 56 LYS B C 1
ATOM 2753 O O . LYS B 1 56 ? 32.031 10.781 11.766 1 88 56 LYS B O 1
ATOM 2758 N N . ASN B 1 57 ? 30.062 9.703 11.602 1 91.62 57 ASN B N 1
ATOM 2759 C CA . ASN B 1 57 ? 30.594 8.594 10.82 1 91.62 57 ASN B CA 1
ATOM 2760 C C . ASN B 1 57 ? 30.656 8.938 9.336 1 91.62 57 ASN B C 1
ATOM 2762 O O . ASN B 1 57 ? 31.453 8.359 8.586 1 91.62 57 ASN B O 1
ATOM 2766 N N . ASP B 1 58 ? 29.844 9.898 8.836 1 94.06 58 ASP B N 1
ATOM 2767 C CA . ASP B 1 58 ? 29.781 10.312 7.434 1 94.06 58 ASP B CA 1
ATOM 2768 C C . ASP B 1 58 ? 29.734 11.828 7.309 1 94.06 58 ASP B C 1
ATOM 2770 O O . ASP B 1 58 ? 28.781 12.375 6.738 1 94.06 58 ASP B O 1
ATOM 2774 N N . PRO B 1 59 ? 30.641 12.57 7.684 1 88.31 59 PRO B N 1
ATOM 2775 C CA . PRO B 1 59 ? 30.609 14.031 7.75 1 88.31 59 PRO B CA 1
ATOM 2776 C C . PRO B 1 59 ? 30.469 14.68 6.375 1 88.31 59 PRO B C 1
ATOM 2778 O O . PRO B 1 59 ? 29.812 15.719 6.242 1 88.31 59 PRO B O 1
ATOM 2781 N N . ASP B 1 60 ? 31.094 14.047 5.387 1 90.88 60 ASP B N 1
ATOM 2782 C CA . ASP B 1 60 ? 30.969 14.609 4.043 1 90.88 60 ASP B CA 1
ATOM 2783 C C . ASP B 1 60 ? 29.531 14.586 3.561 1 90.88 60 ASP B C 1
ATOM 2785 O O . ASP B 1 60 ? 29 15.594 3.086 1 90.88 60 ASP B O 1
ATOM 2789 N N . PHE B 1 61 ? 28.984 13.438 3.727 1 90.44 61 PHE B N 1
ATOM 2790 C CA . PHE B 1 61 ? 27.594 13.312 3.303 1 90.44 61 PHE B CA 1
ATOM 2791 C C . PHE B 1 61 ? 26.688 14.234 4.125 1 90.44 61 PHE B C 1
ATOM 2793 O O . PHE B 1 61 ? 25.797 14.891 3.58 1 90.44 61 PHE B O 1
ATOM 2800 N N . PHE B 1 62 ? 26.844 14.195 5.391 1 89.25 62 PHE B N 1
ATOM 2801 C CA . PHE B 1 62 ? 26.031 15.016 6.285 1 89.25 62 PHE B CA 1
ATOM 2802 C C . PHE B 1 62 ? 26.078 16.484 5.859 1 89.25 62 PHE B C 1
ATOM 2804 O O . PHE B 1 62 ? 25.047 17.141 5.801 1 89.25 62 PHE B O 1
ATOM 2811 N N . GLU B 1 63 ? 27.219 16.984 5.555 1 88.44 63 GLU B N 1
ATOM 2812 C CA . GLU B 1 63 ? 27.375 18.375 5.156 1 88.44 63 GLU B CA 1
ATOM 2813 C C . GLU B 1 63 ? 26.656 18.656 3.84 1 88.44 63 GLU B C 1
ATOM 2815 O O . GLU B 1 63 ? 26 19.688 3.699 1 88.44 63 GLU B O 1
ATOM 2820 N N . ILE B 1 64 ? 26.797 17.781 2.883 1 91.19 64 ILE B N 1
ATOM 2821 C CA . ILE B 1 64 ? 26.172 17.922 1.573 1 91.19 64 ILE B CA 1
ATOM 2822 C C . ILE B 1 64 ? 24.656 17.984 1.731 1 91.19 64 ILE B C 1
ATOM 2824 O O . ILE B 1 64 ? 24.016 18.922 1.265 1 91.19 64 ILE B O 1
ATOM 2828 N N . PHE B 1 65 ? 24.188 17.031 2.439 1 91.38 65 PHE B N 1
ATOM 2829 C CA . PHE B 1 65 ? 22.734 16.906 2.555 1 91.38 65 PHE B CA 1
ATOM 2830 C C . PHE B 1 65 ? 22.172 18.031 3.416 1 91.38 65 PHE B C 1
ATOM 2832 O O . PHE B 1 65 ? 21.109 18.594 3.102 1 91.38 65 PHE B O 1
ATOM 2839 N N . ASN B 1 66 ? 22.781 18.266 4.504 1 89.12 66 ASN B N 1
ATOM 2840 C CA . ASN B 1 66 ? 22.328 19.328 5.391 1 89.12 66 ASN B CA 1
ATOM 2841 C C . ASN B 1 66 ? 22.266 20.672 4.676 1 89.12 66 ASN B C 1
ATOM 2843 O O . ASN B 1 66 ? 21.312 21.438 4.852 1 89.12 66 ASN B O 1
ATOM 2847 N N . ASN B 1 67 ? 23.25 21.016 3.912 1 90.56 67 ASN B N 1
ATOM 2848 C CA . ASN B 1 67 ? 23.25 22.25 3.146 1 90.56 67 ASN B CA 1
ATOM 2849 C C . ASN B 1 67 ? 22.109 22.297 2.137 1 90.56 67 ASN B C 1
ATOM 2851 O O . ASN B 1 67 ? 21.453 23.328 1.983 1 90.56 67 ASN B O 1
ATOM 2855 N N . PHE B 1 68 ? 21.938 21.203 1.48 1 92.94 68 PHE B N 1
ATOM 2856 C CA . PHE B 1 68 ? 20.891 21.156 0.467 1 92.94 68 PHE B CA 1
ATOM 2857 C C . PHE B 1 68 ? 19.516 21.219 1.111 1 92.94 68 PHE B C 1
ATOM 2859 O O . PHE B 1 68 ? 18.703 22.078 0.757 1 92.94 68 PHE B O 1
ATOM 2866 N N . ASN B 1 69 ? 19.266 20.359 2.076 1 92.56 69 ASN B N 1
ATOM 2867 C CA . ASN B 1 69 ? 17.938 20.141 2.672 1 92.56 69 ASN B CA 1
ATOM 2868 C C . ASN B 1 69 ? 17.562 21.297 3.604 1 92.56 69 ASN B C 1
ATOM 2870 O O . ASN B 1 69 ? 16.391 21.672 3.695 1 92.56 69 ASN B O 1
ATOM 2874 N N . ASN B 1 70 ? 18.484 21.922 4.344 1 90.19 70 ASN B N 1
ATOM 2875 C CA . ASN B 1 70 ? 18.141 22.875 5.395 1 90.19 70 ASN B CA 1
ATOM 2876 C C . ASN B 1 70 ? 18.516 24.297 5 1 90.19 70 ASN B C 1
ATOM 2878 O O . ASN B 1 70 ? 18.141 25.25 5.68 1 90.19 70 ASN B O 1
ATOM 2882 N N . ASN B 1 71 ? 19.188 24.5 3.826 1 91.12 71 ASN B N 1
ATOM 2883 C CA . ASN B 1 71 ? 19.578 25.828 3.404 1 91.12 71 ASN B CA 1
ATOM 2884 C C . ASN B 1 71 ? 19.125 26.125 1.978 1 91.12 71 ASN B C 1
ATOM 2886 O O . ASN B 1 71 ? 18.188 26.906 1.766 1 91.12 71 ASN B O 1
ATOM 2890 N N . GLU B 1 72 ? 19.641 25.422 1.025 1 94.19 72 GLU B N 1
ATOM 2891 C CA . GLU B 1 72 ? 19.422 25.75 -0.383 1 94.19 72 GLU B CA 1
ATOM 2892 C C . GLU B 1 72 ? 17.953 25.656 -0.749 1 94.19 72 GLU B C 1
ATOM 2894 O O . GLU B 1 72 ? 17.391 26.594 -1.329 1 94.19 72 GLU B O 1
ATOM 2899 N N . ILE B 1 73 ? 17.281 24.594 -0.405 1 95.69 73 ILE B N 1
ATOM 2900 C CA . ILE B 1 73 ? 15.906 24.391 -0.826 1 95.69 73 ILE B CA 1
ATOM 2901 C C . ILE B 1 73 ? 15.008 25.453 -0.195 1 95.69 73 ILE B C 1
ATOM 2903 O O . ILE B 1 73 ? 14.055 25.922 -0.821 1 95.69 73 ILE B O 1
ATOM 2907 N N . LEU B 1 74 ? 15.312 25.859 0.978 1 94.06 74 LEU B N 1
ATOM 2908 C CA . LEU B 1 74 ? 14.469 26.797 1.715 1 94.06 74 LEU B CA 1
ATOM 2909 C C . LEU B 1 74 ? 14.531 28.188 1.097 1 94.06 74 LEU B C 1
ATOM 2911 O O . LEU B 1 74 ? 13.641 29 1.318 1 94.06 74 LEU B O 1
ATOM 2915 N N . GLU B 1 75 ? 15.547 28.453 0.306 1 94.5 75 GLU B N 1
ATOM 2916 C CA . GLU B 1 75 ? 15.672 29.734 -0.388 1 94.5 75 GLU B CA 1
ATOM 2917 C C . GLU B 1 75 ? 14.648 29.844 -1.515 1 94.5 75 GLU B C 1
ATOM 2919 O O . GLU B 1 75 ? 14.336 30.953 -1.96 1 94.5 75 GLU B O 1
ATOM 2924 N N . TYR B 1 76 ? 14.102 28.734 -1.932 1 95.5 76 TYR B N 1
ATOM 2925 C CA . TYR B 1 76 ? 13.258 28.734 -3.127 1 95.5 76 TYR B CA 1
ATOM 2926 C C . TYR B 1 76 ? 11.789 28.547 -2.766 1 95.5 76 TYR B C 1
ATOM 2928 O O . TYR B 1 76 ? 10.93 28.531 -3.645 1 95.5 76 TYR B O 1
ATOM 2936 N N . VAL B 1 77 ? 11.508 28.312 -1.482 1 96.75 77 VAL B N 1
ATOM 2937 C CA . VAL B 1 77 ? 10.133 28 -1.147 1 96.75 77 VAL B CA 1
ATOM 2938 C C . VAL B 1 77 ? 9.531 29.094 -0.28 1 96.75 77 VAL B C 1
ATOM 2940 O O . VAL B 1 77 ? 10.234 29.719 0.523 1 96.75 77 VAL B O 1
ATOM 2943 N N . SER B 1 78 ? 8.211 29.328 -0.45 1 96.94 78 SER B N 1
ATOM 2944 C CA . SER B 1 78 ? 7.508 30.359 0.285 1 96.94 78 SER B CA 1
ATOM 2945 C C . SER B 1 78 ? 6.48 29.766 1.242 1 96.94 78 SER B C 1
ATOM 2947 O O . SER B 1 78 ? 5.949 30.469 2.105 1 96.94 78 SER B O 1
ATOM 2949 N N . ILE B 1 79 ? 6.215 28.469 1.148 1 97.75 79 ILE B N 1
ATOM 2950 C CA . ILE B 1 79 ? 5.234 27.844 2.027 1 97.75 79 ILE B CA 1
ATOM 2951 C C . ILE B 1 79 ? 5.754 27.844 3.465 1 97.75 79 ILE B C 1
ATOM 2953 O O . ILE B 1 79 ? 6.965 27.844 3.693 1 97.75 79 ILE B O 1
ATOM 2957 N N . SER B 1 80 ? 4.879 27.844 4.402 1 97.81 80 SER B N 1
ATOM 2958 C CA . SER B 1 80 ? 5.203 27.953 5.82 1 97.81 80 SER B CA 1
ATOM 2959 C C . SER B 1 80 ? 5.926 26.719 6.328 1 97.81 80 SER B C 1
ATOM 2961 O O . SER B 1 80 ? 5.855 25.656 5.707 1 97.81 80 SER B O 1
ATOM 2963 N N . LYS B 1 81 ? 6.609 26.859 7.48 1 97.5 81 LYS B N 1
ATOM 2964 C CA . LYS B 1 81 ? 7.238 25.719 8.148 1 97.5 81 LYS B CA 1
ATOM 2965 C C . LYS B 1 81 ? 6.219 24.641 8.477 1 97.5 81 LYS B C 1
ATOM 2967 O O . LYS B 1 81 ? 6.512 23.438 8.359 1 97.5 81 LYS B O 1
ATOM 2972 N N . ARG B 1 82 ? 5.086 25.031 8.883 1 98.44 82 ARG B N 1
ATOM 2973 C CA . ARG B 1 82 ? 3.99 24.109 9.172 1 98.44 82 ARG B CA 1
ATOM 2974 C C . ARG B 1 82 ? 3.656 23.25 7.953 1 98.44 82 ARG B C 1
ATOM 2976 O O . ARG B 1 82 ? 3.576 22.031 8.047 1 98.44 82 ARG B O 1
ATOM 2983 N N . THR B 1 83 ? 3.473 23.875 6.832 1 98.69 83 THR B N 1
ATOM 2984 C CA . THR B 1 83 ? 3.125 23.188 5.598 1 98.69 83 THR B CA 1
ATOM 2985 C C . THR B 1 83 ? 4.27 22.281 5.145 1 98.69 83 THR B C 1
ATOM 2987 O O . THR B 1 83 ? 4.035 21.172 4.648 1 98.69 83 THR B O 1
ATOM 2990 N N . ARG B 1 84 ? 5.48 22.719 5.355 1 98.5 84 ARG B N 1
ATOM 2991 C CA . ARG B 1 84 ? 6.637 21.906 5.004 1 98.5 84 ARG B CA 1
ATOM 2992 C C . ARG B 1 84 ? 6.645 20.594 5.797 1 98.5 84 ARG B C 1
ATOM 2994 O O . ARG B 1 84 ? 6.953 19.531 5.254 1 98.5 84 ARG B O 1
ATOM 3001 N N . PHE B 1 85 ? 6.277 20.656 7.047 1 98.38 85 PHE B N 1
ATOM 3002 C CA . PHE B 1 85 ? 6.242 19.453 7.867 1 98.38 85 PHE B CA 1
ATOM 3003 C C . PHE B 1 85 ? 5.09 18.547 7.445 1 98.38 85 PHE B C 1
ATOM 3005 O O . PHE B 1 85 ? 5.211 17.328 7.484 1 98.38 85 PHE B O 1
ATOM 3012 N N . ILE B 1 86 ? 3.984 19.125 7.031 1 98.81 86 ILE B N 1
ATOM 3013 C CA . ILE B 1 86 ? 2.846 18.328 6.594 1 98.81 86 ILE B CA 1
ATOM 3014 C C . ILE B 1 86 ? 3.244 17.469 5.391 1 98.81 86 ILE B C 1
ATOM 3016 O O . ILE B 1 86 ? 3.037 16.266 5.383 1 98.81 86 ILE B O 1
ATOM 3020 N N . VAL B 1 87 ? 3.893 18.062 4.398 1 98.81 87 VAL B N 1
ATOM 3021 C CA . VAL B 1 87 ? 4.215 17.328 3.18 1 98.81 87 VAL B CA 1
ATOM 3022 C C . VAL B 1 87 ? 5.375 16.375 3.445 1 98.81 87 VAL B C 1
ATOM 3024 O O . VAL B 1 87 ? 5.434 15.289 2.869 1 98.81 87 VAL B O 1
ATOM 3027 N N . THR B 1 88 ? 6.277 16.75 4.359 1 98.62 88 THR B N 1
ATOM 3028 C CA . THR B 1 88 ? 7.379 15.867 4.734 1 98.62 88 THR B CA 1
ATOM 3029 C C . THR B 1 88 ? 6.859 14.609 5.43 1 98.62 88 THR B C 1
ATOM 3031 O O . THR B 1 88 ? 7.266 13.492 5.094 1 98.62 88 THR B O 1
ATOM 3034 N N . LEU B 1 89 ? 5.926 14.789 6.383 1 98.81 89 LEU B N 1
ATOM 3035 C CA . LEU B 1 89 ? 5.344 13.648 7.082 1 98.81 89 LEU B CA 1
ATOM 3036 C C . LEU B 1 89 ? 4.629 12.719 6.105 1 98.81 89 LEU B C 1
ATOM 3038 O O . LEU B 1 89 ? 4.805 11.5 6.16 1 98.81 89 LEU B O 1
ATOM 3042 N N . ALA B 1 90 ? 3.842 13.273 5.203 1 98.81 90 ALA B N 1
ATOM 3043 C CA . ALA B 1 90 ? 3.129 12.477 4.211 1 98.81 90 ALA B CA 1
ATOM 3044 C C . ALA B 1 90 ? 4.098 11.633 3.385 1 98.81 90 ALA B C 1
ATOM 3046 O O . ALA B 1 90 ? 3.84 10.461 3.123 1 98.81 90 ALA B O 1
ATOM 3047 N N . THR B 1 91 ? 5.207 12.219 3.068 1 98.62 91 THR B N 1
ATOM 3048 C CA . THR B 1 91 ? 6.215 11.57 2.234 1 98.62 91 THR B CA 1
ATOM 3049 C C . THR B 1 91 ? 6.91 10.445 2.998 1 98.62 91 THR B C 1
ATOM 3051 O O . THR B 1 91 ? 7.094 9.352 2.467 1 98.62 91 THR B O 1
ATOM 3054 N N . LEU B 1 92 ? 7.32 10.703 4.191 1 98.38 92 LEU B N 1
ATOM 3055 C CA . LEU B 1 92 ? 8.008 9.711 5.004 1 98.38 92 LEU B CA 1
ATOM 3056 C C . LEU B 1 92 ? 7.082 8.555 5.352 1 98.38 92 LEU B C 1
ATOM 3058 O O . LEU B 1 92 ? 7.52 7.402 5.438 1 98.38 92 LEU B O 1
ATOM 3062 N N . ILE B 1 93 ? 5.773 8.852 5.609 1 98.5 93 ILE B N 1
ATOM 3063 C CA . ILE B 1 93 ? 4.77 7.812 5.809 1 98.5 93 ILE B CA 1
ATOM 3064 C C . ILE B 1 93 ? 4.699 6.922 4.57 1 98.5 93 ILE B C 1
ATOM 3066 O O . ILE B 1 93 ? 4.773 5.695 4.676 1 98.5 93 ILE B O 1
ATOM 3070 N N . THR B 1 94 ? 4.609 7.527 3.418 1 98.31 94 THR B N 1
ATOM 3071 C CA . THR B 1 94 ? 4.445 6.812 2.156 1 98.31 94 THR B CA 1
ATOM 3072 C C . THR B 1 94 ? 5.645 5.906 1.891 1 98.31 94 THR B C 1
ATOM 3074 O O . THR B 1 94 ? 5.484 4.777 1.42 1 98.31 94 THR B O 1
ATOM 3077 N N . ASN B 1 95 ? 6.824 6.379 2.27 1 95.81 95 ASN B N 1
ATOM 3078 C CA . ASN B 1 95 ? 8.047 5.613 2.064 1 95.81 95 ASN B CA 1
ATOM 3079 C C . ASN B 1 95 ? 8.281 4.613 3.191 1 95.81 95 ASN B C 1
ATOM 3081 O O . ASN B 1 95 ? 9.227 3.824 3.143 1 95.81 95 ASN B O 1
ATOM 3085 N N . THR B 1 96 ? 7.457 4.656 4.191 1 94.38 96 THR B N 1
ATOM 3086 C CA . THR B 1 96 ? 7.59 3.826 5.383 1 94.38 96 THR B CA 1
ATOM 3087 C C . THR B 1 96 ? 8.992 3.941 5.969 1 94.38 96 THR B C 1
ATOM 3089 O O . THR B 1 96 ? 9.633 2.932 6.281 1 94.38 96 THR B O 1
ATOM 3092 N N . SER B 1 97 ? 9.492 5.152 6.023 1 92.75 97 SER B N 1
ATOM 3093 C CA . SER B 1 97 ? 10.797 5.453 6.598 1 92.75 97 SER B CA 1
ATOM 3094 C C . SER B 1 97 ? 10.727 5.578 8.117 1 92.75 97 SER B C 1
ATOM 3096 O O . SER B 1 97 ? 10.742 6.684 8.656 1 92.75 97 SER B O 1
ATOM 3098 N N . LYS B 1 98 ? 10.812 4.527 8.812 1 93.25 98 LYS B N 1
ATOM 3099 C CA . LYS B 1 98 ? 10.406 4.43 10.219 1 93.25 98 LYS B CA 1
ATOM 3100 C C . LYS B 1 98 ? 11.242 5.355 11.094 1 93.25 98 LYS B C 1
ATOM 3102 O O . LYS B 1 98 ? 10.695 6.184 11.828 1 93.25 98 LYS B O 1
ATOM 3107 N N . GLU B 1 99 ? 12.578 5.293 10.992 1 91.12 99 GLU B N 1
ATOM 3108 C CA . GLU B 1 99 ? 13.445 6.086 11.859 1 91.12 99 GLU B CA 1
ATOM 3109 C C . GLU B 1 99 ? 13.336 7.574 11.539 1 91.12 99 GLU B C 1
ATOM 3111 O O . GLU B 1 99 ? 13.164 8.398 12.445 1 91.12 99 GLU B O 1
ATOM 3116 N N . LYS B 1 100 ? 13.422 7.867 10.258 1 94.06 100 LYS B N 1
ATOM 3117 C CA . LYS B 1 100 ? 13.32 9.266 9.867 1 94.06 100 LYS B CA 1
ATOM 3118 C C . LYS B 1 100 ? 11.938 9.828 10.164 1 94.06 100 LYS B C 1
ATOM 3120 O O . LYS B 1 100 ? 11.797 11.008 10.5 1 94.06 100 LYS B O 1
ATOM 3125 N N . TYR B 1 101 ? 10.93 8.992 10.039 1 97.75 101 TYR B N 1
ATOM 3126 C CA . TYR B 1 101 ? 9.57 9.406 10.367 1 97.75 101 TYR B CA 1
ATOM 3127 C C . TYR B 1 101 ? 9.445 9.734 11.852 1 97.75 101 TYR B C 1
ATOM 3129 O O . TYR B 1 101 ? 8.836 10.742 12.219 1 97.75 101 TYR B O 1
ATOM 3137 N N . SER B 1 102 ? 10 8.922 12.656 1 96.81 102 SER B N 1
ATOM 3138 C CA . SER B 1 102 ? 9.969 9.164 14.102 1 96.81 102 SER B CA 1
ATOM 3139 C C . SER B 1 102 ? 10.594 10.508 14.453 1 96.81 102 SER B C 1
ATOM 3141 O O . SER B 1 102 ? 10.031 11.273 15.234 1 96.81 102 SER B O 1
ATOM 3143 N N . ILE B 1 103 ? 11.703 10.828 13.867 1 94.62 103 ILE B N 1
ATOM 3144 C CA . ILE B 1 103 ? 12.398 12.094 14.094 1 94.62 103 ILE B CA 1
ATOM 3145 C C . ILE B 1 103 ? 11.531 13.25 13.609 1 94.62 103 ILE B C 1
ATOM 3147 O O . ILE B 1 103 ? 11.375 14.258 14.305 1 94.62 103 ILE B O 1
ATOM 3151 N N . ALA B 1 104 ? 10.945 13.055 12.445 1 96.88 104 ALA B N 1
ATOM 3152 C CA . ALA B 1 104 ? 10.148 14.117 11.836 1 96.88 104 ALA B CA 1
ATOM 3153 C C . ALA B 1 104 ? 8.906 14.414 12.68 1 96.88 104 ALA B C 1
ATOM 3155 O O . ALA B 1 104 ? 8.492 15.57 12.797 1 96.88 104 ALA B O 1
ATOM 3156 N N . VAL B 1 105 ? 8.25 13.352 13.242 1 98.38 105 VAL B N 1
ATOM 3157 C CA . VAL B 1 105 ? 7.082 13.547 14.094 1 98.38 105 VAL B CA 1
ATOM 3158 C C . VAL B 1 105 ? 7.465 14.406 15.305 1 98.38 105 VAL B C 1
ATOM 3160 O O . VAL B 1 105 ? 6.746 15.344 15.648 1 98.38 105 VAL B O 1
ATOM 3163 N N . ARG B 1 106 ? 8.523 14.125 15.867 1 96.31 106 ARG B N 1
ATOM 3164 C CA . ARG B 1 106 ? 8.984 14.883 17.031 1 96.31 106 ARG B CA 1
ATOM 3165 C C . ARG B 1 106 ? 9.219 16.344 16.672 1 96.31 106 ARG B C 1
ATOM 3167 O O . ARG B 1 106 ? 8.758 17.25 17.375 1 96.31 106 ARG B O 1
ATOM 3174 N N . ASP B 1 107 ? 9.922 16.562 15.57 1 95.38 107 ASP B N 1
ATOM 3175 C CA . ASP B 1 107 ? 10.219 17.922 15.133 1 95.38 107 ASP B CA 1
ATOM 3176 C C . ASP B 1 107 ? 8.945 18.672 14.766 1 95.38 107 ASP B C 1
ATOM 3178 O O . ASP B 1 107 ? 8.836 19.875 14.984 1 95.38 107 ASP B O 1
ATOM 3182 N N . ALA B 1 108 ? 8.023 17.953 14.234 1 98.12 108 ALA B N 1
ATOM 3183 C CA . ALA B 1 108 ? 6.781 18.562 13.766 1 98.12 108 ALA B CA 1
ATOM 3184 C C . ALA B 1 108 ? 5.961 19.109 14.93 1 98.12 108 ALA B C 1
ATOM 3186 O O . ALA B 1 108 ? 5.145 20.016 14.758 1 98.12 108 ALA B O 1
ATOM 3187 N N . LEU B 1 109 ? 6.141 18.578 16.094 1 97.38 109 LEU B N 1
ATOM 3188 C CA . LEU B 1 109 ? 5.387 19 17.266 1 97.38 109 LEU B CA 1
ATOM 3189 C C . LEU B 1 109 ? 5.66 20.469 17.594 1 97.38 109 LEU B C 1
ATOM 3191 O O . LEU B 1 109 ? 4.926 21.078 18.375 1 97.38 109 LEU B O 1
ATOM 3195 N N . GLU B 1 110 ? 6.676 21.078 16.984 1 96.31 110 GLU B N 1
ATOM 3196 C CA . GLU B 1 110 ? 6.973 22.484 17.156 1 96.31 110 GLU B CA 1
ATOM 3197 C C . GLU B 1 110 ? 5.93 23.359 16.453 1 96.31 110 GLU B C 1
ATOM 3199 O O . GLU B 1 110 ? 5.68 24.5 16.875 1 96.31 110 GLU B O 1
ATOM 3204 N N . VAL B 1 111 ? 5.336 22.828 15.43 1 97.75 111 VAL B N 1
ATOM 3205 C CA . VAL B 1 111 ? 4.52 23.719 14.602 1 97.75 111 VAL B CA 1
ATOM 3206 C C . VAL B 1 111 ? 3.16 23.062 14.344 1 97.75 111 VAL B C 1
ATOM 3208 O O . VAL B 1 111 ? 2.219 23.734 13.906 1 97.75 111 VAL B O 1
ATOM 3211 N N . LEU B 1 112 ? 3.012 21.797 14.633 1 98.38 112 LEU B N 1
ATOM 3212 C CA . LEU B 1 112 ? 1.757 21.078 14.453 1 98.38 112 LEU B CA 1
ATOM 3213 C C . LEU B 1 112 ? 1.247 20.547 15.789 1 98.38 112 LEU B C 1
ATOM 3215 O O . LEU B 1 112 ? 2.035 20.109 16.625 1 98.38 112 LEU B O 1
ATOM 3219 N N . GLY B 1 113 ? -0.06 20.547 15.93 1 98.19 113 GLY B N 1
ATOM 3220 C CA . GLY B 1 113 ? -0.65 19.828 17.047 1 98.19 113 GLY B CA 1
ATOM 3221 C C . GLY B 1 113 ? -0.666 18.328 16.844 1 98.19 113 GLY B C 1
ATOM 3222 O O . GLY B 1 113 ? -0.605 17.844 15.719 1 98.19 113 GLY B O 1
ATOM 3223 N N . PRO B 1 114 ? -0.792 17.531 18.016 1 98.5 114 PRO B N 1
ATOM 3224 C CA . PRO B 1 114 ? -0.816 16.078 17.922 1 98.5 114 PRO B CA 1
ATOM 3225 C C . PRO B 1 114 ? -1.947 15.555 17.031 1 98.5 114 PRO B C 1
ATOM 3227 O O . PRO B 1 114 ? -1.774 14.562 16.328 1 98.5 114 PRO B O 1
ATOM 3230 N N . ILE B 1 115 ? -3.068 16.219 17.062 1 98.5 115 ILE B N 1
ATOM 3231 C CA . ILE B 1 115 ? -4.211 15.789 16.266 1 98.5 115 ILE B CA 1
ATOM 3232 C C . ILE B 1 115 ? -3.898 15.969 14.781 1 98.5 115 ILE B C 1
ATOM 3234 O O . ILE B 1 115 ? -4.207 15.094 13.969 1 98.5 115 ILE B O 1
ATOM 3238 N N . GLU B 1 116 ? -3.277 17.062 14.383 1 98.69 116 GLU B N 1
ATOM 3239 C CA . GLU B 1 116 ? -2.902 17.297 12.992 1 98.69 116 GLU B CA 1
ATOM 3240 C C . GLU B 1 116 ? -1.952 16.203 12.484 1 98.69 116 GLU B C 1
ATOM 3242 O O . GLU B 1 116 ? -2.107 15.719 11.367 1 98.69 116 GLU B O 1
ATOM 3247 N N . ILE B 1 117 ? -1.013 15.836 13.328 1 98.81 117 ILE B N 1
ATOM 3248 C CA . ILE B 1 117 ? -0.042 14.805 12.969 1 98.81 117 ILE B CA 1
ATOM 3249 C C . ILE B 1 117 ? -0.759 13.477 12.734 1 98.81 117 ILE B C 1
ATOM 3251 O O . ILE B 1 117 ? -0.514 12.805 11.734 1 98.81 117 ILE B O 1
ATOM 3255 N N . LYS B 1 118 ? -1.678 13.117 13.594 1 98.44 118 LYS B N 1
ATOM 3256 C CA . LYS B 1 118 ? -2.439 11.875 13.453 1 98.44 118 LYS B CA 1
ATOM 3257 C C . LYS B 1 118 ? -3.307 11.906 12.195 1 98.44 118 LYS B C 1
ATOM 3259 O O . LYS B 1 118 ? -3.477 10.891 11.531 1 98.44 118 LYS B O 1
ATOM 3264 N N . GLU B 1 119 ? -3.824 13.047 11.914 1 98.62 119 GLU B N 1
ATOM 3265 C CA . GLU B 1 119 ? -4.703 13.148 10.758 1 98.62 119 GLU B CA 1
ATOM 3266 C C . GLU B 1 119 ? -3.93 12.938 9.461 1 98.62 119 GLU B C 1
ATOM 3268 O O . GLU B 1 119 ? -4.469 12.391 8.492 1 98.62 119 GLU B O 1
ATOM 3273 N N . VAL B 1 120 ? -2.65 13.383 9.383 1 98.81 120 VAL B N 1
ATOM 3274 C CA . VAL B 1 120 ? -1.819 13.078 8.219 1 98.81 120 VAL B CA 1
ATOM 3275 C C . VAL B 1 120 ? -1.672 11.562 8.07 1 98.81 120 VAL B C 1
ATOM 3277 O O . VAL B 1 120 ? -1.805 11.023 6.969 1 98.81 120 VAL B O 1
ATOM 3280 N N . LEU B 1 121 ? -1.455 10.898 9.172 1 98.69 121 LEU B N 1
ATOM 3281 C CA . LEU B 1 121 ? -1.293 9.445 9.172 1 98.69 121 LEU B CA 1
ATOM 3282 C C . LEU B 1 121 ? -2.6 8.758 8.805 1 98.69 121 LEU B C 1
ATOM 3284 O O . LEU B 1 121 ? -2.611 7.863 7.949 1 98.69 121 LEU B O 1
ATOM 3288 N N . TYR B 1 122 ? -3.732 9.195 9.422 1 98.12 122 TYR B N 1
ATOM 3289 C CA . TYR B 1 122 ? -5.027 8.57 9.172 1 98.12 122 TYR B CA 1
ATOM 3290 C C . TYR B 1 122 ? -5.41 8.68 7.699 1 98.12 122 TYR B C 1
ATOM 3292 O O . TYR B 1 122 ? -5.781 7.684 7.074 1 98.12 122 TYR B O 1
ATOM 3300 N N . GLN B 1 123 ? -5.281 9.82 7.184 1 97.5 123 GLN B N 1
ATOM 3301 C CA . GLN B 1 123 ? -5.645 10.047 5.789 1 97.5 123 GLN B CA 1
ATOM 3302 C C . GLN B 1 123 ? -4.789 9.203 4.852 1 97.5 123 GLN B C 1
ATOM 3304 O O . GLN B 1 123 ? -5.266 8.742 3.814 1 97.5 123 GLN B O 1
ATOM 3309 N N . SER B 1 124 ? -3.561 8.984 5.184 1 98.5 124 SER B N 1
ATOM 3310 C CA . SER B 1 124 ? -2.627 8.258 4.324 1 98.5 124 SER B CA 1
ATOM 3311 C C . SER B 1 124 ? -3.086 6.824 4.094 1 98.5 124 SER B C 1
ATOM 3313 O O . SER B 1 124 ? -2.758 6.219 3.07 1 98.5 124 SER B O 1
ATOM 3315 N N . VAL B 1 125 ? -3.863 6.281 4.957 1 97.56 125 VAL B N 1
ATOM 3316 C CA . VAL B 1 125 ? -4.301 4.895 4.844 1 97.56 125 VAL B CA 1
ATOM 3317 C C . VAL B 1 125 ? -5.141 4.715 3.582 1 97.56 125 VAL B C 1
ATOM 3319 O O . VAL B 1 125 ? -5.043 3.691 2.902 1 97.56 125 VAL B O 1
ATOM 3322 N N . ALA B 1 126 ? -5.926 5.695 3.275 1 97.81 126 ALA B N 1
ATOM 3323 C CA . ALA B 1 126 ? -6.801 5.594 2.109 1 97.81 126 ALA B CA 1
ATOM 3324 C C . ALA B 1 126 ? -5.988 5.562 0.817 1 97.81 126 ALA B C 1
ATOM 3326 O O . ALA B 1 126 ? -6.477 5.094 -0.216 1 97.81 126 ALA B O 1
ATOM 3327 N N . TYR B 1 127 ? -4.754 6.008 0.826 1 98.31 127 TYR B N 1
ATOM 3328 C CA . TYR B 1 127 ? -3.996 6.16 -0.41 1 98.31 127 TYR B CA 1
ATOM 3329 C C . TYR B 1 127 ? -2.834 5.176 -0.46 1 98.31 127 TYR B C 1
ATOM 3331 O O . TYR B 1 127 ? -2.561 4.578 -1.505 1 98.31 127 TYR B O 1
ATOM 3339 N N . VAL B 1 128 ? -2.162 5.039 0.68 1 97.44 128 VAL B N 1
ATOM 3340 C CA . VAL B 1 128 ? -0.973 4.195 0.745 1 97.44 128 VAL B CA 1
ATOM 3341 C C . VAL B 1 128 ? -1.373 2.766 1.1 1 97.44 128 VAL B C 1
ATOM 3343 O O . VAL B 1 128 ? -0.711 1.81 0.688 1 97.44 128 VAL B O 1
ATOM 3346 N N . GLY B 1 129 ? -2.523 2.617 1.855 1 96 129 GLY B N 1
ATOM 3347 C CA . GLY B 1 129 ? -2.93 1.319 2.371 1 96 129 GLY B CA 1
ATOM 3348 C C . GLY B 1 129 ? -2.316 0.995 3.721 1 96 129 GLY B C 1
ATOM 3349 O O . GLY B 1 129 ? -1.154 1.316 3.975 1 96 129 GLY B O 1
ATOM 3350 N N . LEU B 1 130 ? -3.109 0.313 4.52 1 93.38 130 LEU B N 1
ATOM 3351 C CA . LEU B 1 130 ? -2.645 -0.043 5.855 1 93.38 130 LEU B CA 1
ATOM 3352 C C . LEU B 1 130 ? -1.52 -1.071 5.781 1 93.38 130 LEU B C 1
ATOM 3354 O O . LEU B 1 130 ? -0.671 -1.135 6.676 1 93.38 130 LEU B O 1
ATOM 3358 N N . GLY B 1 131 ? -1.523 -1.878 4.781 1 90.94 131 GLY B N 1
ATOM 3359 C CA . GLY B 1 131 ? -0.519 -2.918 4.633 1 90.94 131 GLY B CA 1
ATOM 3360 C C . GLY B 1 131 ? 0.899 -2.377 4.602 1 90.94 131 GLY B C 1
ATOM 3361 O O . GLY B 1 131 ? 1.854 -3.111 4.867 1 90.94 131 GLY B O 1
ATOM 3362 N N . LYS B 1 132 ? 0.955 -1.147 4.344 1 91.56 132 LYS B N 1
ATOM 3363 C CA . LYS B 1 132 ? 2.283 -0.558 4.203 1 91.56 132 LYS B CA 1
ATOM 3364 C C . LYS B 1 132 ? 2.646 0.277 5.43 1 91.56 132 LYS B C 1
ATOM 3366 O O . LYS B 1 132 ? 3.826 0.439 5.75 1 91.56 132 LYS B O 1
ATOM 3371 N N . ILE B 1 133 ? 1.603 0.79 6.113 1 93.19 133 ILE B N 1
ATOM 3372 C CA . ILE B 1 133 ? 1.993 1.828 7.062 1 93.19 133 ILE B CA 1
ATOM 3373 C C . ILE B 1 133 ? 1.484 1.471 8.461 1 93.19 133 ILE B C 1
ATOM 3375 O O . ILE B 1 133 ? 1.478 2.314 9.359 1 93.19 133 ILE B O 1
ATOM 3379 N N . PHE B 1 134 ? 1.255 0.265 8.672 1 92.31 134 PHE B N 1
ATOM 3380 C CA . PHE B 1 134 ? 0.679 -0.218 9.922 1 92.31 134 PHE B CA 1
ATOM 3381 C C . PHE B 1 134 ? 1.586 0.113 11.102 1 92.31 134 PHE B C 1
ATOM 3383 O O . PHE B 1 134 ? 1.118 0.595 12.133 1 92.31 134 PHE B O 1
ATOM 3390 N N . GLU B 1 135 ? 2.838 -0.06 10.992 1 92.75 135 GLU B N 1
ATOM 3391 C CA . GLU B 1 135 ? 3.791 0.089 12.086 1 92.75 135 GLU B CA 1
ATOM 3392 C C . GLU B 1 135 ? 3.943 1.553 12.492 1 92.75 135 GLU B C 1
ATOM 3394 O O . GLU B 1 135 ? 4.418 1.854 13.586 1 92.75 135 GLU B O 1
ATOM 3399 N N . LEU B 1 136 ? 3.562 2.439 11.633 1 96.81 136 LEU B N 1
ATOM 3400 C CA . LEU B 1 136 ? 3.781 3.859 11.883 1 96.81 136 LEU B CA 1
ATOM 3401 C C . LEU B 1 136 ? 2.812 4.379 12.938 1 96.81 136 LEU B C 1
ATOM 3403 O O . LEU B 1 136 ? 3.047 5.43 13.539 1 96.81 136 LEU B O 1
ATOM 3407 N N . PHE B 1 137 ? 1.723 3.643 13.203 1 96.25 137 PHE B N 1
ATOM 3408 C CA . PHE B 1 137 ? 0.796 4.023 14.266 1 96.25 137 PHE B CA 1
ATOM 3409 C C . PHE B 1 137 ? 1.467 3.936 15.633 1 96.25 137 PHE B C 1
ATOM 3411 O O . PHE B 1 137 ? 1.422 4.887 16.406 1 96.25 137 PHE B O 1
ATOM 3418 N N . GLU B 1 138 ? 2.105 2.832 15.836 1 94.88 138 GLU B N 1
ATOM 3419 C CA . GLU B 1 138 ? 2.803 2.666 17.109 1 94.88 138 GLU B CA 1
ATOM 3420 C C . GLU B 1 138 ? 3.955 3.658 17.234 1 94.88 138 GLU B C 1
ATOM 3422 O O . GLU B 1 138 ? 4.191 4.203 18.312 1 94.88 138 GLU B O 1
ATOM 3427 N N . ILE B 1 139 ? 4.652 3.834 16.172 1 96.25 139 ILE B N 1
ATOM 3428 C CA . ILE B 1 139 ? 5.773 4.77 16.188 1 96.25 139 ILE B CA 1
ATOM 3429 C C . ILE B 1 139 ? 5.27 6.168 16.547 1 96.25 139 ILE B C 1
ATOM 3431 O O . ILE B 1 139 ? 5.852 6.848 17.391 1 96.25 139 ILE B O 1
ATOM 3435 N N . THR B 1 140 ? 4.172 6.625 15.922 1 98.12 140 THR B N 1
ATOM 3436 C CA . THR B 1 140 ? 3.596 7.938 16.203 1 98.12 140 THR B CA 1
ATOM 3437 C C . THR B 1 140 ? 3.162 8.039 17.656 1 98.12 140 THR B C 1
ATOM 3439 O O . THR B 1 140 ? 3.461 9.023 18.328 1 98.12 140 THR B O 1
ATOM 3442 N N . ASN B 1 141 ? 2.506 6.98 18.125 1 97.56 141 ASN B N 1
ATOM 3443 C CA . ASN B 1 141 ? 2.018 6.957 19.5 1 97.56 141 ASN B CA 1
ATOM 3444 C C . ASN B 1 141 ? 3.166 7.023 20.5 1 97.56 141 ASN B C 1
ATOM 3446 O O . ASN B 1 141 ? 3.074 7.723 21.516 1 97.56 141 ASN B O 1
ATOM 3450 N N . ASN B 1 142 ? 4.219 6.293 20.219 1 95.94 142 ASN B N 1
ATOM 3451 C CA . ASN B 1 142 ? 5.391 6.316 21.078 1 95.94 142 ASN B CA 1
ATOM 3452 C C . ASN B 1 142 ? 6.004 7.711 21.156 1 95.94 142 ASN B C 1
ATOM 3454 O O . ASN B 1 142 ? 6.344 8.188 22.234 1 95.94 142 ASN B O 1
ATOM 3458 N N . VAL B 1 143 ? 6.141 8.391 20.031 1 96.94 143 VAL B N 1
ATOM 3459 C CA . VAL B 1 143 ? 6.73 9.719 20.016 1 96.94 143 VAL B CA 1
ATOM 3460 C C . VAL B 1 143 ? 5.844 10.688 20.797 1 96.94 143 VAL B C 1
ATOM 3462 O O . VAL B 1 143 ? 6.344 11.516 21.562 1 96.94 143 VAL B O 1
ATOM 3465 N N . LEU B 1 144 ? 4.508 10.609 20.594 1 97.75 144 LEU B N 1
ATOM 3466 C CA . LEU B 1 144 ? 3.588 11.508 21.297 1 97.75 144 LEU B CA 1
ATOM 3467 C C . LEU B 1 144 ? 3.67 11.305 22.797 1 97.75 144 LEU B C 1
ATOM 3469 O O . LEU B 1 144 ? 3.814 12.266 23.547 1 97.75 144 LEU B O 1
ATOM 3473 N N . THR B 1 145 ? 3.676 10.023 23.234 1 96.38 145 THR B N 1
ATOM 3474 C CA . THR B 1 145 ? 3.709 9.719 24.656 1 96.38 145 THR B CA 1
ATOM 3475 C C . THR B 1 145 ? 5.043 10.141 25.266 1 96.38 145 THR B C 1
ATOM 3477 O O . THR B 1 145 ? 5.086 10.664 26.375 1 96.38 145 THR B O 1
ATOM 3480 N N . GLU B 1 146 ? 6.055 9.938 24.531 1 93.94 146 GLU B N 1
ATOM 3481 C CA . GLU B 1 146 ? 7.391 10.312 24.984 1 93.94 146 GLU B CA 1
ATOM 3482 C C . GLU B 1 146 ? 7.52 11.828 25.125 1 93.94 146 GLU B C 1
ATOM 3484 O O . GLU B 1 146 ? 8.383 12.312 25.859 1 93.94 146 GLU B O 1
ATOM 3489 N N . ASN B 1 147 ? 6.688 12.547 24.469 1 94.5 147 ASN B N 1
ATOM 3490 C CA . ASN B 1 147 ? 6.711 14.008 24.531 1 94.5 147 ASN B CA 1
ATOM 3491 C C . ASN B 1 147 ? 5.59 14.547 25.422 1 94.5 147 ASN B C 1
ATOM 3493 O O . ASN B 1 147 ? 5.145 15.68 25.234 1 94.5 147 ASN B O 1
ATOM 3497 N N . GLY B 1 148 ? 5.047 13.711 26.266 1 94.69 148 GLY B N 1
ATOM 3498 C CA . GLY B 1 148 ? 4.141 14.133 27.312 1 94.69 148 GLY B CA 1
ATOM 3499 C C . GLY B 1 148 ? 2.701 14.266 26.859 1 94.69 148 GLY B C 1
ATOM 3500 O O . GLY B 1 148 ? 1.886 14.906 27.516 1 94.69 148 GLY B O 1
ATOM 3501 N N . ILE B 1 149 ? 2.416 13.75 25.75 1 97 149 ILE B N 1
ATOM 3502 C CA . ILE B 1 149 ? 1.052 13.836 25.234 1 97 149 ILE B CA 1
ATOM 3503 C C . ILE B 1 149 ? 0.282 12.57 25.625 1 97 149 ILE B C 1
ATOM 3505 O O . ILE B 1 149 ? 0.707 11.453 25.297 1 97 149 ILE B O 1
ATOM 3509 N N . ASP B 1 150 ? -0.855 12.75 26.25 1 95.69 150 ASP B N 1
ATOM 3510 C CA . ASP B 1 150 ? -1.688 11.641 26.688 1 95.69 150 ASP B CA 1
ATOM 3511 C C . ASP B 1 150 ? -2.492 11.062 25.516 1 95.69 150 ASP B C 1
ATOM 3513 O O . ASP B 1 150 ? -3.012 11.812 24.688 1 95.69 150 ASP B O 1
ATOM 3517 N N . LEU B 1 151 ? -2.648 9.797 25.594 1 96.44 151 LEU B N 1
ATOM 3518 C CA . LEU B 1 151 ? -3.463 9.086 24.625 1 96.44 151 LEU B CA 1
ATOM 3519 C C . LEU B 1 151 ? -4.598 8.336 25.312 1 96.44 151 LEU B C 1
ATOM 3521 O O . LEU B 1 151 ? -4.457 7.898 26.453 1 96.44 151 LEU B O 1
ATOM 3525 N N . PRO B 1 152 ? -5.707 8.094 24.594 1 97.12 152 PRO B N 1
ATOM 3526 C CA . PRO B 1 152 ? -5.965 8.555 23.219 1 97.12 152 PRO B CA 1
ATOM 3527 C C . PRO B 1 152 ? -6.23 10.055 23.141 1 97.12 152 PRO B C 1
ATOM 3529 O O . PRO B 1 152 ? -6.613 10.672 24.141 1 97.12 152 PRO B O 1
ATOM 3532 N N . LEU B 1 153 ? -5.984 10.617 21.969 1 97.62 153 LEU B N 1
ATOM 3533 C CA . LEU B 1 153 ? -6.359 12.008 21.734 1 97.62 153 LEU B CA 1
ATOM 3534 C C . LEU B 1 153 ? -7.875 12.156 21.672 1 97.62 153 LEU B C 1
ATOM 3536 O O . LEU B 1 153 ? -8.594 11.18 21.438 1 97.62 153 LEU B O 1
ATOM 3540 N N . LYS B 1 154 ? -8.266 13.359 21.859 1 96.19 154 LYS B N 1
ATOM 3541 C CA . LYS B 1 154 ? -9.695 13.648 21.766 1 96.19 154 LYS B CA 1
ATOM 3542 C C . LYS B 1 154 ? -10.227 13.352 20.375 1 96.19 154 LYS B C 1
ATOM 3544 O O . LYS B 1 154 ? -9.57 13.656 19.375 1 96.19 154 LYS B O 1
ATOM 3549 N N . SER B 1 155 ? -11.383 12.68 20.312 1 95.94 155 SER B N 1
ATOM 3550 C CA . SER B 1 155 ? -12.023 12.398 19.031 1 95.94 155 SER B CA 1
ATOM 3551 C C . SER B 1 155 ? -12.5 13.688 18.359 1 95.94 155 SER B C 1
ATOM 3553 O O . SER B 1 155 ? -13.062 14.562 19.016 1 95.94 155 SER B O 1
ATOM 3555 N N . ILE B 1 156 ? -12.266 13.734 17.031 1 96.12 156 ILE B N 1
ATOM 3556 C CA . ILE B 1 156 ? -12.758 14.898 16.297 1 96.12 156 ILE B CA 1
ATOM 3557 C C . ILE B 1 156 ? -13.633 14.445 15.141 1 96.12 156 ILE B C 1
ATOM 3559 O O . ILE B 1 156 ? -13.734 15.133 14.117 1 96.12 156 ILE B O 1
ATOM 3563 N N . SER B 1 157 ? -14.117 13.211 15.227 1 94.69 157 SER B N 1
ATOM 3564 C CA . SER B 1 157 ? -15.031 12.711 14.211 1 94.69 157 SER B CA 1
ATOM 3565 C C . SER B 1 157 ? -16.281 13.578 14.117 1 94.69 157 SER B C 1
ATOM 3567 O O . SER B 1 157 ? -16.828 14.008 15.133 1 94.69 157 SER B O 1
ATOM 3569 N N . THR B 1 158 ? -16.719 13.82 12.906 1 95.88 158 THR B N 1
ATOM 3570 C CA . THR B 1 158 ? -17.891 14.664 12.703 1 95.88 158 THR B CA 1
ATOM 3571 C C . THR B 1 158 ? -19 13.898 12 1 95.88 158 THR B C 1
ATOM 3573 O O . THR B 1 158 ? -20.094 14.438 11.766 1 95.88 158 THR B O 1
ATOM 3576 N N . VAL B 1 159 ? -18.734 12.625 11.664 1 96.56 159 VAL B N 1
ATOM 3577 C CA . VAL B 1 159 ? -19.703 11.844 10.906 1 96.56 159 VAL B CA 1
ATOM 3578 C C . VAL B 1 159 ? -19.922 10.492 11.578 1 96.56 159 VAL B C 1
ATOM 3580 O O . VAL B 1 159 ? -19.234 10.156 12.547 1 96.56 159 VAL B O 1
ATOM 3583 N N . ASN B 1 160 ? -20.969 9.773 11.117 1 94 160 ASN B N 1
ATOM 3584 C CA . ASN B 1 160 ? -21.281 8.406 11.523 1 94 160 ASN B CA 1
ATOM 3585 C C . ASN B 1 160 ? -21.688 7.547 10.328 1 94 160 ASN B C 1
ATOM 3587 O O . ASN B 1 160 ? -21.516 7.953 9.18 1 94 160 ASN B O 1
ATOM 3591 N N . SER B 1 161 ? -22.109 6.355 10.625 1 92.38 161 SER B N 1
ATOM 3592 C CA . SER B 1 161 ? -22.422 5.395 9.57 1 92.38 161 SER B CA 1
ATOM 3593 C C . SER B 1 161 ? -23.562 5.879 8.688 1 92.38 161 SER B C 1
ATOM 3595 O O . SER B 1 161 ? -23.641 5.527 7.508 1 92.38 161 SER B O 1
ATOM 3597 N N . GLU B 1 162 ? -24.391 6.793 9.133 1 94.19 162 GLU B N 1
ATOM 3598 C CA . GLU B 1 162 ? -25.578 7.219 8.422 1 94.19 162 GLU B CA 1
ATOM 3599 C C . GLU B 1 162 ? -25.281 8.359 7.457 1 94.19 162 GLU B C 1
ATOM 3601 O O . GLU B 1 162 ? -25.938 8.5 6.418 1 94.19 162 GLU B O 1
ATOM 3606 N N . ASN B 1 163 ? -24.25 9.18 7.82 1 97.44 163 ASN B N 1
ATOM 3607 C CA . ASN B 1 163 ? -24.125 10.398 7.027 1 97.44 163 ASN B CA 1
ATOM 3608 C C . ASN B 1 163 ? -22.734 10.508 6.383 1 97.44 163 ASN B C 1
ATOM 3610 O O . ASN B 1 163 ? -22.484 11.422 5.602 1 97.44 163 ASN B O 1
ATOM 3614 N N . ARG B 1 164 ? -21.828 9.57 6.668 1 97 164 ARG B N 1
ATOM 3615 C CA . ARG B 1 164 ? -20.469 9.695 6.176 1 97 164 ARG B CA 1
ATOM 3616 C C . ARG B 1 164 ? -20.422 9.656 4.652 1 97 164 ARG B C 1
ATOM 3618 O O . ARG B 1 164 ? -19.625 10.367 4.031 1 97 164 ARG B O 1
ATOM 3625 N N . HIS B 1 165 ? -21.281 8.883 4.02 1 97.31 165 HIS B N 1
ATOM 3626 C CA . HIS B 1 165 ? -21.297 8.781 2.566 1 97.31 165 HIS B CA 1
ATOM 3627 C C . HIS B 1 165 ? -21.719 10.102 1.932 1 97.31 165 HIS B C 1
ATOM 3629 O O . HIS B 1 165 ? -21.078 10.586 1.005 1 97.31 165 HIS B O 1
ATOM 3635 N N . GLU B 1 166 ? -22.781 10.664 2.41 1 97.88 166 GLU B N 1
ATOM 3636 C CA . GLU B 1 166 ? -23.312 11.914 1.877 1 97.88 166 GLU B CA 1
ATOM 3637 C C . GLU B 1 166 ? -22.312 13.055 2.07 1 97.88 166 GLU B C 1
ATOM 3639 O O . GLU B 1 166 ? -22.078 13.836 1.147 1 97.88 166 GLU B O 1
ATOM 3644 N N . LYS B 1 167 ? -21.766 13.141 3.199 1 98.06 167 LYS B N 1
ATOM 3645 C CA . LYS B 1 167 ? -20.828 14.211 3.486 1 98.06 167 LYS B CA 1
ATOM 3646 C C . LYS B 1 167 ? -19.547 14.047 2.668 1 98.06 167 LYS B C 1
ATOM 3648 O O . LYS B 1 167 ? -18.938 15.039 2.244 1 98.06 167 LYS B O 1
ATOM 3653 N N . GLY B 1 168 ? -19.125 12.789 2.504 1 98.31 168 GLY B N 1
ATOM 3654 C CA . GLY B 1 168 ? -17.969 12.531 1.651 1 98.31 168 GLY B CA 1
ATOM 3655 C C . GLY B 1 168 ? -18.203 12.93 0.206 1 98.31 168 GLY B C 1
ATOM 3656 O O . GLY B 1 168 ? -17.312 13.5 -0.433 1 98.31 168 GLY B O 1
ATOM 3657 N N . LEU B 1 169 ? -19.375 12.664 -0.245 1 97.75 169 LEU B N 1
ATOM 3658 C CA . LEU B 1 169 ? -19.734 13.023 -1.611 1 97.75 169 LEU B CA 1
ATOM 3659 C C . LEU B 1 169 ? -19.734 14.539 -1.789 1 97.75 169 LEU B C 1
ATOM 3661 O O . LEU B 1 169 ? -19.328 15.047 -2.832 1 97.75 169 LEU B O 1
ATOM 3665 N N . GLU B 1 170 ? -20.188 15.242 -0.839 1 97.75 170 GLU B N 1
ATOM 3666 C CA . GLU B 1 170 ? -20.172 16.703 -0.877 1 97.75 170 GLU B CA 1
ATOM 3667 C C . GLU B 1 170 ? -18.766 17.25 -1.027 1 97.75 170 GLU B C 1
ATOM 3669 O O . GLU B 1 170 ? -18.516 18.172 -1.809 1 97.75 170 GLU B O 1
ATOM 3674 N N . ILE B 1 171 ? -17.875 16.672 -0.307 1 97.31 171 ILE B N 1
ATOM 3675 C CA . ILE B 1 171 ? -16.484 17.109 -0.358 1 97.31 171 ILE B CA 1
ATOM 3676 C C . ILE B 1 171 ? -15.891 16.781 -1.727 1 97.31 171 ILE B C 1
ATOM 3678 O O . ILE B 1 171 ? -15.195 17.609 -2.324 1 97.31 171 ILE B O 1
ATOM 3682 N N . GLN B 1 172 ? -16.141 15.609 -2.219 1 97.44 172 GLN B N 1
ATOM 3683 C CA . GLN B 1 172 ? -15.656 15.227 -3.543 1 97.44 172 GLN B CA 1
ATOM 3684 C C . GLN B 1 172 ? -16.125 16.219 -4.602 1 97.44 172 GLN B C 1
ATOM 3686 O O . GLN B 1 172 ? -15.336 16.641 -5.457 1 97.44 172 GLN B O 1
ATOM 3691 N N . LYS B 1 173 ? -17.375 16.516 -4.551 1 97.06 173 LYS B N 1
ATOM 3692 C CA . LYS B 1 173 ? -17.938 17.438 -5.527 1 97.06 173 LYS B CA 1
ATOM 3693 C C . LYS B 1 173 ? -17.297 18.812 -5.418 1 97.06 173 LYS B C 1
ATOM 3695 O O . LYS B 1 173 ? -17.062 19.484 -6.43 1 97.06 173 LYS B O 1
ATOM 3700 N N . ARG B 1 174 ? -16.969 19.219 -4.23 1 95.88 174 ARG B N 1
ATOM 3701 C CA . ARG B 1 174 ? -16.312 20.5 -4.031 1 95.88 174 ARG B CA 1
ATOM 3702 C C . ARG B 1 174 ? -14.891 20.469 -4.602 1 95.88 174 ARG B C 1
ATOM 3704 O O . ARG B 1 174 ? -14.438 21.453 -5.184 1 95.88 174 ARG B O 1
ATOM 3711 N N . TYR B 1 175 ? -14.195 19.391 -4.414 1 96.31 175 TYR B N 1
ATOM 3712 C CA . TYR B 1 175 ? -12.797 19.281 -4.82 1 96.31 175 TYR B CA 1
ATOM 3713 C C . TYR B 1 175 ? -12.68 19.109 -6.332 1 96.31 175 TYR B C 1
ATOM 3715 O O . TYR B 1 175 ? -11.781 19.672 -6.957 1 96.31 175 TYR B O 1
ATOM 3723 N N . PHE B 1 176 ? -13.648 18.359 -6.957 1 96.56 176 PHE B N 1
ATOM 3724 C CA . PHE B 1 176 ? -13.391 17.891 -8.312 1 96.56 176 PHE B CA 1
ATOM 3725 C C . PHE B 1 176 ? -14.492 18.344 -9.266 1 96.56 176 PHE B C 1
ATOM 3727 O O . PHE B 1 176 ? -14.383 18.156 -10.477 1 96.56 176 PHE B O 1
ATOM 3734 N N . GLY B 1 177 ? -15.562 18.938 -8.727 1 95.88 177 GLY B N 1
ATOM 3735 C CA . GLY B 1 177 ? -16.688 19.391 -9.531 1 95.88 177 GLY B CA 1
ATOM 3736 C C . GLY B 1 177 ? -17.844 18.406 -9.547 1 95.88 177 GLY B C 1
ATOM 3737 O O . GLY B 1 177 ? -17.625 17.203 -9.711 1 95.88 177 GLY B O 1
ATOM 3738 N N . SER B 1 178 ? -19.031 18.906 -9.43 1 96.31 178 SER B N 1
ATOM 3739 C CA . SER B 1 178 ? -20.234 18.078 -9.336 1 96.31 178 SER B CA 1
ATOM 3740 C C . SER B 1 178 ? -20.453 17.281 -10.617 1 96.31 178 SER B C 1
ATOM 3742 O O . SER B 1 178 ? -20.766 16.078 -10.555 1 96.31 178 SER B O 1
ATOM 3744 N N . GLU B 1 179 ? -20.266 17.891 -11.711 1 95.88 179 GLU B N 1
ATOM 3745 C CA . GLU B 1 179 ? -20.516 17.219 -12.984 1 95.88 179 GLU B CA 1
ATOM 3746 C C . GLU B 1 179 ? -19.578 16.031 -13.18 1 95.88 179 GLU B C 1
ATOM 3748 O O . GLU B 1 179 ? -20 14.969 -13.609 1 95.88 179 GLU B O 1
ATOM 3753 N N . MET B 1 180 ? -18.359 16.266 -12.859 1 94 180 MET B N 1
ATOM 3754 C CA . MET B 1 180 ? -17.375 15.203 -13.016 1 94 180 MET B CA 1
ATOM 3755 C C . MET B 1 180 ? -17.688 14.023 -12.102 1 94 180 MET B C 1
ATOM 3757 O O . MET B 1 180 ? -17.656 12.867 -12.539 1 94 180 MET B O 1
ATOM 3761 N N . ILE B 1 181 ? -18.016 14.281 -10.891 1 96.19 181 ILE B N 1
ATOM 3762 C CA . ILE B 1 181 ? -18.281 13.242 -9.906 1 96.19 181 ILE B CA 1
ATOM 3763 C C . ILE B 1 181 ? -19.547 12.484 -10.281 1 96.19 181 ILE B C 1
ATOM 3765 O O . ILE B 1 181 ? -19.594 11.258 -10.219 1 96.19 181 ILE B O 1
ATOM 3769 N N . GLU B 1 182 ? -20.562 13.203 -10.68 1 95.69 182 GLU B N 1
ATOM 3770 C CA . GLU B 1 182 ? -21.812 12.57 -11.086 1 95.69 182 GLU B CA 1
ATOM 3771 C C . GLU B 1 182 ? -21.609 11.695 -12.312 1 95.69 182 GLU B C 1
ATOM 3773 O O . GLU B 1 182 ? -22.156 10.594 -12.398 1 95.69 182 GLU B O 1
ATOM 3778 N N . SER B 1 183 ? -20.828 12.164 -13.219 1 95.12 183 SER B N 1
ATOM 3779 C CA . SER B 1 183 ? -20.531 11.391 -14.414 1 95.12 183 SER B CA 1
ATOM 3780 C C . SER B 1 183 ? -19.766 10.109 -14.062 1 95.12 183 SER B C 1
ATOM 3782 O O . SER B 1 183 ? -20.031 9.047 -14.625 1 95.12 183 SER B O 1
ATOM 3784 N N . MET B 1 184 ? -18.812 10.234 -13.188 1 93.56 184 MET B N 1
ATOM 3785 C CA . MET B 1 184 ? -18.047 9.078 -12.742 1 93.56 184 MET B CA 1
ATOM 3786 C C . MET B 1 184 ? -18.969 8.023 -12.117 1 93.56 184 MET B C 1
ATOM 3788 O O . MET B 1 184 ? -18.828 6.832 -12.398 1 93.56 184 MET B O 1
ATOM 3792 N N . ILE B 1 185 ? -19.906 8.438 -11.328 1 94.94 185 ILE B N 1
ATOM 3793 C CA . ILE B 1 185 ? -20.828 7.539 -10.633 1 94.94 185 ILE B CA 1
ATOM 3794 C C . ILE B 1 185 ? -21.766 6.887 -11.648 1 94.94 185 ILE B C 1
ATOM 3796 O O . ILE B 1 185 ? -21.953 5.668 -11.625 1 94.94 185 ILE B O 1
ATOM 3800 N N . GLU B 1 186 ? -22.234 7.668 -12.57 1 94.31 186 GLU B N 1
ATOM 3801 C CA . GLU B 1 186 ? -23.203 7.195 -13.562 1 94.31 186 GLU B CA 1
ATOM 3802 C C . GLU B 1 186 ? -22.547 6.215 -14.539 1 94.31 186 GLU B C 1
ATOM 3804 O O . GLU B 1 186 ? -23.219 5.297 -15.023 1 94.31 186 GLU B O 1
ATOM 3809 N N . ASN B 1 187 ? -21.297 6.371 -14.797 1 93.69 187 ASN B N 1
ATOM 3810 C CA . ASN B 1 187 ? -20.625 5.578 -15.828 1 93.69 187 ASN B CA 1
ATOM 3811 C C . ASN B 1 187 ? -19.812 4.441 -15.211 1 93.69 187 ASN B C 1
ATOM 3813 O O . ASN B 1 187 ? -19 3.814 -15.898 1 93.69 187 ASN B O 1
ATOM 3817 N N . ALA B 1 188 ? -20 4.273 -13.953 1 93.44 188 ALA B N 1
ATOM 3818 C CA . ALA B 1 188 ? -19.281 3.16 -13.328 1 93.44 188 ALA B CA 1
ATOM 3819 C C . ALA B 1 188 ? -19.641 1.838 -14.008 1 93.44 188 ALA B C 1
ATOM 3821 O O . ALA B 1 188 ? -20.828 1.544 -14.219 1 93.44 188 ALA B O 1
ATOM 3822 N N . PRO B 1 189 ? -18.641 1.021 -14.391 1 92.25 189 PRO B N 1
ATOM 3823 C CA . PRO B 1 189 ? -18.969 -0.295 -14.945 1 92.25 189 PRO B CA 1
ATOM 3824 C C . PRO B 1 189 ? -19.812 -1.146 -14 1 92.25 189 PRO B C 1
ATOM 3826 O O . PRO B 1 189 ? -19.703 -1.015 -12.781 1 92.25 189 PRO B O 1
ATOM 3829 N N . GLU B 1 190 ? -20.594 -2.016 -14.617 1 89.62 190 GLU B N 1
ATOM 3830 C CA . GLU B 1 190 ? -21.469 -2.871 -13.836 1 89.62 190 GLU B CA 1
ATOM 3831 C C . GLU B 1 190 ? -20.688 -3.676 -12.797 1 89.62 190 GLU B C 1
ATOM 3833 O O . GLU B 1 190 ? -19.641 -4.25 -13.117 1 89.62 190 GLU B O 1
ATOM 3838 N N . GLY B 1 191 ? -21.172 -3.676 -11.586 1 89.94 191 GLY B N 1
ATOM 3839 C CA . GLY B 1 191 ? -20.562 -4.465 -10.523 1 89.94 191 GLY B CA 1
ATOM 3840 C C . GLY B 1 191 ? -19.422 -3.756 -9.836 1 89.94 191 GLY B C 1
ATOM 3841 O O . GLY B 1 191 ? -18.828 -4.293 -8.898 1 89.94 191 GLY B O 1
ATOM 3842 N N . GLN B 1 192 ? -19.156 -2.516 -10.273 1 94.44 192 GLN B N 1
ATOM 3843 C CA . GLN B 1 192 ? -18 -1.818 -9.727 1 94.44 192 GLN B CA 1
ATOM 3844 C C . GLN B 1 192 ? -18.406 -0.515 -9.047 1 94.44 192 GLN B C 1
ATOM 3846 O O . GLN B 1 192 ? -17.562 0.304 -8.695 1 94.44 192 GLN B O 1
ATOM 3851 N N . GLU B 1 193 ? -19.688 -0.327 -8.836 1 94.81 193 GLU B N 1
ATOM 3852 C CA . GLU B 1 193 ? -20.219 0.882 -8.219 1 94.81 193 GLU B CA 1
ATOM 3853 C C . GLU B 1 193 ? -19.703 1.047 -6.793 1 94.81 193 GLU B C 1
ATOM 3855 O O . GLU B 1 193 ? -19.562 2.17 -6.305 1 94.81 193 GLU B O 1
ATOM 3860 N N . ARG B 1 194 ? -19.344 -0.043 -6.18 1 95.12 194 ARG B N 1
ATOM 3861 C CA . ARG B 1 194 ? -18.906 -0.049 -4.785 1 95.12 194 ARG B CA 1
ATOM 3862 C C . ARG B 1 194 ? -17.672 0.812 -4.602 1 95.12 194 ARG B C 1
ATOM 3864 O O . ARG B 1 194 ? -17.484 1.423 -3.545 1 95.12 194 ARG B O 1
ATOM 3871 N N . PHE B 1 195 ? -16.844 0.825 -5.562 1 96.75 195 PHE B N 1
ATOM 3872 C CA . PHE B 1 195 ? -15.602 1.574 -5.414 1 96.75 195 PHE B CA 1
ATOM 3873 C C . PHE B 1 195 ? -15.875 3.068 -5.312 1 96.75 195 PHE B C 1
ATOM 3875 O O . PHE B 1 195 ? -15.172 3.791 -4.602 1 96.75 195 PHE B O 1
ATOM 3882 N N . ASN B 1 196 ? -16.938 3.549 -6.035 1 96.12 196 ASN B N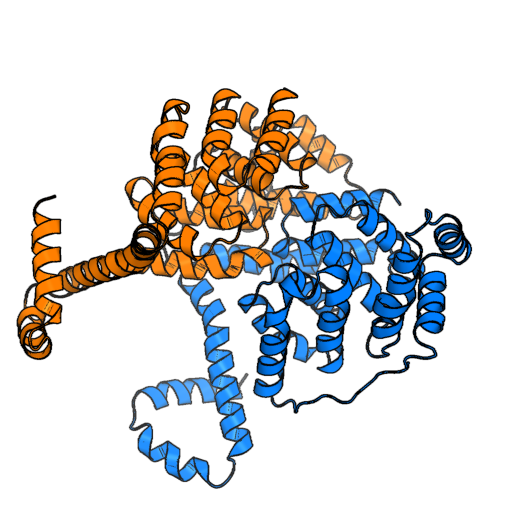 1
ATOM 3883 C CA . ASN B 1 196 ? -17.375 4.922 -5.832 1 96.12 196 ASN B CA 1
ATOM 3884 C C . ASN B 1 196 ? -17.906 5.141 -4.418 1 96.12 196 ASN B C 1
ATOM 3886 O O . ASN B 1 196 ? -17.672 6.188 -3.814 1 96.12 196 ASN B O 1
ATOM 3890 N N . ASP B 1 197 ? -18.609 4.164 -3.939 1 95.88 197 ASP B N 1
ATOM 3891 C CA . ASP B 1 197 ? -19.141 4.238 -2.582 1 95.88 197 ASP B CA 1
ATOM 3892 C C . ASP B 1 197 ? -18.016 4.254 -1.553 1 95.88 197 ASP B C 1
ATOM 3894 O O . ASP B 1 197 ? -18.078 4.984 -0.562 1 95.88 197 ASP B O 1
ATOM 3898 N N . PHE B 1 198 ? -17.016 3.414 -1.764 1 97.88 198 PHE B N 1
ATOM 3899 C CA . PHE B 1 198 ? -15.867 3.369 -0.866 1 97.88 198 PHE B CA 1
ATOM 3900 C C . PHE B 1 198 ? -15.133 4.703 -0.862 1 97.88 198 PHE B C 1
ATOM 3902 O O . PHE B 1 198 ? -14.711 5.184 0.192 1 97.88 198 PHE B O 1
ATOM 3909 N N . LEU B 1 199 ? -14.992 5.316 -2.049 1 97.31 199 LEU B N 1
ATOM 3910 C CA . LEU B 1 199 ? -14.336 6.617 -2.148 1 97.31 199 LEU B CA 1
ATOM 3911 C C . LEU B 1 199 ? -15.109 7.672 -1.362 1 97.31 199 LEU B C 1
ATOM 3913 O O . LEU B 1 199 ? -14.523 8.398 -0.555 1 97.31 199 LEU B O 1
ATOM 3917 N N . ALA B 1 200 ? -16.359 7.754 -1.529 1 97.31 200 ALA B N 1
ATOM 3918 C CA . ALA B 1 200 ? -17.188 8.758 -0.87 1 97.31 200 ALA B CA 1
ATOM 3919 C C . ALA B 1 200 ? -17.234 8.523 0.637 1 97.31 200 ALA B C 1
ATOM 3921 O O . ALA B 1 200 ? -17.109 9.461 1.423 1 97.31 200 ALA B O 1
ATOM 3922 N N . GLY B 1 201 ? -17.453 7.262 1.018 1 96.88 201 GLY B N 1
ATOM 3923 C CA . GLY B 1 201 ? -17.625 6.945 2.426 1 96.88 201 GLY B CA 1
ATOM 3924 C C . GLY B 1 201 ? -16.312 6.805 3.174 1 96.88 201 GLY B C 1
ATOM 3925 O O . GLY B 1 201 ? -15.984 7.641 4.02 1 96.88 201 GLY B O 1
ATOM 3926 N N . PHE B 1 202 ? -15.461 5.863 2.85 1 97.56 202 PHE B N 1
ATOM 3927 C CA . PHE B 1 202 ? -14.25 5.516 3.596 1 97.56 202 PHE B CA 1
ATOM 3928 C C . PHE B 1 202 ? -13.18 6.582 3.414 1 97.56 202 PHE B C 1
ATOM 3930 O O . PHE B 1 202 ? -12.539 6.996 4.383 1 97.56 202 PHE B O 1
ATOM 3937 N N . CYS B 1 203 ? -12.953 7.059 2.232 1 97.62 203 CYS B N 1
ATOM 3938 C CA . CYS B 1 203 ? -11.883 8.023 1.997 1 97.62 203 CYS B CA 1
ATOM 3939 C C . CYS B 1 203 ? -12.312 9.43 2.391 1 97.62 203 CYS B C 1
ATOM 3941 O O . CYS B 1 203 ? -11.93 9.93 3.445 1 97.62 203 CYS B O 1
ATOM 3943 N N . PHE B 1 204 ? -13.281 10 1.696 1 98 204 PHE B N 1
ATOM 3944 C CA . PHE B 1 204 ? -13.648 11.398 1.903 1 98 204 PHE B CA 1
ATOM 3945 C C . PHE B 1 204 ? -14.555 11.555 3.117 1 98 204 PHE B C 1
ATOM 3947 O O . PHE B 1 204 ? -14.422 12.508 3.881 1 98 204 PHE B O 1
ATOM 3954 N N . GLY B 1 205 ? -15.445 10.664 3.332 1 98 205 GLY B N 1
ATOM 3955 C CA . GLY B 1 205 ? -16.375 10.734 4.441 1 98 205 GLY B CA 1
ATOM 3956 C C . GLY B 1 205 ? -15.719 10.531 5.793 1 98 205 GLY B C 1
ATOM 3957 O O . GLY B 1 205 ? -15.852 11.375 6.688 1 98 205 GLY B O 1
ATOM 3958 N N . ASP B 1 206 ? -14.93 9.531 5.938 1 96.75 206 ASP B N 1
ATOM 3959 C CA . ASP B 1 206 ? -14.383 9.148 7.238 1 96.75 206 ASP B CA 1
ATOM 3960 C C . ASP B 1 206 ? -13.164 9.992 7.594 1 96.75 206 ASP B C 1
ATOM 3962 O O . ASP B 1 206 ? -12.898 10.25 8.766 1 96.75 206 ASP B O 1
ATOM 3966 N N . PHE B 1 207 ? -12.453 10.492 6.559 1 96.56 207 PHE B N 1
ATOM 3967 C CA . PHE B 1 207 ? -11.195 11.156 6.891 1 96.56 207 PHE B CA 1
ATOM 3968 C C . PHE B 1 207 ? -11.273 12.648 6.578 1 96.56 207 PHE B C 1
ATOM 3970 O O . PHE B 1 207 ? -10.914 13.477 7.414 1 96.56 207 PHE B O 1
ATOM 3977 N N . TYR B 1 208 ? -11.812 13.062 5.48 1 96.88 208 TYR B N 1
ATOM 3978 C CA . TYR B 1 208 ? -11.719 14.445 5.035 1 96.88 208 TYR B CA 1
ATOM 3979 C C . TYR B 1 208 ? -12.695 15.328 5.809 1 96.88 208 TYR B C 1
ATOM 3981 O O . TYR B 1 208 ? -12.578 16.562 5.789 1 96.88 208 TYR B O 1
ATOM 3989 N N . THR B 1 209 ? -13.648 14.734 6.477 1 96.62 209 THR B N 1
ATOM 3990 C CA . THR B 1 209 ? -14.633 15.516 7.215 1 96.62 209 THR B CA 1
ATOM 3991 C C . THR B 1 209 ? -14.109 15.875 8.602 1 96.62 209 THR B C 1
ATOM 3993 O O . THR B 1 209 ? -14.703 16.703 9.305 1 96.62 209 THR B O 1
ATOM 3996 N N . ARG B 1 210 ? -13.023 15.188 8.984 1 96 210 ARG B N 1
ATOM 3997 C CA . ARG B 1 210 ? -12.438 15.453 10.297 1 96 210 ARG B CA 1
ATOM 3998 C C . ARG B 1 210 ? -11.773 16.828 10.336 1 96 210 ARG B C 1
ATOM 4000 O O . ARG B 1 210 ? -10.914 17.125 9.5 1 96 210 ARG B O 1
ATOM 4007 N N . ASP B 1 211 ? -12.117 17.703 11.234 1 91.5 211 ASP B N 1
ATOM 4008 C CA . ASP B 1 211 ? -11.867 19.141 11.164 1 91.5 211 ASP B CA 1
ATOM 4009 C C . ASP B 1 211 ? -10.578 19.516 11.883 1 91.5 211 ASP B C 1
ATOM 4011 O O . ASP B 1 211 ? -10.594 20.312 12.82 1 91.5 211 ASP B O 1
ATOM 4015 N N . ALA B 1 212 ? -9.484 18.969 11.5 1 96.5 212 ALA B N 1
ATOM 4016 C CA . ALA B 1 212 ? -8.188 19.328 12.078 1 96.5 212 ALA B CA 1
ATOM 4017 C C . ALA B 1 212 ? -7.27 19.938 11.016 1 96.5 212 ALA B C 1
ATOM 4019 O O . ALA B 1 212 ? -6.316 20.641 11.344 1 96.5 212 ALA B O 1
ATOM 4020 N N . LEU B 1 213 ? -7.488 19.672 9.766 1 98.06 213 LEU B N 1
ATOM 4021 C CA . LEU B 1 213 ? -6.707 20.141 8.625 1 98.06 213 LEU B CA 1
ATOM 4022 C C . LEU B 1 213 ? -7.598 20.844 7.609 1 98.06 213 LEU B C 1
ATOM 4024 O O . LEU B 1 213 ? -8.75 20.469 7.414 1 98.06 213 LEU B O 1
ATOM 4028 N N . SER B 1 214 ? -7.074 21.906 7.031 1 97.94 214 SER B N 1
ATOM 4029 C CA . SER B 1 214 ? -7.812 22.609 5.984 1 97.94 214 SER B CA 1
ATOM 4030 C C . SER B 1 214 ? -7.914 21.766 4.719 1 97.94 214 SER B C 1
ATOM 4032 O O . SER B 1 214 ? -7.199 20.766 4.574 1 97.94 214 SER B O 1
ATOM 4034 N N . ASP B 1 215 ? -8.82 22.172 3.799 1 97.75 215 ASP B N 1
ATOM 4035 C CA . ASP B 1 2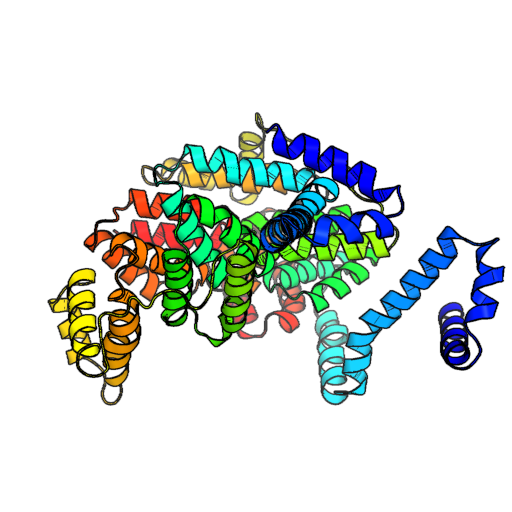15 ? -8.914 21.516 2.496 1 97.75 215 ASP B CA 1
ATOM 4036 C C . ASP B 1 215 ? -7.582 21.562 1.754 1 97.75 215 ASP B C 1
ATOM 4038 O O . ASP B 1 215 ? -7.199 20.609 1.081 1 97.75 215 ASP B O 1
ATOM 4042 N N . GLN B 1 216 ? -6.91 22.703 1.872 1 98.38 216 GLN B N 1
ATOM 4043 C CA . GLN B 1 216 ? -5.605 22.875 1.237 1 98.38 216 GLN B CA 1
ATOM 4044 C C . GLN B 1 216 ? -4.578 21.906 1.806 1 98.38 216 GLN B C 1
ATOM 4046 O O . GLN B 1 216 ? -3.818 21.281 1.056 1 98.38 216 GLN B O 1
ATOM 4051 N N . ASP B 1 217 ? -4.586 21.734 3.148 1 98.69 217 ASP B N 1
ATOM 4052 C CA . ASP B 1 217 ? -3.699 20.766 3.787 1 98.69 217 ASP B CA 1
ATOM 4053 C C . ASP B 1 217 ? -3.961 19.359 3.271 1 98.69 217 ASP B C 1
ATOM 4055 O O . ASP B 1 217 ? -3.027 18.641 2.896 1 98.69 217 ASP B O 1
ATOM 4059 N N . ARG B 1 218 ? -5.203 18.984 3.264 1 98.62 218 ARG B N 1
ATOM 4060 C CA . ARG B 1 218 ? -5.586 17.625 2.92 1 98.62 218 ARG B CA 1
ATOM 4061 C C . ARG B 1 218 ? -5.191 17.281 1.484 1 98.62 218 ARG B C 1
ATOM 4063 O O . ARG B 1 218 ? -4.656 16.203 1.217 1 98.62 218 ARG B O 1
ATOM 4070 N N . GLU B 1 219 ? -5.395 18.188 0.563 1 98.56 219 GLU B N 1
ATOM 4071 C CA . GLU B 1 219 ? -5.051 17.891 -0.827 1 98.56 219 GLU B CA 1
ATOM 4072 C C . GLU B 1 219 ? -3.539 17.922 -1.038 1 98.56 219 GLU B C 1
ATOM 4074 O O . GLU B 1 219 ? -3.012 17.188 -1.873 1 98.56 219 GLU B O 1
ATOM 4079 N N . LEU B 1 220 ? -2.83 18.75 -0.294 1 98.75 220 LEU B N 1
ATOM 4080 C CA . LEU B 1 220 ? -1.375 18.734 -0.389 1 98.75 220 LEU B CA 1
ATOM 4081 C C . LEU B 1 220 ? -0.8 17.422 0.127 1 98.75 220 LEU B C 1
ATOM 4083 O O . LEU B 1 220 ? 0.194 16.922 -0.405 1 98.75 220 LEU B O 1
ATOM 4087 N N . ILE B 1 221 ? -1.415 16.906 1.201 1 98.88 221 ILE B N 1
ATOM 4088 C CA . ILE B 1 221 ? -1.028 15.594 1.714 1 98.88 221 ILE B CA 1
ATOM 4089 C C . ILE B 1 221 ? -1.183 14.547 0.615 1 98.88 221 ILE B C 1
ATOM 4091 O O . ILE B 1 221 ? -0.245 13.797 0.325 1 98.88 221 ILE B O 1
ATOM 4095 N N . THR B 1 222 ? -2.342 14.523 -0.007 1 98.81 222 THR B N 1
ATOM 4096 C CA . THR B 1 222 ? -2.631 13.539 -1.048 1 98.81 222 THR B CA 1
ATOM 4097 C C . THR B 1 222 ? -1.679 13.711 -2.229 1 98.81 222 THR B C 1
ATOM 4099 O O . THR B 1 222 ? -1.154 12.727 -2.756 1 98.81 222 THR B O 1
ATOM 4102 N N . PHE B 1 223 ? -1.445 14.977 -2.596 1 98.81 223 PHE B N 1
ATOM 4103 C CA . PHE B 1 223 ? -0.503 15.281 -3.668 1 98.81 223 PHE B CA 1
ATOM 4104 C C . PHE B 1 223 ? 0.877 14.711 -3.35 1 98.81 223 PHE B C 1
ATOM 4106 O O . PHE B 1 223 ? 1.499 14.07 -4.195 1 98.81 223 PHE B O 1
ATOM 4113 N N . SER B 1 224 ? 1.37 14.93 -2.152 1 98.81 224 SER B N 1
ATOM 4114 C CA . SER B 1 224 ? 2.686 14.477 -1.717 1 98.81 224 SER B CA 1
ATOM 4115 C C . SER B 1 224 ? 2.768 12.953 -1.704 1 98.81 224 SER B C 1
ATOM 4117 O O . SER B 1 224 ? 3.781 12.375 -2.104 1 98.81 224 SER B O 1
ATOM 4119 N N . ILE B 1 225 ? 1.672 12.297 -1.263 1 98.81 225 ILE B N 1
ATOM 4120 C CA . ILE B 1 225 ? 1.611 10.836 -1.217 1 98.81 225 ILE B CA 1
ATOM 4121 C C . ILE B 1 225 ? 1.73 10.273 -2.629 1 98.81 225 ILE B C 1
ATOM 4123 O O . ILE B 1 225 ? 2.539 9.375 -2.879 1 98.81 225 ILE B O 1
ATOM 4127 N N . LEU B 1 226 ? 0.981 10.812 -3.555 1 98.69 226 LEU B N 1
ATOM 4128 C CA . LEU B 1 226 ? 0.922 10.289 -4.914 1 98.69 226 LEU B CA 1
ATOM 4129 C C . LEU B 1 226 ? 2.24 10.523 -5.645 1 98.69 226 LEU B C 1
ATOM 4131 O O . LEU B 1 226 ? 2.705 9.656 -6.387 1 98.69 226 LEU B O 1
ATOM 4135 N N . ALA B 1 227 ? 2.844 11.703 -5.445 1 98.38 227 ALA B N 1
ATOM 4136 C CA . ALA B 1 227 ? 4.152 11.984 -6.027 1 98.38 227 ALA B CA 1
ATOM 4137 C C . ALA B 1 227 ? 5.203 11.008 -5.508 1 98.38 227 ALA B C 1
ATOM 4139 O O . ALA B 1 227 ? 6.121 10.625 -6.242 1 98.38 227 ALA B O 1
ATOM 4140 N N . THR B 1 228 ? 5.059 10.625 -4.289 1 98.31 228 THR B N 1
ATOM 4141 C CA . THR B 1 228 ? 6.02 9.75 -3.623 1 98.31 228 THR B CA 1
ATOM 4142 C C . THR B 1 228 ? 5.809 8.297 -4.043 1 98.31 228 THR B C 1
ATOM 4144 O O . THR B 1 228 ? 6.773 7.566 -4.277 1 98.31 228 THR B O 1
ATOM 4147 N N . LEU B 1 229 ? 4.566 7.824 -4.121 1 96.38 229 LEU B N 1
ATOM 4148 C CA . LEU B 1 229 ? 4.246 6.453 -4.492 1 96.38 229 LEU B CA 1
ATOM 4149 C C . LEU B 1 229 ? 4.832 6.102 -5.855 1 96.38 229 LEU B C 1
ATOM 4151 O O . LEU B 1 229 ? 5.406 5.027 -6.031 1 96.38 229 LEU B O 1
ATOM 4155 N N . GLY B 1 230 ? 4.703 7.016 -6.805 1 93 230 GLY B N 1
ATOM 4156 C CA . GLY B 1 230 ? 5.035 6.699 -8.188 1 93 230 GLY B CA 1
ATOM 4157 C C . GLY B 1 230 ? 4.078 5.707 -8.82 1 93 230 GLY B C 1
ATOM 4158 O O . GLY B 1 230 ? 3.385 4.969 -8.117 1 93 230 GLY B O 1
ATOM 4159 N N . GLY B 1 231 ? 3.975 5.703 -10.094 1 92.69 231 GLY B N 1
ATOM 4160 C CA . GLY B 1 231 ? 3.129 4.758 -10.812 1 92.69 231 GLY B CA 1
ATOM 4161 C C . GLY B 1 231 ? 1.649 5.059 -10.672 1 92.69 231 GLY B C 1
ATOM 4162 O O . GLY B 1 231 ? 0.809 4.184 -10.906 1 92.69 231 GLY B O 1
ATOM 4163 N N . CYS B 1 232 ? 1.351 6.227 -10.195 1 95.81 232 CYS B N 1
ATOM 4164 C CA . CYS B 1 232 ? -0.031 6.648 -9.992 1 95.81 232 CYS B CA 1
ATOM 4165 C C . CYS B 1 232 ? -0.298 7.988 -10.664 1 95.81 232 CYS B C 1
ATOM 4167 O O . CYS B 1 232 ? -0.912 8.875 -10.07 1 95.81 232 CYS B O 1
ATOM 4169 N N . GLU B 1 233 ? 0.186 8.094 -11.883 1 94.94 233 GLU B N 1
ATOM 4170 C CA . GLU B 1 233 ? 0.193 9.391 -12.562 1 94.94 233 GLU B CA 1
ATOM 4171 C C . GLU B 1 233 ? -1.227 9.859 -12.867 1 94.94 233 GLU B C 1
ATOM 4173 O O . GLU B 1 233 ? -1.507 11.062 -12.828 1 94.94 233 GLU B O 1
ATOM 4178 N N . ASN B 1 234 ? -2.129 8.906 -13.156 1 94.75 234 ASN B N 1
ATOM 4179 C CA . ASN B 1 234 ? -3.512 9.312 -13.398 1 94.75 234 ASN B CA 1
ATOM 4180 C C . ASN B 1 234 ? -4.141 9.914 -12.141 1 94.75 234 ASN B C 1
ATOM 4182 O O . ASN B 1 234 ? -4.836 10.93 -12.219 1 94.75 234 ASN B O 1
ATOM 4186 N N . GLN B 1 235 ? -3.955 9.328 -11.039 1 97.06 235 GLN B N 1
ATOM 4187 C CA . GLN B 1 235 ? -4.457 9.844 -9.773 1 97.06 235 GLN B CA 1
ATOM 4188 C C . GLN B 1 235 ? -3.785 11.172 -9.414 1 97.06 235 GLN B C 1
ATOM 4190 O O . GLN B 1 235 ? -4.43 12.078 -8.883 1 97.06 235 GLN B O 1
ATOM 4195 N N . LEU B 1 236 ? -2.436 11.25 -9.695 1 97.94 236 LEU B N 1
ATOM 4196 C CA . LEU B 1 236 ? -1.711 12.492 -9.438 1 97.94 236 LEU B CA 1
ATOM 4197 C C . LEU B 1 236 ? -2.287 13.641 -10.258 1 97.94 236 LEU B C 1
ATOM 4199 O O . LEU B 1 236 ? -2.453 14.75 -9.75 1 97.94 236 LEU B O 1
ATOM 4203 N N . ARG B 1 237 ? -2.596 13.383 -11.555 1 97.19 237 ARG B N 1
ATOM 4204 C CA . ARG B 1 237 ? -3.223 14.391 -12.398 1 97.19 237 ARG B CA 1
ATOM 4205 C C . ARG B 1 237 ? -4.527 14.883 -11.789 1 97.19 237 ARG B C 1
ATOM 4207 O O . ARG B 1 237 ? -4.758 16.094 -11.695 1 97.19 237 ARG B O 1
ATOM 4214 N N . GLY B 1 238 ? -5.359 13.938 -11.367 1 96.69 238 GLY B N 1
ATOM 4215 C CA . GLY B 1 238 ? -6.617 14.305 -10.734 1 96.69 238 GLY B CA 1
ATOM 4216 C C . GLY B 1 238 ? -6.434 15.172 -9.5 1 96.69 238 GLY B C 1
ATOM 4217 O O . GLY B 1 238 ? -7.176 16.141 -9.305 1 96.69 238 GLY B O 1
ATOM 4218 N N . HIS B 1 239 ? -5.453 14.898 -8.711 1 98.12 239 HIS B N 1
ATOM 4219 C CA . HIS B 1 239 ? -5.297 15.609 -7.449 1 98.12 239 HIS B CA 1
ATOM 4220 C C . HIS B 1 239 ? -4.496 16.891 -7.637 1 98.12 239 HIS B C 1
ATOM 4222 O O . HIS B 1 239 ? -4.488 17.766 -6.758 1 98.12 239 HIS B O 1
ATOM 4228 N N . VAL B 1 240 ? -3.76 17.078 -8.789 1 98.25 240 VAL B N 1
ATOM 4229 C CA . VAL B 1 240 ? -3.281 18.406 -9.141 1 98.25 240 VAL B CA 1
ATOM 4230 C C . VAL B 1 240 ? -4.469 19.328 -9.367 1 98.25 240 VAL B C 1
ATOM 4232 O O . VAL B 1 240 ? -4.52 20.438 -8.812 1 98.25 240 VAL B O 1
ATOM 4235 N N . LEU B 1 241 ? -5.395 18.828 -10.148 1 96.75 241 LEU B N 1
ATOM 4236 C CA . LEU B 1 241 ? -6.605 19.609 -10.383 1 96.75 241 LEU B CA 1
ATOM 4237 C C . LEU B 1 241 ? -7.34 19.875 -9.07 1 96.75 241 LEU B C 1
ATOM 4239 O O . LEU B 1 241 ? -7.828 20.984 -8.844 1 96.75 241 LEU B O 1
ATOM 4243 N N . GLY B 1 242 ? -7.504 18.859 -8.188 1 97.38 242 GLY B N 1
ATOM 4244 C CA . GLY B 1 242 ? -8.117 19.031 -6.887 1 97.38 242 GLY B CA 1
ATOM 4245 C C . GLY B 1 242 ? -7.449 20.109 -6.055 1 97.38 242 GLY B C 1
ATOM 4246 O O . GLY B 1 242 ? -8.125 20.922 -5.414 1 97.38 242 GLY B O 1
ATOM 4247 N N . ASN B 1 243 ? -6.145 20.141 -6.07 1 98.5 243 ASN B N 1
ATOM 4248 C CA . ASN B 1 243 ? -5.391 21.156 -5.352 1 98.5 243 ASN B CA 1
ATOM 4249 C C . ASN B 1 243 ? -5.688 22.562 -5.891 1 98.5 243 ASN B C 1
ATOM 4251 O O . ASN B 1 243 ? -5.934 23.484 -5.117 1 98.5 243 ASN B O 1
ATOM 4255 N N . LEU B 1 244 ? -5.668 22.688 -7.176 1 97.62 244 LEU B N 1
ATOM 4256 C CA . LEU B 1 244 ? -5.977 23.984 -7.777 1 97.62 244 LEU B CA 1
ATOM 4257 C C . LEU B 1 244 ? -7.371 24.453 -7.375 1 97.62 244 LEU B C 1
ATOM 4259 O O . LEU B 1 244 ? -7.57 25.609 -7.043 1 97.62 244 LEU B O 1
ATOM 4263 N N . ASN B 1 245 ? -8.281 23.578 -7.285 1 96.94 245 ASN B N 1
ATOM 4264 C CA . ASN B 1 245 ? -9.68 23.891 -7.004 1 96.94 245 ASN B CA 1
ATOM 4265 C C . ASN B 1 245 ? -9.875 24.312 -5.547 1 96.94 245 ASN B C 1
ATOM 4267 O O . ASN B 1 245 ? -10.758 25.109 -5.238 1 96.94 245 ASN B O 1
ATOM 4271 N N . VAL B 1 246 ? -9.016 23.828 -4.668 1 97.44 246 VAL B N 1
ATOM 4272 C CA . VAL B 1 246 ? -9.211 24.156 -3.26 1 97.44 246 VAL B CA 1
ATOM 4273 C C . VAL B 1 246 ? -8.352 25.375 -2.887 1 97.44 246 VAL B C 1
ATOM 4275 O O . VAL B 1 246 ? -8.352 25.812 -1.734 1 97.44 246 VAL B O 1
ATOM 4278 N N . GLY B 1 247 ? -7.516 25.828 -3.814 1 97.38 247 GLY B N 1
ATOM 4279 C CA . GLY B 1 247 ? -6.832 27.094 -3.578 1 97.38 247 GLY B CA 1
ATOM 4280 C C . GLY B 1 247 ? -5.32 26.953 -3.498 1 97.38 247 GLY B C 1
ATOM 4281 O O . GLY B 1 247 ? -4.609 27.938 -3.303 1 97.38 247 GLY B O 1
ATOM 4282 N N . ASN B 1 248 ? -4.793 25.703 -3.588 1 98.31 248 ASN B N 1
ATOM 4283 C CA . ASN B 1 248 ? -3.354 25.531 -3.756 1 98.31 248 ASN B CA 1
ATOM 4284 C C . ASN B 1 248 ? -2.922 25.781 -5.199 1 98.31 248 ASN B C 1
ATOM 4286 O O . ASN B 1 248 ? -3.055 24.906 -6.055 1 98.31 248 ASN B O 1
ATOM 4290 N N . ASP B 1 249 ? -2.326 26.922 -5.434 1 97.38 249 ASP B N 1
ATOM 4291 C CA . ASP B 1 249 ? -1.968 27.25 -6.809 1 97.38 249 ASP B CA 1
ATOM 4292 C C . ASP B 1 249 ? -0.7 26.5 -7.234 1 97.38 249 ASP B C 1
ATOM 4294 O O . ASP B 1 249 ? -0.137 25.734 -6.461 1 97.38 249 ASP B O 1
ATOM 4298 N N . LYS B 1 250 ? -0.243 26.703 -8.453 1 97.75 250 LYS B N 1
ATOM 4299 C CA . LYS B 1 250 ? 0.886 25.984 -9.039 1 97.75 250 LYS B CA 1
ATOM 4300 C C . LYS B 1 250 ? 2.162 26.234 -8.234 1 97.75 250 LYS B C 1
ATOM 4302 O O . LYS B 1 250 ? 2.969 25.312 -8.055 1 97.75 250 LYS B O 1
ATOM 4307 N N . ASP B 1 251 ? 2.379 27.406 -7.777 1 97.81 251 ASP B N 1
ATOM 4308 C CA . ASP B 1 251 ? 3.574 27.734 -7.008 1 97.81 251 ASP B CA 1
ATOM 4309 C C . ASP B 1 251 ? 3.641 26.922 -5.715 1 97.81 251 ASP B C 1
ATOM 4311 O O . ASP B 1 251 ? 4.715 26.484 -5.309 1 97.81 251 ASP B O 1
ATOM 4315 N N . ILE B 1 252 ? 2.469 26.766 -5.062 1 98.62 252 ILE B N 1
ATOM 4316 C CA . ILE B 1 252 ? 2.408 25.984 -3.83 1 98.62 252 ILE B CA 1
ATOM 4317 C C . ILE B 1 252 ? 2.77 24.531 -4.121 1 98.62 252 ILE B C 1
ATOM 4319 O O . ILE B 1 252 ? 3.51 23.906 -3.357 1 98.62 252 ILE B O 1
ATOM 4323 N N . LEU B 1 253 ? 2.305 23.969 -5.219 1 98.81 253 LEU B N 1
ATOM 4324 C CA . LEU B 1 253 ? 2.615 22.594 -5.598 1 98.81 253 LEU B CA 1
ATOM 4325 C C . LEU B 1 253 ? 4.098 22.438 -5.914 1 98.81 253 LEU B C 1
ATOM 4327 O O . LEU B 1 253 ? 4.719 21.438 -5.535 1 98.81 253 LEU B O 1
ATOM 4331 N N . ILE B 1 254 ? 4.699 23.375 -6.57 1 98.5 254 ILE B N 1
ATOM 4332 C CA . ILE B 1 254 ? 6.117 23.344 -6.906 1 98.5 254 ILE B CA 1
ATOM 4333 C C . ILE B 1 254 ? 6.953 23.453 -5.637 1 98.5 254 ILE B C 1
ATOM 4335 O O . ILE B 1 254 ? 7.969 22.766 -5.488 1 98.5 254 ILE B O 1
ATOM 4339 N N . ASP B 1 255 ? 6.504 24.344 -4.703 1 98.69 255 ASP B N 1
ATOM 4340 C CA . ASP B 1 255 ? 7.168 24.438 -3.406 1 98.69 255 ASP B CA 1
ATOM 4341 C C . ASP B 1 255 ? 7.145 23.094 -2.684 1 98.69 255 ASP B C 1
ATOM 4343 O O . ASP B 1 255 ? 8.156 22.672 -2.113 1 98.69 255 ASP B O 1
ATOM 4347 N N . ALA B 1 256 ? 6.008 22.484 -2.682 1 98.75 256 ALA B N 1
ATOM 4348 C CA . ALA B 1 256 ? 5.898 21.188 -2.039 1 98.75 256 ALA B CA 1
ATOM 4349 C C . ALA B 1 256 ? 6.875 20.188 -2.654 1 98.75 256 ALA B C 1
ATOM 4351 O O . ALA B 1 256 ? 7.578 19.469 -1.936 1 98.75 256 ALA B O 1
ATOM 4352 N N . LEU B 1 257 ? 6.957 20.156 -3.988 1 98.56 257 LEU B N 1
ATOM 4353 C CA . LEU B 1 257 ? 7.871 19.234 -4.668 1 98.56 257 LEU B CA 1
ATOM 4354 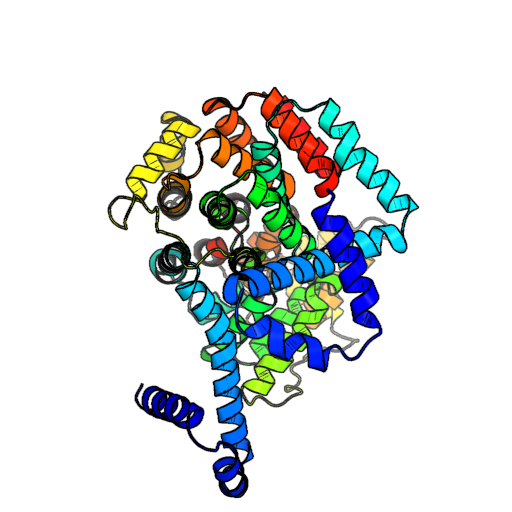C C . LEU B 1 257 ? 9.32 19.547 -4.309 1 98.56 257 LEU B C 1
ATOM 4356 O O . LEU B 1 257 ? 10.148 18.641 -4.203 1 98.56 257 LEU B O 1
ATOM 4360 N N . THR B 1 258 ? 9.586 20.812 -4.184 1 98.31 258 THR B N 1
ATOM 4361 C CA . THR B 1 258 ? 10.93 21.234 -3.795 1 98.31 258 THR B CA 1
ATOM 4362 C C . THR B 1 258 ? 11.297 20.656 -2.428 1 98.31 258 THR B C 1
ATOM 4364 O O . THR B 1 258 ? 12.414 20.188 -2.229 1 98.31 258 THR B O 1
ATOM 4367 N N . ILE B 1 259 ? 10.344 20.703 -1.511 1 98.19 259 ILE B N 1
ATOM 4368 C CA . ILE B 1 259 ? 10.547 20.172 -0.166 1 98.19 259 ILE B CA 1
ATOM 4369 C C . ILE B 1 259 ? 10.688 18.656 -0.224 1 98.19 259 ILE B C 1
ATOM 4371 O O . ILE B 1 259 ? 11.461 18.062 0.536 1 98.19 259 ILE B O 1
ATOM 4375 N N . LEU B 1 260 ? 10 17.953 -1.148 1 98.06 260 LEU B N 1
ATOM 4376 C CA . LEU B 1 260 ? 9.969 16.5 -1.229 1 98.06 260 LEU B CA 1
ATOM 4377 C C . LEU B 1 260 ? 11.227 15.961 -1.897 1 98.06 260 LEU B C 1
ATOM 4379 O O . LEU B 1 260 ? 11.625 14.82 -1.656 1 98.06 260 LEU B O 1
ATOM 4383 N N . LEU B 1 261 ? 11.891 16.719 -2.691 1 97.44 261 LEU B N 1
ATOM 4384 C CA . LEU B 1 261 ? 12.953 16.297 -3.602 1 97.44 261 LEU B CA 1
ATOM 4385 C C . LEU B 1 261 ? 14.031 15.523 -2.854 1 97.44 261 LEU B C 1
ATOM 4387 O O . LEU B 1 261 ? 14.398 14.422 -3.254 1 97.44 261 LEU B O 1
ATOM 4391 N N . PRO B 1 262 ? 14.5 16.016 -1.745 1 95.62 262 PRO B N 1
ATOM 4392 C CA . PRO B 1 262 ? 15.57 15.281 -1.063 1 95.62 262 PRO B CA 1
ATOM 4393 C C . PRO B 1 262 ? 15.102 13.922 -0.536 1 95.62 262 PRO B C 1
ATOM 4395 O O . PRO B 1 262 ? 15.93 13.047 -0.258 1 95.62 262 PRO B O 1
ATOM 4398 N N . TYR B 1 263 ? 13.828 13.719 -0.43 1 96.19 263 TYR B N 1
ATOM 4399 C CA . TYR B 1 263 ? 13.297 12.5 0.175 1 96.19 263 TYR B CA 1
ATOM 4400 C C . TYR B 1 263 ? 12.852 11.508 -0.894 1 96.19 263 TYR B C 1
ATOM 4402 O O . TYR B 1 263 ? 12.852 10.297 -0.662 1 96.19 263 TYR B O 1
ATOM 4410 N N . ILE B 1 264 ? 12.477 12.008 -2.129 1 97.44 264 ILE B N 1
ATOM 4411 C CA . ILE B 1 264 ? 11.891 11.078 -3.09 1 97.44 264 ILE B CA 1
ATOM 4412 C C . ILE B 1 264 ? 12.773 10.992 -4.328 1 97.44 264 ILE B C 1
ATOM 4414 O O . ILE B 1 264 ? 12.547 10.156 -5.203 1 97.44 264 ILE B O 1
ATOM 4418 N N . GLY B 1 265 ? 13.836 11.906 -4.477 1 96.06 265 GLY B N 1
ATOM 4419 C CA . GLY B 1 265 ? 14.781 11.859 -5.586 1 96.06 265 GLY B CA 1
ATOM 4420 C C . GLY B 1 265 ? 14.266 12.57 -6.828 1 96.06 265 GLY B C 1
ATOM 4421 O O . GLY B 1 265 ? 13.086 12.922 -6.91 1 96.06 265 GLY B O 1
ATOM 4422 N N . PHE B 1 266 ? 15.117 12.719 -7.797 1 94.38 266 PHE B N 1
ATOM 4423 C CA . PHE B 1 266 ? 14.859 13.516 -8.992 1 94.38 266 PHE B CA 1
ATOM 4424 C C . PHE B 1 266 ? 13.836 12.828 -9.891 1 94.38 266 PHE B C 1
ATOM 4426 O O . PHE B 1 266 ? 12.953 13.492 -10.445 1 94.38 266 PHE B O 1
ATOM 4433 N N . PRO B 1 267 ? 13.859 11.484 -10.086 1 94.69 267 PRO B N 1
ATOM 4434 C CA . PRO B 1 267 ? 12.93 10.883 -11.039 1 94.69 267 PRO B CA 1
ATOM 4435 C C . PRO B 1 267 ? 11.469 11.117 -10.656 1 94.69 267 PRO B C 1
ATOM 4437 O O . PRO B 1 267 ? 10.68 11.578 -11.484 1 94.69 267 PRO B O 1
ATOM 4440 N N . ARG B 1 268 ? 11.102 10.898 -9.383 1 96.88 268 ARG B N 1
ATOM 4441 C CA . ARG B 1 268 ? 9.734 11.102 -8.938 1 96.88 268 ARG B CA 1
ATOM 4442 C C . ARG B 1 268 ? 9.367 12.586 -8.961 1 96.88 268 ARG B C 1
ATOM 4444 O O . ARG B 1 268 ? 8.242 12.945 -9.32 1 96.88 268 ARG B O 1
ATOM 4451 N N . THR B 1 269 ? 10.297 13.398 -8.555 1 97.44 269 THR B N 1
ATOM 4452 C CA . THR B 1 269 ? 10.07 14.844 -8.547 1 97.44 269 THR B CA 1
ATOM 4453 C C . THR B 1 269 ? 9.805 15.359 -9.953 1 97.44 269 THR B C 1
ATOM 4455 O O . THR B 1 269 ? 8.844 16.109 -10.18 1 97.44 269 THR B O 1
ATOM 4458 N N . LEU B 1 270 ? 10.609 14.945 -10.898 1 96.25 270 LEU B N 1
ATOM 4459 C CA . LEU B 1 270 ? 10.484 15.445 -12.266 1 96.25 270 LEU B CA 1
ATOM 4460 C C . LEU B 1 270 ? 9.234 14.883 -12.938 1 96.25 270 LEU B C 1
ATOM 4462 O O . LEU B 1 270 ? 8.609 15.562 -13.75 1 96.25 270 LEU B O 1
ATOM 4466 N N . ASN B 1 271 ? 8.859 13.672 -12.625 1 96.62 271 ASN B N 1
ATOM 4467 C CA . ASN B 1 271 ? 7.586 13.133 -13.094 1 96.62 271 ASN B CA 1
ATOM 4468 C C . ASN B 1 271 ? 6.406 13.977 -12.617 1 96.62 271 ASN B C 1
ATOM 4470 O O . ASN B 1 271 ? 5.512 14.305 -13.398 1 96.62 271 ASN B O 1
ATOM 4474 N N . ALA B 1 272 ? 6.391 14.266 -11.352 1 98.06 272 ALA B N 1
ATOM 4475 C CA . ALA B 1 272 ? 5.312 15.062 -10.773 1 98.06 272 ALA B CA 1
ATOM 4476 C C . ALA B 1 272 ? 5.312 16.484 -11.352 1 98.06 272 ALA B C 1
ATOM 4478 O O . ALA B 1 272 ? 4.254 17.047 -11.609 1 98.06 272 ALA B O 1
ATOM 4479 N N . LEU B 1 273 ? 6.512 17.016 -11.523 1 97.69 273 LEU B N 1
ATOM 4480 C CA . LEU B 1 273 ? 6.641 18.344 -12.102 1 97.69 273 LEU B CA 1
ATOM 4481 C C . LEU B 1 273 ? 6.047 18.391 -13.508 1 97.69 273 LEU B C 1
ATOM 4483 O O . LEU B 1 273 ? 5.371 19.344 -13.883 1 97.69 273 LEU B O 1
ATOM 4487 N N . ALA B 1 274 ? 6.312 17.375 -14.281 1 97.81 274 ALA B N 1
ATOM 4488 C CA . ALA B 1 274 ? 5.758 17.281 -15.633 1 97.81 274 ALA B CA 1
ATOM 4489 C C . ALA B 1 274 ? 4.234 17.281 -15.602 1 97.81 274 ALA B C 1
ATOM 4491 O O . ALA B 1 274 ? 3.59 17.906 -16.453 1 97.81 274 ALA B O 1
ATOM 4492 N N . ILE B 1 275 ? 3.662 16.672 -14.648 1 98.12 275 ILE B N 1
ATOM 4493 C CA . ILE B 1 275 ? 2.211 16.578 -14.539 1 98.12 275 ILE B CA 1
ATOM 4494 C C . ILE B 1 275 ? 1.631 17.922 -14.117 1 98.12 275 ILE B C 1
ATOM 4496 O O . ILE B 1 275 ? 0.593 18.344 -14.633 1 98.12 275 ILE B O 1
ATOM 4500 N N . ILE B 1 276 ? 2.242 18.609 -13.156 1 98.06 276 ILE B N 1
ATOM 4501 C CA . ILE B 1 276 ? 1.826 19.969 -12.797 1 98.06 276 ILE B CA 1
ATOM 4502 C C . ILE B 1 276 ? 1.778 20.844 -14.047 1 98.06 276 ILE B C 1
ATOM 4504 O O . ILE B 1 276 ? 0.848 21.625 -14.219 1 98.06 276 ILE B O 1
ATOM 4508 N N . ASN B 1 277 ? 2.752 20.656 -14.961 1 97.38 277 ASN B N 1
ATOM 4509 C CA . ASN B 1 277 ? 2.932 21.531 -16.125 1 97.38 277 ASN B CA 1
ATOM 4510 C C . ASN B 1 277 ? 1.916 21.219 -17.219 1 97.38 277 ASN B C 1
ATOM 4512 O O . ASN B 1 277 ? 1.864 21.906 -18.234 1 97.38 277 ASN B O 1
ATOM 4516 N N . GLU B 1 278 ? 1.163 20.188 -17.062 1 96.56 278 GLU B N 1
ATOM 4517 C CA . GLU B 1 278 ? 0.049 19.922 -17.969 1 96.56 278 GLU B CA 1
ATOM 4518 C C . GLU B 1 278 ? -1.061 20.953 -17.781 1 96.56 278 GLU B C 1
ATOM 4520 O O . GLU B 1 278 ? -1.957 21.062 -18.625 1 96.56 278 GLU B O 1
ATOM 4525 N N . TYR B 1 279 ? -1.051 21.719 -16.75 1 93.38 279 TYR B N 1
ATOM 4526 C CA . TYR B 1 279 ? -2.088 22.688 -16.422 1 93.38 279 TYR B CA 1
ATOM 4527 C C . TYR B 1 279 ? -1.534 24.109 -16.453 1 93.38 279 TYR B C 1
ATOM 4529 O O . TYR B 1 279 ? -0.38 24.344 -16.094 1 93.38 279 TYR B O 1
#

Sequence (558 aa):
MWVINEVLYFIIKLEKENITFLFHHFWLLFSKNIIFMLNIFIIKFLLGGIILKLKKNDPDFFEIFNNFNNNEILEYVSISKRTRFIVTLATLITNTSKEKYSIAVRDALEVLGPIEIKEVLYQSVAYVGLGKIFELFEITNNVLTENGIDLPLKSISTVNSENRHEKGLEIQKRYFGSEMIESMIENAPEGQERFNDFLAGFCFGDFYTRDALSDQDRELITFSILATLGGCENQLRGHVLGNLNVGNDKDILIDALTILLPYIGFPRTLNALAIINEYMWVINEVLYFIIKLEKENITFLFHHFWLLFSKNIIFMLNIFIIKFLLGGIILKLKKNDPDFFEIFNNFNNNEILEYVSISKRTRFIVTLATLITNTSKEKYSIAVRDALEVLGPIEIKEVLYQSVAYVGLGKIFELFEITNNVLTENGIDLPLKSISTVNSENRHEKGLEIQKRYFGSEMIESMIENAPEGQERFNDFLAGFCFGDFYTRDALSDQDRELITFSILATLGGCENQLRGHVLGNLNVGNDKDILIDALTILLPYIGFPRTLNALAIINEY

Organism: NCBI:txid230361

pLDDT: mean 86.58, std 20.87, range [26.56, 98.88]

Foldseek 3Di:
DVVVVVVVVVVVVCVPDDVPPVVPPVCPDCHPVVVLVVLLVVVCVVLVVVLVCCCVVPVVVNVVLCCQQVPVLVVQFDDDPLLLLLLVLLLCLLVVVLSVNLVSLLVNVVPAPLVSSVLLVQLSCVPSNCVRRVVVVVSSVVSCVSNPHDPDDDDQWDDDPPCLLVQLLVLVCQLQNPVVLVVCQVPDDPPRNVVSSCNSRVNRRGRVVRPRDAQLSSLSSVLSSQLQNPPNLVVNLRSLSSNVSSPNDLSNNLSSLSNCCSPRHDVSSVSSVVSSVVD/DVVVVVVVVVVVVCVPDDVPPVVPPVCPDPHPVVVLVVLVVVVCVVLVVVLVVCCVVPVPVNVVLCCQQVPVLVVQFDDDPLLLLLLVLLLCLLVVVLSVNLVSLLVNVVPAPLVSSVLLNQLSCVPSNCVRRVVNVVSSVVSCVSNPHDPDDDDQQDDDPPCLLVQLLVLVCQLQNPVVLVVCLVPPPPPRNVVNSCNSRVNRRGRVVRPRDAQLSSLSSVLSSDLQNPPNLVVNLRSLSSNVSSPNDLSNNLSSLSNCCSPRHDVSSVSSVVSSVVD

Solvent-accessible surface area (backbone atoms only — not comparable to full-atom values): 29942 Å² total; per-residue (Å²): 116,68,70,58,51,57,49,52,55,46,50,61,54,46,69,75,51,77,61,68,64,63,55,59,67,60,46,70,78,66,34,70,65,45,51,42,49,46,46,37,47,48,46,48,46,52,59,49,34,53,58,47,46,41,44,57,50,38,45,70,58,40,52,55,48,48,44,43,68,72,44,58,48,56,75,74,42,80,73,52,73,52,56,52,44,50,37,49,50,28,35,20,51,65,52,54,18,62,70,64,37,48,53,48,54,58,60,33,56,78,66,41,55,74,66,45,57,48,47,53,57,57,49,41,37,74,76,67,34,53,90,68,41,56,70,52,57,56,49,51,50,52,51,40,46,54,68,73,43,74,79,82,68,84,84,58,76,76,63,49,93,86,46,16,43,60,55,6,40,52,50,49,25,64,35,65,31,55,67,56,52,52,50,53,62,71,64,42,55,91,93,49,54,60,58,58,50,43,45,20,22,60,42,33,14,64,42,69,55,32,80,71,58,54,71,48,52,53,36,45,31,53,43,33,31,36,41,59,68,48,76,37,62,70,61,39,48,54,37,51,54,26,24,46,59,56,64,40,46,70,66,54,55,52,33,50,42,56,69,41,27,64,37,39,2,48,57,38,39,53,54,44,50,55,53,57,64,74,105,114,70,69,58,51,55,50,50,54,48,50,62,55,47,69,72,54,78,63,68,65,62,55,59,66,59,48,69,76,67,42,72,64,46,52,43,48,46,49,37,47,48,45,50,47,51,60,43,34,55,58,48,46,40,44,69,77,36,45,69,58,42,51,55,48,47,44,42,69,73,43,59,49,57,75,73,41,82,73,51,72,53,56,52,44,50,36,48,50,29,34,30,51,66,66,52,36,64,70,65,35,50,53,48,56,59,60,34,56,78,69,39,54,74,65,46,57,49,47,52,56,59,48,40,32,50,49,52,5,40,33,52,42,57,68,54,55,58,48,52,49,51,51,40,45,60,68,73,43,74,72,48,65,83,85,57,75,75,64,52,94,86,46,16,41,61,55,5,42,53,50,48,26,64,36,64,33,55,66,54,50,52,48,52,62,72,65,41,56,89,93,47,54,60,59,58,49,42,44,19,22,63,40,34,13,66,40,68,56,30,80,69,60,53,70,48,53,52,35,45,31,52,43,33,30,34,40,57,68,50,71,33,63,71,58,38,49,53,36,50,52,26,23,47,59,56,65,40,46,70,68,57,54,51,32,50,45,56,69,42,29,88,78,59,37,65,70,39,39,52,54,44,51,54,52,58,65,73,102

Secondary structure (DSSP, 8-state):
-HHHHHHHHHHHHHHHS-HHHHHHHTTTSSHHHHHHHHHHHHHHHHHHHHHHHHHHH-HHHHHHHHHIIIIIGGGG--S-HHHHHHHHHHHHHHHT-HHHHHHHHHHHTTTS-HHHHHHHHHHHHHHH-HHHHHHHHHHHHHHHHHTT--SSPPP-----TTTHHHHHHHHHHHHH-HHHHHHHHHTPPTT-THHHHHIIIIIIIIIITSTTS-HHHHHHHHHHHHHHH-S-HHHHHHHHHHHHHHT--HHHHHHHHHHHHHHHHHHHHHHHHHHHTT-/-HHHHHHHHHHHHHTTS-HHHHHHHTTTSS-HHHHHHHHHHHHHHHHHHHHHHHHHH-HHHHHHHHHIIIIIGGGG--S-HHHHHHHHHHHHHHTT-HHHHHHHHHHHTTTS-HHHHHHHHHHHHHHH-HHHHTHHHHHHHHHHHHTT--SSPPP-----TTTHHHHHHHHHHHHH-HHHHHHHHHTPPTT-HHHHHHIIIIIIIIIITSTTS-HHHHHHHHHHHHHHH-S-HHHHHHHHHHHHHHT--HHHHHHHHHHHHHHHHHHHHHHHHHHHTT-